Protein AF-A0A090VUW0-F1 (afdb_monomer_lite)

Secondary structure (DSSP, 8-state):
--GGGTTPPPP-SS-SSS-TTT-SSTT-SSS-HHHHS----TT-TT--TTTT-SSSSSSPPS------EEE-SS-SSPPEEE--SS-TTTS---SSSGGG--TTTTTTSS-SS-SSSS--SS-SSS-GGG-TTTTSSS-GGGGSTTGGG-SSSSSS-S----SSSSS--TTT-S-TTSSS---EEESSEEEEEESSS-EEEES---BS-SEEEEEEEEEE-TT--S-EEEEEETTEEEEE-TTS-EEEEETTEEEE-SSPPPSSSEEEEEEEEE--TTT-EEEEEETTEEEEEEEPPS-PPPB--SPEEESS-TTSS----EEEEEEEEEESS---HHHHHHHTTS-EEEETTEEEESSS-SB-B--SSTTT--BPBGGGEEEEEEEEEEETTEEEETTSSSPPSSSSEEEES---EEE--S-TTEEB-TT-EEETT-GGGBTTTTTS--SSPPPTT-EEEE-SEEEE-S-EEEEEEEE-TT-EEEE-SS-EEEEEEEEEESSEEEE-TT-EEEE-TT-EE-TT---EEEEEEEEE--SSPEEEE--SEE---SS-SS--B-HHHHBSS-EEESSSS--EETTEEEEGGG-EE--SEETT-GGGPEE-TTTS-B-TTB-EEEE--SSS-TTSEEEEEEEEEEP-S-------TTEE--B---SSS---HHHHHHHHS-SSSSS--S-S-------------

Radius of gyration: 34.47 Å; chains: 1; bounding box: 82×69×124 Å

Structure (mmCIF, N/CA/C/O backbone):
data_AF-A0A090VUW0-F1
#
_entry.id   AF-A0A090VUW0-F1
#
loop_
_atom_site.group_PDB
_atom_site.id
_atom_site.type_symbol
_atom_site.label_atom_id
_atom_site.label_alt_id
_atom_site.label_comp_id
_atom_site.label_asym_id
_atom_site.label_entity_id
_atom_site.label_seq_id
_atom_site.pdbx_PDB_ins_code
_atom_site.Cartn_x
_atom_site.Cartn_y
_atom_site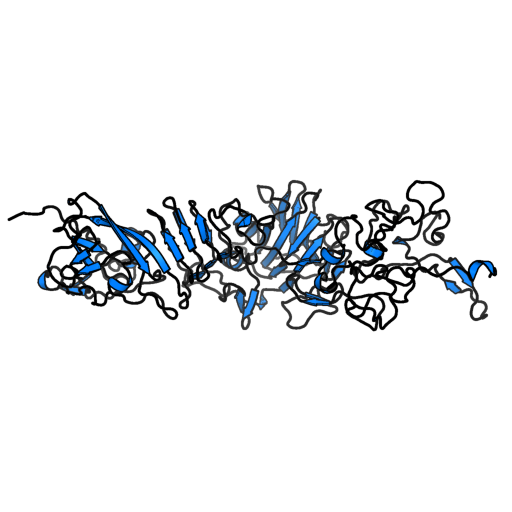.Cartn_z
_atom_site.occupancy
_atom_site.B_iso_or_equiv
_atom_site.auth_seq_id
_atom_site.auth_comp_id
_atom_site.auth_asym_id
_atom_site.auth_atom_id
_atom_site.pdbx_PDB_model_num
ATOM 1 N N . MET A 1 1 ? 33.710 -28.763 -50.317 1.00 48.09 1 MET A N 1
ATOM 2 C CA . MET A 1 1 ? 33.359 -29.451 -49.062 1.00 48.09 1 MET A CA 1
ATOM 3 C C . MET A 1 1 ? 34.199 -30.712 -48.991 1.00 48.09 1 MET A C 1
ATOM 5 O O . MET A 1 1 ? 34.255 -31.435 -49.975 1.00 48.09 1 MET A O 1
ATOM 9 N N . HIS A 1 2 ? 34.992 -30.852 -47.934 1.00 52.38 2 HIS A N 1
ATOM 10 C CA . HIS A 1 2 ? 35.975 -31.920 -47.732 1.00 52.38 2 HIS A CA 1
ATOM 11 C C . HIS A 1 2 ? 35.267 -33.065 -46.987 1.00 52.38 2 HIS A C 1
ATOM 13 O O . HIS A 1 2 ? 34.653 -32.771 -45.969 1.00 52.38 2 HIS A O 1
ATOM 19 N N . ASP A 1 3 ? 35.368 -34.325 -47.437 1.00 57.75 3 ASP A N 1
ATOM 20 C CA . ASP A 1 3 ? 34.717 -35.519 -46.828 1.00 57.75 3 ASP A CA 1
ATOM 21 C C . ASP A 1 3 ? 34.944 -35.663 -45.303 1.00 57.75 3 ASP A C 1
ATOM 23 O O . ASP A 1 3 ? 34.243 -36.404 -44.623 1.00 57.75 3 ASP A O 1
ATOM 27 N N . ALA A 1 4 ? 35.916 -34.943 -44.733 1.00 56.25 4 ALA A N 1
ATOM 28 C CA . ALA A 1 4 ? 36.137 -34.882 -43.290 1.00 56.25 4 ALA A CA 1
ATOM 29 C C . ALA A 1 4 ? 35.059 -34.101 -42.507 1.00 56.25 4 ALA A C 1
ATOM 31 O O . ALA A 1 4 ? 35.039 -34.218 -41.287 1.00 56.25 4 ALA A O 1
ATOM 32 N N . SER A 1 5 ? 34.187 -33.314 -43.157 1.00 56.97 5 SER A N 1
ATOM 33 C CA . SER A 1 5 ? 33.095 -32.602 -42.466 1.00 56.97 5 SER A CA 1
ATOM 34 C C . SER A 1 5 ? 31.810 -33.425 -42.336 1.00 56.97 5 SER A C 1
ATOM 36 O O . SER A 1 5 ? 30.910 -33.004 -41.624 1.00 56.97 5 SER A O 1
ATOM 38 N N . GLU A 1 6 ? 31.705 -34.592 -42.985 1.00 57.12 6 GLU A N 1
ATOM 39 C CA . GLU A 1 6 ? 30.509 -35.454 -42.917 1.00 57.12 6 GLU A CA 1
ATOM 40 C C . GLU A 1 6 ? 30.374 -36.203 -41.576 1.00 57.12 6 GLU A C 1
ATOM 42 O O . GLU A 1 6 ? 29.363 -36.851 -41.329 1.00 57.12 6 GLU A O 1
ATOM 47 N N . SER A 1 7 ? 31.401 -36.154 -40.717 1.00 60.41 7 SER A N 1
ATOM 48 C CA . SER A 1 7 ? 31.424 -36.828 -39.405 1.00 60.41 7 SER A CA 1
ATOM 49 C C . SER A 1 7 ? 31.132 -35.898 -38.223 1.00 60.41 7 SER A C 1
ATOM 51 O O . SER A 1 7 ? 31.109 -36.377 -37.092 1.00 60.41 7 SER A O 1
ATOM 53 N N . ASN A 1 8 ? 30.955 -34.596 -38.466 1.00 64.50 8 ASN A N 1
ATOM 54 C CA . ASN A 1 8 ? 30.628 -33.641 -37.413 1.00 64.50 8 ASN A CA 1
ATOM 55 C C . ASN A 1 8 ? 29.115 -33.644 -37.205 1.00 64.50 8 ASN A C 1
ATOM 57 O O . ASN A 1 8 ? 28.361 -33.311 -38.118 1.00 64.50 8 ASN A O 1
ATOM 61 N N . THR A 1 9 ? 28.685 -34.050 -36.015 1.00 74.81 9 THR A N 1
ATOM 62 C CA . THR A 1 9 ? 27.336 -33.770 -35.532 1.00 74.81 9 THR A CA 1
ATOM 63 C C . THR A 1 9 ? 27.262 -32.293 -35.193 1.00 74.81 9 THR A C 1
ATOM 65 O O . THR A 1 9 ? 28.165 -31.757 -34.550 1.00 74.81 9 THR A O 1
ATOM 68 N N . VAL A 1 10 ? 26.217 -31.643 -35.683 1.00 83.69 10 VAL A N 1
ATOM 69 C CA . VAL A 1 10 ? 25.865 -30.293 -35.263 1.00 83.69 10 VAL A CA 1
ATOM 70 C C . VAL A 1 10 ? 25.443 -30.375 -33.785 1.00 83.69 10 VAL A C 1
ATOM 72 O O . VAL A 1 10 ? 24.691 -31.301 -33.476 1.00 83.69 10 VAL A O 1
ATOM 75 N N . PRO A 1 11 ? 25.993 -29.539 -32.884 1.00 87.44 11 PRO A N 1
ATOM 76 C CA . PRO A 1 11 ? 25.546 -29.474 -31.492 1.00 87.44 11 PRO A CA 1
ATOM 77 C C . PRO A 1 11 ? 24.058 -29.117 -31.392 1.00 87.44 11 PRO A C 1
ATOM 79 O O . PRO A 1 11 ? 23.572 -28.343 -32.213 1.00 87.44 11 PRO A O 1
ATOM 82 N N . ASP A 1 12 ? 23.406 -29.754 -30.429 1.00 88.94 12 ASP A N 1
ATOM 83 C CA . ASP A 1 12 ? 21.983 -29.722 -30.067 1.00 88.94 12 ASP A CA 1
ATOM 84 C C . ASP A 1 12 ? 22.003 -30.145 -28.585 1.00 88.94 12 ASP A C 1
ATOM 86 O O . ASP A 1 12 ? 22.271 -31.319 -28.282 1.00 88.94 12 ASP A O 1
ATOM 90 N N . SER A 1 13 ? 22.060 -29.156 -27.690 1.00 90.00 13 SER A N 1
ATOM 91 C CA . SER A 1 13 ? 22.487 -29.324 -26.289 1.00 90.00 13 SER A CA 1
ATOM 92 C C . SER A 1 13 ? 21.379 -29.883 -25.401 1.00 90.00 13 SER A C 1
ATOM 94 O O . SER A 1 13 ? 21.633 -30.760 -24.568 1.00 90.00 13 SER A O 1
ATOM 96 N N . ASP A 1 14 ? 20.168 -29.412 -25.624 1.00 87.31 14 ASP A N 1
ATOM 97 C CA . ASP A 1 14 ? 18.920 -29.753 -24.956 1.00 87.31 14 ASP A CA 1
ATOM 98 C C . ASP A 1 14 ? 18.173 -30.915 -25.654 1.00 87.31 14 ASP A C 1
ATOM 100 O O . ASP A 1 14 ? 17.463 -31.694 -25.007 1.00 87.31 14 ASP A O 1
ATOM 104 N N . GLY A 1 15 ? 18.438 -31.154 -26.943 1.00 86.94 15 GLY A N 1
ATOM 105 C CA . GLY A 1 15 ? 17.956 -32.314 -27.687 1.00 86.94 15 GLY A CA 1
ATOM 106 C C . GLY A 1 15 ? 16.582 -32.132 -28.331 1.00 86.94 15 GLY A C 1
ATOM 107 O O . GLY A 1 15 ? 15.928 -33.152 -28.612 1.00 86.94 15 GLY A O 1
ATOM 108 N N . ASP A 1 16 ? 16.130 -30.896 -28.545 1.00 85.69 16 ASP A N 1
ATOM 109 C CA . ASP A 1 16 ? 14.837 -30.575 -29.159 1.00 85.69 16 ASP A CA 1
ATOM 110 C C . ASP A 1 16 ? 14.834 -30.764 -30.698 1.00 85.69 16 ASP A C 1
ATOM 112 O O . ASP A 1 16 ? 13.789 -30.981 -31.327 1.00 85.69 16 ASP A O 1
ATOM 116 N N . GLY A 1 17 ? 16.026 -30.852 -31.301 1.00 87.88 17 GLY A N 1
ATOM 117 C CA . GLY A 1 17 ? 16.247 -31.047 -32.730 1.00 87.88 17 GLY A CA 1
ATOM 118 C C . GLY A 1 17 ? 16.583 -29.774 -33.510 1.00 87.88 17 GLY A C 1
ATOM 119 O O . GLY A 1 17 ? 16.784 -29.874 -34.736 1.00 87.88 17 GLY A O 1
ATOM 120 N N . ILE A 1 18 ? 16.676 -28.626 -32.842 1.00 90.69 18 ILE A N 1
ATOM 121 C CA . ILE A 1 18 ? 17.180 -27.362 -33.363 1.00 90.69 18 ILE A CA 1
ATOM 122 C C . ILE A 1 18 ? 18.676 -27.249 -33.025 1.00 90.69 18 ILE A C 1
ATOM 124 O O . ILE A 1 18 ? 19.134 -27.522 -31.926 1.00 90.69 18 ILE A O 1
ATOM 128 N N . PRO A 1 19 ? 19.534 -26.942 -34.008 1.00 91.81 19 PRO A N 1
ATOM 129 C CA . PRO A 1 19 ? 20.935 -26.669 -33.717 1.00 91.81 19 PRO A CA 1
ATOM 130 C C . PRO A 1 19 ? 21.149 -25.424 -32.849 1.00 91.81 19 PRO A C 1
ATOM 132 O O . PRO A 1 19 ? 20.680 -24.368 -33.259 1.00 91.81 19 PRO A O 1
ATOM 135 N N . ASN A 1 20 ? 22.047 -25.473 -31.854 1.00 89.56 20 ASN A N 1
ATOM 136 C CA . ASN A 1 20 ? 22.395 -24.335 -30.965 1.00 89.56 20 ASN A CA 1
ATOM 137 C C . ASN A 1 20 ? 22.794 -23.010 -31.666 1.00 89.56 20 ASN A C 1
ATOM 139 O O . ASN A 1 20 ? 23.024 -22.000 -31.023 1.00 89.56 20 ASN A O 1
ATOM 143 N N . TYR A 1 21 ? 23.046 -23.002 -32.982 1.00 84.75 21 TYR A N 1
ATOM 144 C CA . TYR A 1 21 ? 23.354 -21.765 -33.725 1.00 84.75 21 TYR A CA 1
ATOM 145 C C . TYR A 1 21 ? 22.122 -21.137 -34.405 1.00 84.75 21 TYR A C 1
ATOM 147 O O . TYR A 1 21 ? 22.249 -20.091 -35.044 1.00 84.75 21 TYR A O 1
ATOM 155 N N . LEU A 1 22 ? 20.983 -21.829 -34.371 1.00 89.06 22 LEU A N 1
ATOM 156 C CA . LEU A 1 22 ? 19.657 -21.376 -34.809 1.00 89.06 22 LEU A CA 1
ATOM 157 C C . LEU A 1 22 ? 18.667 -21.285 -33.647 1.00 89.06 22 LEU A C 1
ATOM 159 O O . LEU A 1 22 ? 17.630 -20.661 -33.832 1.00 89.06 22 LEU A O 1
ATOM 163 N N . ASP A 1 23 ? 19.003 -21.929 -32.537 1.00 92.50 23 ASP A N 1
ATOM 164 C CA . ASP A 1 23 ? 18.280 -21.951 -31.279 1.00 92.50 23 ASP A CA 1
ATOM 165 C C . ASP A 1 23 ? 18.430 -20.617 -30.526 1.00 92.50 23 ASP A C 1
ATOM 167 O O . ASP A 1 23 ? 19.483 -19.974 -30.609 1.00 92.50 23 ASP A O 1
ATOM 171 N N . LEU A 1 24 ? 17.369 -20.179 -29.851 1.00 94.19 24 LEU A N 1
ATOM 172 C CA . LEU A 1 24 ? 17.331 -18.970 -29.030 1.00 94.19 24 LEU A CA 1
ATOM 173 C C . LEU A 1 24 ? 17.414 -19.257 -27.518 1.00 94.19 24 LEU A C 1
ATOM 175 O O . LEU A 1 24 ? 17.598 -18.299 -26.762 1.00 94.19 24 LEU A O 1
ATOM 179 N N . ASP A 1 25 ? 17.283 -20.516 -27.092 1.00 94.75 25 ASP A N 1
ATOM 180 C CA . ASP A 1 25 ? 17.334 -21.012 -25.705 1.00 94.75 25 ASP A CA 1
ATOM 181 C C . ASP A 1 25 ? 17.948 -22.434 -25.707 1.00 94.75 25 ASP A C 1
ATOM 183 O O . ASP A 1 25 ? 17.273 -23.443 -25.514 1.00 94.75 25 ASP A O 1
ATOM 187 N N . SER A 1 26 ? 19.257 -22.516 -25.979 1.00 94.94 26 SER A N 1
ATOM 188 C CA . SER A 1 26 ? 19.972 -23.755 -26.333 1.00 94.94 26 SER A CA 1
ATOM 189 C C . SER A 1 26 ? 20.083 -24.795 -25.204 1.00 94.94 26 SER A C 1
ATOM 191 O O . SER A 1 26 ? 20.578 -25.908 -25.431 1.00 94.94 26 SER A O 1
ATOM 193 N N . ASP A 1 27 ? 19.724 -24.453 -23.970 1.00 94.31 27 ASP A N 1
ATOM 194 C CA . ASP A 1 27 ? 19.585 -25.392 -22.853 1.00 94.31 27 ASP A CA 1
ATOM 195 C C . ASP A 1 27 ? 18.151 -25.490 -22.302 1.00 94.31 27 ASP A C 1
ATOM 197 O O . ASP A 1 27 ? 17.898 -26.300 -21.399 1.00 94.31 27 ASP A O 1
ATOM 201 N N . ASN A 1 28 ? 17.212 -24.774 -22.930 1.00 94.88 28 ASN A N 1
ATOM 202 C CA . ASN A 1 28 ? 15.777 -24.773 -22.679 1.00 94.88 28 ASN A CA 1
ATOM 203 C C . ASN A 1 28 ? 15.422 -24.486 -21.212 1.00 94.88 28 ASN A C 1
ATOM 205 O O . ASN A 1 28 ? 14.558 -25.142 -20.607 1.00 94.88 28 ASN A O 1
ATOM 209 N N . ASP A 1 29 ? 16.101 -23.500 -20.624 1.00 95.00 29 ASP A N 1
ATOM 210 C CA . ASP A 1 29 ? 15.985 -23.131 -19.215 1.00 95.00 29 ASP A CA 1
ATOM 211 C C . ASP A 1 29 ? 15.194 -21.832 -18.961 1.00 95.00 29 ASP A C 1
ATOM 213 O O . ASP A 1 29 ? 15.029 -21.404 -17.809 1.00 95.00 29 ASP A O 1
ATOM 217 N N . THR A 1 30 ? 14.579 -21.264 -20.009 1.00 93.00 30 THR A N 1
ATOM 218 C CA . THR A 1 30 ? 13.749 -20.041 -20.020 1.00 93.00 30 THR A CA 1
ATOM 219 C C . THR A 1 30 ? 14.524 -18.724 -19.981 1.00 93.00 30 THR A C 1
ATOM 221 O O . THR A 1 30 ? 13.907 -17.659 -19.805 1.00 93.00 30 THR A O 1
ATOM 224 N N . ILE A 1 31 ? 15.847 -18.763 -20.128 1.00 93.44 31 ILE A N 1
ATOM 225 C CA . ILE A 1 31 ? 16.684 -17.583 -20.316 1.00 93.44 31 ILE A CA 1
ATOM 226 C C . ILE A 1 31 ? 17.288 -17.643 -21.719 1.00 93.44 31 ILE A C 1
ATOM 228 O O . ILE A 1 31 ? 17.927 -18.599 -22.108 1.00 93.44 31 ILE A O 1
ATOM 232 N N . PHE A 1 32 ? 17.073 -16.596 -22.515 1.00 94.31 32 PHE A N 1
ATOM 233 C CA . PHE A 1 32 ? 17.531 -16.619 -23.901 1.00 94.31 32 PHE A CA 1
ATOM 234 C C . PHE A 1 32 ? 19.060 -16.604 -24.007 1.00 94.31 32 PHE A C 1
ATOM 236 O O . PHE A 1 32 ? 19.725 -15.821 -23.319 1.00 94.31 32 PHE A O 1
ATOM 243 N N . ASP A 1 33 ? 19.605 -17.314 -24.995 1.00 92.06 33 ASP A N 1
ATOM 244 C CA . ASP A 1 33 ? 21.043 -17.401 -25.275 1.00 92.06 33 ASP A CA 1
ATOM 245 C C . ASP A 1 33 ? 21.708 -16.022 -25.354 1.00 92.06 33 ASP A C 1
ATOM 247 O O . ASP A 1 33 ? 22.823 -15.776 -24.878 1.00 92.06 33 ASP A O 1
ATOM 251 N N . VAL A 1 34 ? 20.998 -15.071 -25.961 1.00 89.25 34 VAL A N 1
ATOM 252 C CA . VAL A 1 34 ? 21.437 -13.685 -26.135 1.00 89.25 34 VAL A CA 1
ATOM 253 C C . VAL A 1 34 ? 21.642 -12.945 -24.802 1.00 89.25 34 VAL A C 1
ATOM 255 O O . VAL A 1 34 ? 22.500 -12.056 -24.707 1.00 89.25 34 VAL A O 1
ATOM 258 N N . ASP A 1 35 ? 20.909 -13.345 -23.764 1.00 89.81 35 ASP A N 1
ATOM 259 C CA . ASP A 1 35 ? 20.918 -12.781 -22.414 1.00 89.81 35 ASP A CA 1
ATOM 260 C C . ASP A 1 35 ? 21.870 -13.509 -21.458 1.00 89.81 35 ASP A C 1
ATOM 262 O O . ASP A 1 35 ? 22.229 -12.955 -20.410 1.00 89.81 35 ASP A O 1
ATOM 266 N N . GLU A 1 36 ? 22.401 -14.663 -21.868 1.00 90.12 36 GLU A N 1
ATOM 267 C CA . GLU A 1 36 ? 23.301 -15.499 -21.063 1.00 90.12 36 GLU A CA 1
ATOM 268 C C . GLU A 1 36 ? 24.704 -15.641 -21.619 1.00 90.12 36 GLU A C 1
ATOM 270 O O . GLU A 1 36 ? 25.660 -15.775 -20.854 1.00 90.12 36 GLU A O 1
ATOM 275 N N . SER A 1 37 ? 24.849 -15.551 -22.944 1.00 85.56 37 SER A N 1
ATOM 276 C CA . SER A 1 37 ? 26.103 -15.835 -23.642 1.00 85.56 37 SER A CA 1
ATOM 277 C C . SER A 1 37 ? 27.295 -15.092 -23.043 1.00 85.56 37 SER A C 1
ATOM 279 O O . SER A 1 37 ? 28.419 -15.572 -23.082 1.00 85.56 37 SER A O 1
ATOM 281 N N . GLY A 1 38 ? 27.121 -13.898 -22.481 1.00 78.88 38 GLY A N 1
ATOM 282 C CA . GLY A 1 38 ? 28.229 -13.095 -21.975 1.00 78.88 38 GLY A CA 1
ATOM 283 C C . GLY A 1 38 ? 29.186 -12.661 -23.085 1.00 78.88 38 GLY A C 1
ATOM 284 O O . GLY A 1 38 ? 30.315 -12.255 -22.788 1.00 78.88 38 GLY A O 1
ATOM 285 N N . ALA A 1 39 ? 28.758 -12.760 -24.351 1.00 76.88 39 ALA A N 1
ATOM 286 C CA . ALA A 1 39 ? 29.541 -12.363 -25.511 1.00 76.88 39 ALA A CA 1
ATOM 287 C C . ALA A 1 39 ? 29.959 -10.904 -25.341 1.00 76.88 39 ALA A C 1
ATOM 289 O O . ALA A 1 39 ? 29.123 -10.074 -25.015 1.00 76.88 39 ALA A O 1
ATOM 290 N N . THR A 1 40 ? 31.240 -10.576 -25.526 1.00 72.81 40 THR A N 1
ATOM 291 C CA . THR A 1 40 ? 31.761 -9.212 -25.295 1.00 72.81 40 THR A CA 1
ATOM 292 C C . THR A 1 40 ? 32.030 -8.467 -26.599 1.00 72.81 40 THR A C 1
ATOM 294 O O . THR A 1 40 ? 32.558 -9.046 -27.547 1.00 72.81 40 THR A O 1
ATOM 297 N N . ASN A 1 41 ? 31.783 -7.154 -26.623 1.00 74.06 41 ASN A N 1
ATOM 298 C CA . ASN A 1 41 ? 32.164 -6.291 -27.741 1.00 74.06 41 ASN A CA 1
ATOM 299 C C . ASN A 1 41 ? 33.395 -5.436 -27.391 1.00 74.06 41 ASN A C 1
ATOM 301 O O . ASN A 1 41 ? 33.316 -4.472 -26.633 1.00 74.06 41 ASN A O 1
ATOM 305 N N . THR A 1 42 ? 34.564 -5.740 -27.964 1.00 69.94 42 THR A N 1
ATOM 306 C CA . THR A 1 42 ? 35.782 -4.935 -27.730 1.00 69.94 42 THR A CA 1
ATOM 307 C C . THR A 1 42 ? 35.784 -3.581 -28.445 1.00 69.94 42 THR A C 1
ATOM 309 O O . THR A 1 42 ? 36.621 -2.729 -28.133 1.00 69.94 42 THR A O 1
ATOM 312 N N . GLY A 1 43 ? 34.892 -3.388 -29.420 1.00 68.38 43 GLY A N 1
ATOM 313 C CA . GLY A 1 43 ? 34.667 -2.128 -30.127 1.00 68.38 43 GLY A CA 1
ATOM 314 C C . GLY A 1 43 ? 33.851 -1.112 -29.322 1.00 68.38 43 GLY A C 1
ATOM 315 O O . GLY A 1 43 ? 34.013 0.091 -29.542 1.00 68.38 43 GLY A O 1
ATOM 316 N N . ASP A 1 44 ? 33.055 -1.568 -28.348 1.00 74.31 44 ASP A N 1
ATOM 317 C CA . ASP A 1 44 ? 32.301 -0.717 -27.423 1.00 74.31 44 ASP A CA 1
ATOM 318 C C . ASP A 1 44 ? 32.616 -1.048 -25.959 1.00 74.31 44 ASP A C 1
ATOM 320 O O . ASP A 1 44 ? 32.162 -2.032 -25.388 1.00 74.31 44 ASP A O 1
ATOM 324 N N . SER A 1 45 ? 33.351 -0.155 -25.297 1.00 75.31 45 SER A N 1
ATOM 325 C CA . SER A 1 45 ? 33.706 -0.311 -23.883 1.00 75.31 45 SER A CA 1
ATOM 326 C C . SER A 1 45 ? 32.524 -0.266 -22.903 1.00 75.31 45 SER A C 1
ATOM 328 O O . SER A 1 45 ? 32.741 -0.505 -21.716 1.00 75.31 45 SER A O 1
ATOM 330 N N . ASN A 1 46 ? 31.324 0.130 -23.345 1.00 78.06 46 ASN A N 1
ATOM 331 C CA . ASN A 1 46 ? 30.125 0.220 -22.502 1.00 78.06 46 ASN A CA 1
ATOM 332 C C . ASN A 1 46 ? 29.157 -0.949 -22.691 1.00 78.06 46 ASN A C 1
ATOM 334 O O . ASN A 1 46 ? 28.218 -1.062 -21.898 1.00 78.06 46 ASN A O 1
ATOM 338 N N . TYR A 1 47 ? 29.385 -1.775 -23.712 1.00 81.31 47 TYR A N 1
ATOM 339 C CA . TYR A 1 47 ? 28.577 -2.948 -23.996 1.00 81.31 47 TYR A CA 1
ATOM 340 C C . TYR A 1 47 ? 28.572 -3.899 -22.793 1.00 81.31 47 TYR A C 1
ATOM 342 O O . TYR A 1 47 ? 29.615 -4.156 -22.177 1.00 81.31 47 TYR A O 1
ATOM 350 N N . GLN A 1 48 ? 27.397 -4.428 -22.469 1.00 82.19 48 GLN A N 1
ATOM 351 C CA . GLN A 1 48 ? 27.222 -5.564 -21.568 1.00 82.19 48 GLN A CA 1
ATOM 352 C C . GLN A 1 48 ? 26.280 -6.587 -22.197 1.00 82.19 48 GLN A C 1
ATOM 354 O O . GLN A 1 48 ? 25.590 -6.300 -23.172 1.00 82.19 48 GLN A O 1
ATOM 359 N N . ASN A 1 49 ? 26.293 -7.796 -21.642 1.00 80.25 49 ASN A N 1
ATOM 360 C CA . ASN A 1 49 ? 25.485 -8.895 -22.144 1.00 80.25 49 ASN A CA 1
ATOM 361 C C . ASN A 1 49 ? 23.987 -8.552 -22.167 1.00 80.25 49 ASN A C 1
ATOM 363 O O . ASN A 1 49 ? 23.520 -7.838 -21.278 1.00 80.25 49 ASN A O 1
ATOM 367 N N . GLY A 1 50 ? 23.263 -9.045 -23.176 1.00 82.25 50 GLY A N 1
ATOM 368 C CA . GLY A 1 50 ? 21.839 -8.754 -23.384 1.00 82.25 50 GLY A CA 1
ATOM 369 C C . GLY A 1 50 ? 21.524 -7.368 -23.973 1.00 82.25 50 GLY A C 1
ATOM 370 O O . GLY A 1 50 ? 20.363 -7.076 -24.260 1.00 82.25 50 GLY A O 1
ATOM 371 N N . ASP A 1 51 ? 22.518 -6.494 -24.204 1.00 87.31 51 ASP A N 1
ATOM 372 C CA . ASP A 1 51 ? 22.290 -5.150 -24.778 1.00 87.31 51 ASP A CA 1
ATOM 373 C C . ASP A 1 51 ? 21.767 -5.179 -26.226 1.00 87.31 51 ASP A C 1
ATOM 375 O O . ASP A 1 51 ? 21.253 -4.169 -26.710 1.00 87.31 51 ASP A O 1
ATOM 379 N N . GLY A 1 52 ? 21.929 -6.298 -26.934 1.00 86.06 52 GLY A N 1
ATOM 380 C CA . GLY A 1 52 ? 21.429 -6.453 -28.296 1.00 86.06 52 GLY A CA 1
ATOM 381 C C . GLY A 1 52 ? 20.030 -7.049 -28.394 1.00 86.06 52 GLY A C 1
ATOM 382 O O . GLY A 1 52 ? 19.506 -7.031 -29.493 1.00 86.06 52 GLY A O 1
ATOM 383 N N . ASP A 1 53 ? 19.389 -7.490 -27.309 1.00 91.81 53 ASP A N 1
ATOM 384 C CA . ASP A 1 53 ? 17.956 -7.838 -27.302 1.00 91.81 53 ASP A CA 1
ATOM 385 C C . ASP A 1 53 ? 17.148 -6.690 -26.673 1.00 91.81 53 ASP A C 1
ATOM 387 O O . ASP A 1 53 ? 16.807 -6.668 -25.490 1.00 91.81 53 ASP A O 1
ATOM 391 N N . ILE A 1 54 ? 16.886 -5.637 -27.438 1.00 93.00 54 ILE A N 1
ATOM 392 C CA . ILE A 1 54 ? 16.309 -4.403 -26.894 1.00 93.00 54 ILE A CA 1
ATOM 393 C C . ILE A 1 54 ? 14.860 -4.628 -26.440 1.00 93.00 54 ILE A C 1
ATOM 395 O O . ILE A 1 54 ? 14.425 -4.024 -25.449 1.00 93.00 54 ILE A O 1
ATOM 399 N N . THR A 1 55 ? 14.103 -5.456 -27.161 1.00 92.81 55 THR A N 1
ATOM 400 C CA . THR A 1 55 ? 12.691 -5.747 -26.882 1.00 92.81 55 THR A CA 1
ATOM 401 C C . THR A 1 55 ? 12.493 -6.865 -25.863 1.00 92.81 55 THR A C 1
ATOM 403 O O . THR A 1 55 ? 11.472 -6.867 -25.159 1.00 92.81 55 THR A O 1
ATOM 406 N N . GLY A 1 56 ? 13.501 -7.716 -25.692 1.00 92.06 56 GLY A N 1
ATOM 407 C CA . GLY A 1 56 ? 13.554 -8.773 -24.703 1.00 92.06 56 GLY A CA 1
ATOM 408 C C . GLY A 1 56 ? 12.732 -9.999 -25.074 1.00 92.06 56 GLY A C 1
ATOM 409 O O . GLY A 1 56 ? 11.975 -10.485 -24.229 1.00 92.06 56 GLY A O 1
ATOM 410 N N . ASN A 1 57 ? 12.784 -10.387 -26.345 1.00 93.06 57 ASN A N 1
ATOM 411 C CA . ASN A 1 57 ? 12.070 -11.533 -26.908 1.00 93.06 57 ASN A CA 1
ATOM 412 C C . ASN A 1 57 ? 13.018 -12.646 -27.390 1.00 93.06 57 ASN A C 1
ATOM 414 O O . ASN A 1 57 ? 12.596 -13.495 -28.170 1.00 93.06 57 ASN A O 1
ATOM 418 N N . GLY A 1 58 ? 14.295 -12.588 -27.003 1.00 91.88 58 GLY A N 1
ATOM 419 C CA . GLY A 1 58 ? 15.330 -13.531 -27.423 1.00 91.88 58 GLY A CA 1
ATOM 420 C C . GLY A 1 58 ? 15.943 -13.200 -28.781 1.00 91.88 58 GLY A C 1
ATOM 421 O O . GLY A 1 58 ? 16.982 -13.745 -29.140 1.00 91.88 58 GLY A O 1
ATOM 422 N N . VAL A 1 59 ? 15.368 -12.253 -29.529 1.00 91.62 59 VAL A N 1
ATOM 423 C CA . VAL A 1 59 ? 15.834 -11.897 -30.871 1.00 91.62 59 VAL A CA 1
ATOM 424 C C . VAL A 1 59 ? 16.673 -10.634 -30.819 1.00 91.62 59 VAL A C 1
ATOM 426 O O . VAL A 1 59 ? 16.277 -9.608 -30.275 1.00 91.62 59 VAL A O 1
ATOM 429 N N . GLY A 1 60 ? 17.830 -10.681 -31.473 1.00 89.56 60 GLY A N 1
ATOM 430 C CA . GLY A 1 60 ? 18.673 -9.505 -31.625 1.00 89.56 60 GLY A CA 1
ATOM 431 C C . GLY A 1 60 ? 17.964 -8.349 -32.351 1.00 89.56 60 GLY A C 1
ATOM 432 O O . GLY A 1 60 ? 17.489 -8.484 -33.480 1.00 89.56 60 GLY A O 1
ATOM 433 N N . ASP A 1 61 ? 18.014 -7.164 -31.750 1.00 90.56 61 ASP A N 1
ATOM 434 C CA . ASP A 1 61 ? 17.584 -5.881 -32.284 1.00 90.56 61 ASP A CA 1
ATOM 435 C C . ASP A 1 61 ? 18.784 -5.025 -32.714 1.00 90.56 61 ASP A C 1
ATOM 437 O O . ASP A 1 61 ? 19.643 -4.647 -31.914 1.00 90.56 61 ASP A O 1
ATOM 441 N N . GLY A 1 62 ? 18.819 -4.602 -33.977 1.00 86.81 62 GLY A N 1
ATOM 442 C CA . GLY A 1 62 ? 19.851 -3.672 -34.423 1.00 86.81 62 GLY A CA 1
ATOM 443 C C . GLY A 1 62 ? 20.102 -3.681 -35.915 1.00 86.81 62 GLY A C 1
ATOM 444 O O . GLY A 1 62 ? 19.326 -4.215 -36.707 1.00 86.81 62 GLY A O 1
ATOM 445 N N . THR A 1 63 ? 21.193 -3.026 -36.298 1.00 86.38 63 THR A N 1
ATOM 446 C CA . THR A 1 63 ? 21.721 -3.112 -37.655 1.00 86.38 63 THR A CA 1
ATOM 447 C C . THR A 1 63 ? 22.769 -4.201 -37.748 1.00 86.38 63 THR A C 1
ATOM 449 O O . THR A 1 63 ? 23.513 -4.462 -36.806 1.00 86.38 63 THR A O 1
ATOM 452 N N . ASP A 1 64 ? 22.822 -4.773 -38.935 1.00 83.88 64 ASP A N 1
ATOM 453 C CA . ASP A 1 64 ? 23.880 -5.631 -39.419 1.00 83.88 64 ASP A CA 1
ATOM 454 C C . ASP A 1 64 ? 24.415 -4.920 -40.675 1.00 83.88 64 ASP A C 1
ATOM 456 O O . ASP A 1 64 ? 23.672 -4.738 -41.649 1.00 83.88 64 ASP A O 1
ATOM 460 N N . THR A 1 65 ? 25.589 -4.285 -40.575 1.00 81.44 65 THR A N 1
ATOM 461 C CA . THR A 1 65 ? 26.051 -3.278 -41.557 1.00 81.44 65 THR A CA 1
ATOM 462 C C . THR A 1 65 ? 27.257 -3.741 -42.377 1.00 81.44 65 THR A C 1
ATOM 464 O O . THR A 1 65 ? 27.687 -3.040 -43.305 1.00 81.44 65 THR A O 1
ATOM 467 N N . ASP A 1 66 ? 27.840 -4.885 -42.051 1.00 75.56 66 ASP A N 1
ATOM 468 C CA . ASP A 1 66 ? 28.924 -5.480 -42.817 1.00 75.56 66 ASP A CA 1
ATOM 469 C C . ASP A 1 66 ? 28.456 -5.901 -44.231 1.00 75.56 66 ASP A C 1
ATOM 471 O O . ASP A 1 66 ? 27.279 -5.941 -44.592 1.00 75.56 66 ASP A O 1
ATOM 475 N N . ALA A 1 67 ? 29.420 -6.113 -45.122 1.00 71.38 67 ALA A N 1
ATOM 476 C CA . ALA A 1 67 ? 29.163 -6.407 -46.531 1.00 71.38 67 ALA A CA 1
ATOM 477 C C . ALA A 1 67 ? 29.992 -7.618 -46.960 1.00 71.38 67 ALA A C 1
ATOM 479 O O . ALA A 1 67 ? 30.813 -7.555 -47.880 1.00 71.38 67 ALA A O 1
ATOM 480 N N . VAL A 1 68 ? 29.818 -8.712 -46.224 1.00 66.00 68 VAL A N 1
ATOM 481 C CA . VAL A 1 68 ? 30.686 -9.890 -46.255 1.00 66.00 68 VAL A CA 1
ATOM 482 C C . VAL A 1 68 ? 30.567 -10.712 -47.529 1.00 66.00 68 VAL A C 1
ATOM 484 O O . VAL A 1 68 ? 31.560 -11.292 -47.991 1.00 66.00 68 VAL A O 1
ATOM 487 N N . ARG A 1 69 ? 29.395 -10.727 -48.167 1.00 67.62 69 ARG A N 1
ATOM 488 C CA . ARG A 1 69 ? 29.199 -11.461 -49.418 1.00 67.62 69 ARG A CA 1
ATOM 489 C C . ARG A 1 69 ? 28.777 -10.543 -50.554 1.00 67.62 69 ARG A C 1
ATOM 491 O O . ARG A 1 69 ? 27.630 -10.124 -50.639 1.00 67.62 69 ARG A O 1
ATOM 498 N N . GLU A 1 70 ? 29.704 -10.348 -51.486 1.00 70.31 70 GLU A N 1
ATOM 499 C CA . GLU A 1 70 ? 29.458 -9.739 -52.793 1.00 70.31 70 GLU A CA 1
ATOM 500 C C . GLU A 1 70 ? 29.137 -10.833 -53.815 1.00 70.31 70 GLU A C 1
ATOM 502 O O . GLU A 1 70 ? 30.004 -11.629 -54.197 1.00 70.31 70 GLU A O 1
ATOM 507 N N . THR A 1 71 ? 27.892 -10.909 -54.268 1.00 68.56 71 THR A N 1
ATOM 508 C CA . THR A 1 71 ? 27.495 -11.879 -55.293 1.00 68.56 71 THR A CA 1
ATOM 509 C C . THR A 1 71 ? 26.418 -11.290 -56.185 1.00 68.56 71 THR A C 1
ATOM 511 O O . THR A 1 71 ? 25.560 -10.571 -55.713 1.00 68.56 71 THR A O 1
ATOM 514 N N . ASP A 1 72 ? 26.476 -11.611 -57.472 1.00 71.00 72 ASP A N 1
ATOM 515 C CA . ASP A 1 72 ? 25.412 -11.338 -58.444 1.00 71.00 72 ASP A CA 1
ATOM 516 C C . ASP A 1 72 ? 24.560 -12.620 -58.529 1.00 71.00 72 ASP A C 1
ATOM 518 O O . ASP A 1 72 ? 24.822 -13.516 -59.344 1.00 71.00 72 ASP A O 1
ATOM 522 N N . ILE A 1 73 ? 23.671 -12.810 -57.544 1.00 77.81 73 ILE A N 1
ATOM 523 C CA . ILE A 1 73 ? 22.865 -14.031 -57.359 1.00 77.81 73 ILE A CA 1
ATOM 524 C C . ILE A 1 73 ? 21.905 -14.241 -58.523 1.00 77.81 73 ILE A C 1
ATOM 526 O O . ILE A 1 73 ? 21.655 -15.394 -58.894 1.00 77.81 73 ILE A O 1
ATOM 530 N N . ASP A 1 74 ? 21.377 -13.167 -59.105 1.00 83.19 74 ASP A N 1
ATOM 531 C CA . ASP A 1 74 ? 20.418 -13.248 -60.206 1.00 83.19 74 ASP A CA 1
ATOM 532 C C . ASP A 1 74 ? 21.044 -13.039 -61.598 1.00 83.19 74 ASP A C 1
ATOM 534 O O . ASP A 1 74 ? 20.377 -13.256 -62.618 1.00 83.19 74 ASP A O 1
ATOM 538 N N . SER A 1 75 ? 22.355 -12.779 -61.651 1.00 78.81 75 SER A N 1
ATOM 539 C CA . SER A 1 75 ? 23.131 -12.569 -62.876 1.00 78.81 75 SER A CA 1
ATOM 540 C C . SER A 1 75 ? 22.638 -11.379 -63.711 1.00 78.81 75 SER A C 1
ATOM 542 O O . SER A 1 75 ? 22.727 -11.417 -64.948 1.00 78.81 75 SER A O 1
ATOM 544 N N . ASP A 1 76 ? 22.092 -10.339 -63.072 1.00 90.12 76 ASP A N 1
ATOM 545 C CA . ASP A 1 76 ? 21.601 -9.125 -63.731 1.00 90.12 76 ASP A CA 1
ATOM 546 C C . ASP A 1 76 ? 22.704 -8.070 -63.980 1.00 90.12 76 ASP A C 1
ATOM 548 O O . ASP A 1 76 ? 22.507 -7.117 -64.750 1.00 90.12 76 ASP A O 1
ATOM 552 N N . GLY A 1 77 ? 23.904 -8.296 -63.433 1.00 81.19 77 GLY A N 1
ATOM 553 C CA . GLY A 1 77 ? 25.062 -7.411 -63.534 1.00 81.19 77 GLY A CA 1
ATOM 554 C C . GLY A 1 77 ? 25.156 -6.355 -62.428 1.00 81.19 77 GLY A C 1
ATOM 555 O O . GLY A 1 77 ? 26.040 -5.491 -62.505 1.00 81.19 77 GLY A O 1
ATOM 556 N N . VAL A 1 78 ? 24.274 -6.408 -61.432 1.00 80.31 78 VAL A N 1
ATOM 557 C CA . VAL A 1 78 ? 24.355 -5.723 -60.140 1.00 80.31 78 VAL A CA 1
ATOM 558 C C . VAL A 1 78 ? 24.937 -6.709 -59.119 1.00 80.31 78 VAL A C 1
ATOM 560 O O . VAL A 1 78 ? 24.792 -7.915 -59.235 1.00 80.31 78 VAL A O 1
ATOM 563 N N . ILE A 1 79 ? 25.727 -6.206 -58.173 1.00 75.19 79 ILE A N 1
ATOM 564 C CA . ILE A 1 79 ? 26.254 -7.021 -57.075 1.00 75.19 79 ILE A CA 1
ATOM 565 C C . ILE A 1 79 ? 25.328 -6.797 -55.885 1.00 75.19 79 ILE A C 1
ATOM 567 O O . ILE A 1 79 ? 25.169 -5.653 -55.449 1.00 75.19 79 ILE A O 1
ATOM 571 N N . GLU A 1 80 ? 24.754 -7.871 -55.354 1.00 76.75 80 GLU A N 1
ATOM 572 C CA . GLU A 1 80 ? 24.099 -7.858 -54.054 1.00 76.75 80 GLU A CA 1
ATOM 573 C C . GLU A 1 80 ? 25.147 -7.969 -52.949 1.00 76.75 80 GLU A C 1
ATOM 575 O O . GLU A 1 80 ? 26.130 -8.713 -53.054 1.00 76.75 80 GLU A O 1
ATOM 580 N N . TYR A 1 81 ? 24.895 -7.230 -51.876 1.00 71.06 81 TYR A N 1
ATOM 581 C CA . TYR A 1 81 ? 25.661 -7.277 -50.645 1.00 71.06 81 TYR A CA 1
ATOM 582 C C . TYR A 1 81 ? 24.807 -7.977 -49.593 1.00 71.06 81 TYR A C 1
ATOM 584 O O . TYR A 1 81 ? 23.673 -7.559 -49.355 1.00 71.06 81 TYR A O 1
ATOM 592 N N . PHE A 1 82 ? 25.347 -9.036 -48.997 1.00 72.81 82 PHE A N 1
ATOM 593 C CA . PHE A 1 82 ? 24.774 -9.675 -47.816 1.00 72.81 82 PHE A CA 1
ATOM 594 C C . PHE A 1 82 ? 25.723 -9.488 -46.646 1.00 72.81 82 PHE A C 1
ATOM 596 O O . PHE A 1 82 ? 26.945 -9.595 -46.820 1.00 72.81 82 PHE A O 1
ATOM 603 N N . THR A 1 83 ? 25.121 -9.223 -45.500 1.00 76.94 83 THR A N 1
ATOM 604 C CA . THR A 1 83 ? 25.760 -9.220 -44.195 1.00 76.94 83 THR A CA 1
ATOM 605 C C . THR A 1 83 ? 26.108 -10.647 -43.767 1.00 76.94 83 THR A C 1
ATOM 607 O O . THR A 1 83 ? 25.730 -11.616 -44.450 1.00 76.94 83 THR A O 1
ATOM 610 N N . ASP A 1 84 ? 26.864 -10.803 -42.687 1.00 72.38 84 ASP A N 1
ATOM 611 C CA . ASP A 1 84 ? 27.222 -12.116 -42.143 1.00 72.38 84 ASP A CA 1
ATOM 612 C C . ASP A 1 84 ? 26.156 -12.724 -41.214 1.00 72.38 84 ASP A C 1
ATOM 614 O O . ASP A 1 84 ? 26.224 -13.924 -40.928 1.00 72.38 84 ASP A O 1
ATOM 618 N N . GLY A 1 85 ? 25.123 -11.950 -40.862 1.00 78.50 85 GLY A N 1
ATOM 619 C CA . GLY A 1 85 ? 23.998 -12.381 -40.037 1.00 78.50 85 GLY A CA 1
ATOM 620 C C . GLY A 1 85 ? 24.217 -12.176 -38.539 1.00 78.50 85 GLY A C 1
ATOM 621 O O . GLY A 1 85 ? 23.376 -12.614 -37.757 1.00 78.50 85 GLY A O 1
ATOM 622 N N . ILE A 1 86 ? 25.315 -11.532 -38.132 1.00 79.69 86 ILE A N 1
ATOM 623 C CA . ILE A 1 86 ? 25.604 -11.155 -36.748 1.00 79.69 86 ILE A CA 1
ATOM 624 C C . ILE A 1 86 ? 25.408 -9.645 -36.626 1.00 79.69 86 ILE A C 1
ATOM 626 O O . ILE A 1 86 ? 26.031 -8.866 -37.333 1.00 79.69 86 ILE A O 1
ATOM 630 N N . LEU A 1 87 ? 24.558 -9.197 -35.699 1.00 83.25 87 LEU A N 1
ATOM 631 C CA . LEU A 1 87 ? 24.358 -7.758 -35.507 1.00 83.25 87 LEU A CA 1
ATOM 632 C C . LEU A 1 87 ? 25.668 -7.052 -35.157 1.00 83.25 87 LEU A C 1
ATOM 634 O O . LEU A 1 87 ? 26.451 -7.558 -34.354 1.00 83.25 87 LEU A O 1
ATOM 638 N N . ASP A 1 88 ? 25.806 -5.806 -35.619 1.00 80.31 88 ASP A N 1
ATOM 639 C CA . ASP A 1 88 ? 26.951 -4.927 -35.347 1.00 80.31 88 ASP A CA 1
ATOM 640 C C . ASP A 1 88 ? 27.320 -4.905 -33.842 1.00 80.31 88 ASP A C 1
ATOM 642 O O . ASP A 1 88 ? 28.480 -4.774 -33.454 1.00 80.31 88 ASP A O 1
ATOM 646 N N . ILE A 1 89 ? 26.329 -5.018 -32.953 1.00 80.81 89 ILE A N 1
ATOM 647 C CA . ILE A 1 89 ? 26.546 -4.989 -31.502 1.00 80.81 89 ILE A CA 1
ATOM 648 C C . ILE A 1 89 ? 27.265 -6.236 -30.956 1.00 80.81 89 ILE A C 1
ATOM 650 O O . ILE A 1 89 ? 27.967 -6.131 -29.951 1.00 80.81 89 ILE A O 1
ATOM 654 N N . TYR A 1 90 ? 27.157 -7.377 -31.633 1.00 79.38 90 TYR A N 1
ATOM 655 C CA . TYR A 1 90 ? 27.861 -8.625 -31.310 1.00 79.38 90 TYR A CA 1
ATOM 656 C C . TYR A 1 90 ? 29.120 -8.827 -32.160 1.00 79.38 90 TYR A C 1
ATOM 658 O O . TYR A 1 90 ? 29.912 -9.742 -31.925 1.00 79.38 90 TYR A O 1
ATOM 666 N N . ASP A 1 91 ? 29.321 -7.943 -33.130 1.00 74.69 91 ASP A N 1
ATOM 667 C CA . ASP A 1 91 ? 30.332 -8.064 -34.156 1.00 74.69 91 ASP A CA 1
ATOM 668 C C . ASP A 1 91 ? 31.722 -7.649 -33.633 1.00 74.69 91 ASP A C 1
ATOM 670 O O . ASP A 1 91 ? 31.903 -6.626 -32.952 1.00 74.69 91 ASP A O 1
ATOM 674 N N . PHE A 1 92 ? 32.749 -8.462 -33.900 1.00 68.38 92 PHE A N 1
ATOM 675 C CA . PHE A 1 92 ? 34.071 -8.240 -33.314 1.00 68.38 92 PHE A CA 1
ATOM 676 C C . PHE A 1 92 ? 34.859 -7.191 -34.101 1.00 68.38 92 PHE A C 1
ATOM 678 O O . PHE A 1 92 ? 35.273 -7.389 -35.245 1.00 68.38 92 PHE A O 1
ATOM 685 N N . PHE A 1 93 ? 35.133 -6.057 -33.454 1.00 65.31 93 PHE A N 1
ATOM 686 C CA . PHE A 1 93 ? 35.782 -4.912 -34.092 1.00 65.31 93 PHE A CA 1
ATOM 687 C C . PHE A 1 93 ? 37.298 -5.104 -34.334 1.00 65.31 93 PHE A C 1
ATOM 689 O O . PHE A 1 93 ? 38.134 -4.493 -33.665 1.00 65.31 93 PHE A O 1
ATOM 696 N N . GLU A 1 94 ? 37.678 -5.917 -35.328 1.00 57.72 94 GLU A N 1
ATOM 697 C CA . GLU A 1 94 ? 39.048 -5.949 -35.892 1.00 57.72 94 GLU A CA 1
ATOM 698 C C . GLU A 1 94 ? 39.228 -5.001 -37.099 1.00 57.72 94 GLU A C 1
ATOM 700 O O . GLU A 1 94 ? 40.354 -4.744 -37.541 1.00 57.72 94 GLU A O 1
ATOM 705 N N . GLY A 1 95 ? 38.130 -4.465 -37.645 1.00 55.62 95 GLY A N 1
ATOM 706 C CA . GLY A 1 95 ? 38.109 -3.548 -38.788 1.00 55.62 95 GLY A CA 1
ATOM 707 C C . GLY A 1 95 ? 38.283 -2.072 -38.407 1.00 55.62 95 GLY A C 1
ATOM 708 O O . GLY A 1 95 ? 38.167 -1.674 -37.256 1.00 55.62 95 GLY A O 1
ATOM 709 N N . GLY A 1 96 ? 38.552 -1.202 -39.386 1.00 61.78 96 GLY A N 1
ATOM 710 C CA . GLY A 1 96 ? 38.576 0.252 -39.148 1.00 61.78 96 GLY A CA 1
ATOM 711 C C . GLY A 1 96 ? 37.182 0.879 -38.974 1.00 61.78 96 GLY A C 1
ATOM 712 O O . GLY A 1 96 ? 37.085 2.010 -38.496 1.00 61.78 96 GLY A O 1
ATOM 713 N N . THR A 1 97 ? 36.128 0.167 -39.395 1.00 71.69 97 THR A N 1
ATOM 714 C CA . THR A 1 97 ? 34.696 0.532 -39.359 1.00 71.69 97 THR A CA 1
ATOM 715 C C . THR A 1 97 ? 33.829 -0.736 -39.286 1.00 71.69 97 THR A C 1
ATOM 717 O O . THR A 1 97 ? 34.270 -1.746 -39.831 1.00 71.69 97 THR A O 1
ATOM 720 N N . MET A 1 98 ? 32.605 -0.673 -38.730 1.00 71.62 98 MET A N 1
ATOM 721 C CA . MET A 1 98 ? 31.656 -1.817 -38.671 1.00 71.62 98 MET A CA 1
ATOM 722 C C . MET A 1 98 ? 31.353 -2.408 -40.053 1.00 71.62 98 MET A C 1
ATOM 724 O O . MET A 1 98 ? 31.471 -3.600 -40.249 1.00 71.62 98 MET A O 1
ATOM 728 N N . ALA A 1 99 ? 31.195 -1.567 -41.082 1.00 68.69 99 ALA A N 1
ATOM 729 C CA . ALA A 1 99 ? 31.022 -2.011 -42.476 1.00 68.69 99 ALA A CA 1
ATOM 730 C C . ALA A 1 99 ? 32.192 -2.844 -43.062 1.00 68.69 99 ALA A C 1
ATOM 732 O O . ALA A 1 99 ? 32.143 -3.288 -44.207 1.00 68.69 99 ALA A O 1
ATOM 733 N N . THR A 1 100 ? 33.300 -2.963 -42.327 1.00 65.31 100 THR A N 1
ATOM 734 C CA . THR A 1 100 ? 34.477 -3.775 -42.675 1.00 65.31 100 THR A CA 1
ATOM 735 C C . THR A 1 100 ? 34.873 -4.736 -41.554 1.00 65.31 100 THR A C 1
ATOM 737 O O . THR A 1 100 ? 35.921 -5.377 -41.667 1.00 65.31 100 THR A O 1
ATOM 740 N N . ALA A 1 101 ? 34.111 -4.759 -40.456 1.00 66.00 101 ALA A N 1
ATOM 741 C CA . ALA A 1 101 ? 34.160 -5.857 -39.511 1.00 66.00 101 ALA A CA 1
ATOM 742 C C . ALA A 1 101 ? 33.650 -7.108 -40.247 1.00 66.00 101 ALA A C 1
ATOM 744 O O . ALA A 1 101 ? 32.940 -7.008 -41.246 1.00 66.00 101 ALA A O 1
ATOM 745 N N . TYR A 1 102 ? 34.202 -8.256 -39.884 1.00 60.44 102 TYR A N 1
ATOM 746 C CA . TYR A 1 102 ? 33.869 -9.537 -40.492 1.00 60.44 102 TYR A CA 1
ATOM 747 C C . TYR A 1 102 ? 33.879 -10.528 -39.350 1.00 60.44 102 TYR A C 1
ATOM 749 O O . TYR A 1 102 ? 34.979 -10.914 -38.917 1.00 60.44 102 TYR A O 1
ATOM 757 N N . GLY A 1 103 ? 32.686 -10.926 -38.915 1.00 61.66 103 GLY A N 1
ATOM 758 C CA . GLY A 1 103 ? 32.416 -11.841 -37.819 1.00 61.66 103 GLY A CA 1
ATOM 759 C C . GLY A 1 103 ? 33.543 -11.981 -36.798 1.00 61.66 103 GLY A C 1
ATOM 760 O O . GLY A 1 103 ? 34.136 -11.035 -36.283 1.00 61.66 103 GLY A O 1
ATOM 761 N N . ASN A 1 104 ? 33.895 -13.228 -36.527 1.00 60.28 104 ASN A N 1
ATOM 762 C CA . ASN A 1 104 ? 34.797 -13.630 -35.452 1.00 60.28 104 ASN A CA 1
ATOM 763 C C . ASN A 1 104 ? 36.276 -13.679 -35.885 1.00 60.28 104 ASN A C 1
ATOM 765 O O . ASN A 1 104 ? 37.073 -14.394 -35.270 1.00 60.28 104 ASN A O 1
ATOM 769 N N . SER A 1 105 ? 36.679 -13.035 -36.990 1.00 48.38 105 SER A N 1
ATOM 770 C CA . SER A 1 105 ? 38.031 -13.227 -37.545 1.00 48.38 105 SER A CA 1
ATOM 771 C C . SER A 1 105 ? 39.115 -12.844 -36.519 1.00 48.38 105 SER A C 1
ATOM 773 O O . SER A 1 105 ? 39.278 -11.678 -36.191 1.00 48.38 105 SER A O 1
ATOM 775 N N . ASN A 1 106 ? 39.893 -13.835 -36.059 1.00 47.12 106 ASN A N 1
ATOM 776 C CA . ASN A 1 106 ? 40.901 -13.766 -34.979 1.00 47.12 106 ASN A CA 1
ATOM 777 C C . ASN A 1 106 ? 40.382 -13.628 -33.533 1.00 47.12 106 ASN A C 1
ATOM 779 O O . ASN A 1 106 ? 41.223 -13.520 -32.625 1.00 47.12 106 ASN A O 1
ATOM 783 N N . GLN A 1 107 ? 39.072 -13.736 -33.277 1.00 50.25 107 GLN A N 1
ATOM 784 C CA . GLN A 1 107 ? 38.587 -13.994 -31.916 1.00 50.25 107 GLN A CA 1
ATOM 785 C C . GLN A 1 107 ? 39.291 -15.259 -31.385 1.00 50.25 107 GLN A C 1
ATOM 787 O O . GLN A 1 107 ? 39.263 -16.313 -32.019 1.00 50.25 107 GLN A O 1
ATOM 792 N N . GLY A 1 108 ? 40.022 -15.136 -30.267 1.00 49.66 108 GLY A N 1
ATOM 793 C CA . GLY A 1 108 ? 40.576 -16.308 -29.572 1.00 49.66 108 GLY A CA 1
ATOM 794 C C . GLY A 1 108 ? 42.020 -16.689 -29.739 1.00 49.66 108 GLY A C 1
ATOM 795 O O . GLY A 1 108 ? 42.433 -17.738 -29.252 1.00 49.66 108 GLY A O 1
ATOM 796 N N . SER A 1 109 ? 42.831 -15.845 -30.361 1.00 47.12 109 SER A N 1
ATOM 797 C CA . SER A 1 109 ? 44.230 -16.201 -30.614 1.00 47.12 109 SER A CA 1
ATOM 798 C C . SER A 1 109 ? 45.080 -16.405 -29.339 1.00 47.12 109 SER A C 1
ATOM 800 O O . SER A 1 109 ? 46.171 -16.973 -29.438 1.00 47.12 109 SER A O 1
ATOM 802 N N . THR A 1 110 ? 44.632 -15.954 -28.151 1.00 48.03 110 THR A N 1
ATOM 803 C CA . THR A 1 110 ? 45.351 -16.099 -26.863 1.00 48.03 110 THR A CA 1
ATOM 804 C C . THR A 1 110 ? 44.442 -15.960 -25.623 1.00 48.03 110 THR A C 1
ATOM 806 O O . THR A 1 110 ? 43.764 -14.945 -25.504 1.00 48.03 110 THR A O 1
ATOM 809 N N . GLY A 1 111 ? 44.517 -16.876 -24.642 1.00 46.09 111 GLY A N 1
ATOM 810 C CA . GLY A 1 111 ? 43.865 -16.746 -23.318 1.00 46.09 111 GLY A CA 1
ATOM 811 C C . GLY A 1 111 ? 43.646 -18.089 -22.603 1.00 46.09 111 GLY A C 1
ATOM 812 O O . GLY A 1 111 ? 44.010 -19.115 -23.153 1.00 46.09 111 GLY A O 1
ATOM 813 N N . SER A 1 112 ? 43.089 -18.102 -21.386 1.00 36.78 112 SER A N 1
ATOM 814 C CA . SER A 1 112 ? 42.481 -19.278 -20.721 1.00 36.78 112 SER A CA 1
ATOM 815 C C . SER A 1 112 ? 40.982 -18.964 -20.609 1.00 36.78 112 SER A C 1
ATOM 817 O O . SER A 1 112 ? 40.688 -17.847 -20.197 1.00 36.78 112 SER A O 1
ATOM 819 N N . GLY A 1 113 ? 40.077 -19.870 -21.014 1.00 48.47 113 GLY A N 1
ATOM 820 C CA . GLY A 1 113 ? 38.641 -19.568 -21.236 1.00 48.47 113 GLY A CA 1
ATOM 821 C C . GLY A 1 113 ? 38.298 -19.142 -22.678 1.00 48.47 113 GLY A C 1
ATOM 822 O O . GLY A 1 113 ? 37.418 -18.329 -22.904 1.00 48.47 113 GLY A O 1
ATOM 823 N N . TRP A 1 114 ? 39.069 -19.612 -23.661 1.00 47.84 114 TRP A N 1
ATOM 824 C CA . TRP A 1 114 ? 39.107 -19.102 -25.041 1.00 47.84 114 TRP A CA 1
ATOM 825 C C . TRP A 1 114 ? 38.345 -19.962 -26.059 1.00 47.84 114 TRP A C 1
ATOM 827 O O . TRP A 1 114 ? 38.392 -19.644 -27.241 1.00 47.84 114 TRP A O 1
ATOM 837 N N . GLU A 1 115 ? 37.711 -21.062 -25.648 1.00 49.50 115 GLU A N 1
ATOM 838 C CA . GLU A 1 115 ? 37.080 -21.983 -26.604 1.00 49.50 115 GLU A CA 1
ATOM 839 C C . GLU A 1 115 ? 35.788 -21.396 -27.207 1.00 49.50 115 GLU A C 1
ATOM 841 O O . GLU A 1 115 ? 35.482 -21.729 -28.348 1.00 49.50 115 GLU A O 1
ATOM 846 N N . TYR A 1 116 ? 35.123 -20.440 -26.526 1.00 53.25 116 TYR A N 1
ATOM 847 C CA . TYR A 1 116 ? 33.806 -19.941 -26.958 1.00 53.25 116 TYR A CA 1
ATOM 848 C C . TYR A 1 116 ? 33.532 -18.408 -26.863 1.00 53.25 116 TYR A C 1
ATOM 850 O O . TYR A 1 116 ? 32.516 -17.976 -27.382 1.00 53.25 116 TYR A O 1
ATOM 858 N N . PHE A 1 117 ? 34.391 -17.548 -26.279 1.00 67.62 117 PHE A N 1
ATOM 859 C CA . PHE A 1 117 ? 34.163 -16.068 -26.120 1.00 67.62 117 PHE A CA 1
ATOM 860 C C . PHE A 1 117 ? 32.908 -15.635 -25.356 1.00 67.62 117 PHE A C 1
ATOM 862 O O . PHE A 1 117 ? 32.551 -14.457 -25.345 1.00 67.62 117 PHE A O 1
ATOM 869 N N . VAL A 1 118 ? 32.312 -16.594 -24.684 1.00 78.19 118 VAL A N 1
ATOM 870 C CA . VAL A 1 118 ? 31.106 -16.526 -23.874 1.00 78.19 118 VAL A CA 1
ATOM 871 C C . VAL A 1 118 ? 31.493 -16.752 -22.420 1.00 78.19 118 VAL A C 1
ATOM 873 O O . VAL A 1 118 ? 32.594 -17.237 -22.124 1.00 78.19 118 VAL A O 1
ATOM 876 N N . VAL A 1 119 ? 30.622 -16.346 -21.508 1.00 83.81 119 VAL A N 1
ATOM 877 C CA . VAL A 1 119 ? 30.840 -16.530 -20.079 1.00 83.81 119 VAL A CA 1
ATOM 878 C C . VAL A 1 119 ? 30.615 -17.997 -19.696 1.00 83.81 119 VAL A C 1
ATOM 880 O O . VAL A 1 119 ? 29.723 -18.662 -20.206 1.00 83.81 119 VAL A O 1
ATOM 883 N N . ASP A 1 120 ? 31.494 -18.487 -18.829 1.00 86.44 120 ASP A N 1
ATOM 884 C CA . ASP A 1 120 ? 31.402 -19.760 -18.112 1.00 86.44 120 ASP A CA 1
ATOM 885 C C . ASP A 1 120 ? 31.659 -19.381 -16.649 1.00 86.44 120 ASP A C 1
ATOM 887 O O . ASP A 1 120 ? 32.794 -19.058 -16.248 1.00 86.44 120 ASP A O 1
ATOM 891 N N . SER A 1 121 ? 30.560 -19.230 -15.913 1.00 89.56 121 SER A N 1
ATOM 892 C CA . SER A 1 121 ? 30.533 -18.573 -14.608 1.00 89.56 121 SER A CA 1
ATOM 893 C C . SER A 1 121 ? 31.059 -19.458 -13.479 1.00 89.56 121 SER A C 1
ATOM 895 O O . SER A 1 121 ? 31.654 -18.932 -12.529 1.00 89.56 121 SER A O 1
ATOM 897 N N . ASP A 1 122 ? 30.894 -20.777 -13.572 1.00 89.44 122 ASP A N 1
ATOM 898 C CA . ASP A 1 122 ? 31.327 -21.737 -12.554 1.00 89.44 122 ASP A CA 1
ATOM 899 C C . ASP A 1 122 ? 32.628 -22.492 -12.920 1.00 89.44 122 ASP A C 1
ATOM 901 O O . ASP A 1 122 ? 33.258 -23.123 -12.059 1.00 89.44 122 ASP A O 1
ATOM 905 N N . ASN A 1 123 ? 33.108 -22.303 -14.153 1.00 88.19 123 ASN A N 1
ATOM 906 C CA . ASN A 1 123 ? 34.318 -22.879 -14.726 1.00 88.19 123 ASN A CA 1
ATOM 907 C C . ASN A 1 123 ? 34.292 -24.405 -14.871 1.00 88.19 123 ASN A C 1
ATOM 909 O O . ASN A 1 123 ? 35.348 -25.048 -14.736 1.00 88.19 123 ASN A O 1
ATOM 913 N N . ASP A 1 124 ? 33.125 -24.984 -15.149 1.00 88.19 124 ASP A N 1
ATOM 914 C CA . ASP A 1 124 ? 32.973 -26.414 -15.416 1.00 88.19 124 ASP A CA 1
ATOM 915 C C . ASP A 1 124 ? 33.301 -26.816 -16.873 1.00 88.19 124 ASP A C 1
ATOM 917 O O . ASP A 1 124 ? 33.610 -27.986 -17.143 1.00 88.19 124 ASP A O 1
ATOM 921 N N . GLY A 1 125 ? 33.392 -25.829 -17.772 1.00 86.31 125 GLY A N 1
ATOM 922 C CA . GLY A 1 125 ? 33.713 -25.993 -19.190 1.00 86.31 125 GLY A CA 1
ATOM 923 C C . GLY A 1 125 ? 32.510 -25.928 -20.134 1.00 86.31 125 GLY A C 1
ATOM 924 O O . GLY A 1 125 ? 32.721 -26.019 -21.349 1.00 86.31 125 GLY A O 1
ATOM 925 N N . THR A 1 126 ? 31.303 -25.752 -19.604 1.00 88.25 126 THR A N 1
ATOM 926 C CA . THR A 1 126 ? 30.064 -25.482 -20.334 1.00 88.25 126 THR A CA 1
ATOM 927 C C . THR A 1 126 ? 29.785 -23.975 -20.275 1.00 88.25 126 THR A C 1
ATOM 929 O O . THR A 1 126 ? 29.840 -23.378 -19.205 1.00 88.25 126 THR A O 1
ATOM 932 N N . PRO A 1 127 ? 29.595 -23.293 -21.416 1.00 89.19 127 PRO A N 1
ATOM 933 C CA . PRO A 1 127 ? 29.128 -21.910 -21.413 1.00 89.19 127 PRO A CA 1
ATOM 934 C C . PRO A 1 127 ? 27.760 -21.749 -20.757 1.00 89.19 127 PRO A C 1
ATOM 936 O O . PRO A 1 127 ? 26.941 -22.644 -20.903 1.00 89.19 127 PRO A O 1
ATOM 939 N N . ASN A 1 128 ? 27.499 -20.579 -20.168 1.00 90.38 128 ASN A N 1
ATOM 940 C CA . ASN A 1 128 ? 26.234 -20.278 -19.494 1.00 90.38 128 ASN A CA 1
ATOM 941 C C . ASN A 1 128 ? 24.991 -20.553 -20.358 1.00 90.38 128 ASN A C 1
ATOM 943 O O . ASN A 1 128 ? 24.130 -21.266 -19.899 1.00 90.38 128 ASN A O 1
ATOM 947 N N . TYR A 1 129 ? 24.956 -20.086 -21.614 1.00 91.38 129 TYR A N 1
ATOM 948 C CA . TYR A 1 129 ? 23.821 -20.310 -22.537 1.00 91.38 129 TYR A CA 1
ATOM 949 C C . TYR A 1 129 ? 23.590 -21.782 -22.951 1.00 91.38 129 TYR A C 1
ATOM 951 O O . TYR A 1 129 ? 22.780 -22.070 -23.818 1.00 91.38 129 TYR A O 1
ATOM 959 N N . LEU A 1 130 ? 24.429 -22.705 -22.470 1.00 93.56 130 LEU A N 1
ATOM 960 C CA . LEU A 1 130 ? 24.321 -24.151 -22.695 1.00 93.56 130 LEU A CA 1
ATOM 961 C C . LEU A 1 130 ? 24.292 -24.917 -21.361 1.00 93.56 130 LEU A C 1
ATOM 963 O O . LEU A 1 130 ? 24.455 -26.144 -21.354 1.00 93.56 130 LEU A O 1
ATOM 967 N N . ASP A 1 131 ? 24.233 -24.200 -20.243 1.00 92.81 131 ASP A N 1
ATOM 968 C CA . ASP A 1 131 ? 24.352 -24.712 -18.891 1.00 92.81 131 ASP A CA 1
ATOM 969 C C . ASP A 1 131 ? 23.163 -24.261 -18.048 1.00 92.81 131 ASP A C 1
ATOM 971 O O . ASP A 1 131 ? 23.223 -23.238 -17.370 1.00 92.81 131 ASP A O 1
ATOM 975 N N . THR A 1 132 ? 22.195 -25.173 -17.932 1.00 94.62 132 THR A N 1
ATOM 976 C CA . THR A 1 132 ? 21.045 -25.099 -17.013 1.00 94.62 132 THR A CA 1
ATOM 977 C C . THR A 1 132 ? 21.393 -24.749 -15.557 1.00 94.62 132 THR A C 1
ATOM 979 O O . THR A 1 132 ? 20.499 -24.542 -14.733 1.00 94.62 132 THR A O 1
ATOM 982 N N . THR A 1 133 ? 22.672 -24.829 -15.170 1.00 94.31 133 THR A N 1
ATOM 983 C CA . THR A 1 133 ? 23.207 -24.482 -13.856 1.00 94.31 133 THR A CA 1
ATOM 984 C C . THR A 1 133 ? 24.439 -23.585 -13.951 1.00 94.31 133 THR A C 1
ATOM 986 O O . THR A 1 133 ? 25.442 -23.870 -13.302 1.00 94.31 133 THR A O 1
ATOM 989 N N . SER A 1 134 ? 24.345 -22.439 -14.614 1.00 92.31 134 SER A N 1
ATOM 990 C CA . SER A 1 134 ? 25.408 -21.442 -14.802 1.00 92.31 134 SER A CA 1
ATOM 991 C C . SER A 1 134 ? 26.250 -21.122 -13.550 1.00 92.31 134 SER A C 1
ATOM 993 O O . SER A 1 134 ? 27.405 -20.705 -13.630 1.00 92.31 134 SER A O 1
ATOM 995 N N . ASN A 1 135 ? 25.687 -21.245 -12.341 1.00 91.94 135 ASN A N 1
ATOM 996 C CA . ASN A 1 135 ? 26.398 -21.005 -11.074 1.00 91.94 135 ASN A CA 1
ATOM 997 C C . ASN A 1 135 ? 26.938 -22.271 -10.368 1.00 91.94 135 ASN A C 1
ATOM 999 O O . ASN A 1 135 ? 27.473 -22.177 -9.253 1.00 91.94 135 ASN A O 1
ATOM 1003 N N . GLY A 1 136 ? 26.739 -23.443 -10.965 1.00 92.31 136 GLY A N 1
ATOM 1004 C CA . GLY A 1 136 ? 27.107 -24.774 -10.486 1.00 92.31 136 GLY A CA 1
ATOM 1005 C C . GLY A 1 136 ? 26.300 -25.296 -9.291 1.00 92.31 136 GLY A C 1
ATOM 1006 O O . GLY A 1 136 ? 26.686 -26.290 -8.663 1.00 92.31 136 GLY A O 1
ATOM 1007 N N . THR A 1 137 ? 25.228 -24.609 -8.873 1.00 93.25 137 THR A N 1
ATOM 1008 C CA . THR A 1 137 ? 24.508 -24.913 -7.617 1.00 93.25 137 THR A CA 1
ATOM 1009 C C . THR A 1 137 ? 22.987 -24.938 -7.699 1.00 93.25 137 THR A C 1
ATOM 1011 O O . THR A 1 137 ? 22.372 -25.711 -6.959 1.00 93.25 137 THR A O 1
ATOM 1014 N N . SER A 1 138 ? 22.371 -24.108 -8.533 1.00 94.75 138 SER A N 1
ATOM 1015 C CA . SER A 1 138 ? 20.917 -24.025 -8.701 1.00 94.75 138 SER A CA 1
ATOM 1016 C C . SER A 1 138 ? 20.587 -23.921 -10.174 1.00 94.75 138 SER A C 1
ATOM 1018 O O . SER A 1 138 ? 21.300 -23.200 -10.860 1.00 94.75 138 SER A O 1
ATOM 1020 N N . TYR A 1 139 ? 19.487 -24.541 -10.594 1.00 96.56 139 TYR A N 1
ATOM 1021 C CA . TYR A 1 139 ? 18.994 -24.381 -11.954 1.00 96.56 139 TYR A CA 1
ATOM 1022 C C . TYR A 1 139 ? 18.604 -22.935 -12.239 1.00 96.56 139 TYR A C 1
ATOM 1024 O O . TYR A 1 139 ? 17.976 -22.302 -11.379 1.00 96.56 139 TYR A O 1
ATOM 1032 N N . ASP A 1 140 ? 18.951 -22.417 -13.404 1.00 94.62 140 ASP A N 1
ATOM 1033 C CA . ASP A 1 140 ? 18.713 -21.014 -13.736 1.00 94.62 140 ASP A CA 1
ATOM 1034 C C . ASP A 1 140 ? 17.216 -20.729 -13.928 1.00 94.62 140 ASP A C 1
ATOM 1036 O O . ASP A 1 140 ? 16.706 -19.782 -13.313 1.00 94.62 140 ASP A O 1
ATOM 1040 N N . ILE A 1 141 ? 16.461 -21.671 -14.520 1.00 95.12 141 ILE A N 1
ATOM 1041 C CA . 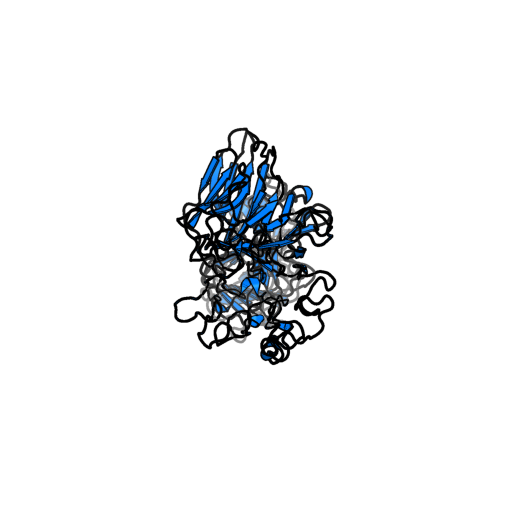ILE A 1 141 ? 14.982 -21.671 -14.560 1.00 95.12 141 ILE A CA 1
ATOM 1042 C C . ILE A 1 141 ? 14.322 -21.454 -13.184 1.00 95.12 141 ILE A C 1
ATOM 1044 O O . ILE A 1 141 ? 13.218 -20.914 -13.066 1.00 95.12 141 ILE A O 1
ATOM 1048 N N . SER A 1 142 ? 14.990 -21.838 -12.086 1.00 94.31 142 SER A N 1
ATOM 1049 C CA . SER A 1 142 ? 14.452 -21.669 -10.727 1.00 94.31 142 SER A CA 1
ATOM 1050 C C . SER A 1 142 ? 14.402 -20.209 -10.257 1.00 94.31 142 SER A C 1
ATOM 1052 O O . SER A 1 142 ? 13.698 -19.900 -9.289 1.00 94.31 142 SER A O 1
ATOM 1054 N N . HIS A 1 143 ? 15.114 -19.316 -10.949 1.00 91.12 143 HIS A N 1
ATOM 1055 C CA . HIS A 1 143 ? 15.144 -17.875 -10.699 1.00 91.12 143 HIS A CA 1
ATOM 1056 C C . HIS A 1 143 ? 14.277 -17.077 -11.681 1.00 91.12 143 HIS A C 1
ATOM 1058 O O . HIS A 1 143 ? 14.237 -15.850 -11.583 1.00 91.12 143 HIS A O 1
ATOM 1064 N N . THR A 1 144 ? 13.555 -17.743 -12.588 1.00 92.62 144 THR A N 1
ATOM 1065 C CA . THR A 1 144 ? 12.666 -17.097 -13.564 1.00 92.62 144 THR A CA 1
ATOM 1066 C C . THR A 1 144 ? 11.191 -17.180 -13.148 1.00 92.62 144 THR A C 1
ATOM 1068 O O . THR A 1 144 ? 10.795 -17.850 -12.186 1.00 92.62 144 THR A O 1
ATOM 1071 N N . LEU A 1 145 ? 10.324 -16.501 -13.910 1.00 93.12 145 LEU A N 1
ATOM 1072 C CA . LEU A 1 145 ? 8.865 -16.561 -13.743 1.00 93.12 145 LEU A CA 1
ATOM 1073 C C . LEU A 1 145 ? 8.249 -17.908 -14.171 1.00 93.12 145 LEU A C 1
ATOM 1075 O O . LEU A 1 145 ? 7.021 -18.062 -14.073 1.00 93.12 145 LEU A O 1
ATOM 1079 N N . TYR A 1 146 ? 9.079 -18.841 -14.644 1.00 93.94 146 TYR A N 1
ATOM 1080 C CA . TYR A 1 146 ? 8.690 -20.057 -15.353 1.00 93.94 146 TYR A CA 1
ATOM 1081 C C . TYR A 1 146 ? 9.214 -21.341 -14.703 1.00 93.94 146 TYR A C 1
ATOM 1083 O O . TYR A 1 146 ? 8.987 -22.418 -15.236 1.00 93.94 146 TYR A O 1
ATOM 1091 N N . SER A 1 147 ? 9.778 -21.266 -13.492 1.00 94.00 147 SER A N 1
ATOM 1092 C CA . SER A 1 147 ? 10.172 -22.437 -12.678 1.00 94.00 147 SER A CA 1
ATOM 1093 C C . SER A 1 147 ? 9.109 -23.539 -12.545 1.00 94.00 147 SER A C 1
ATOM 1095 O O . SER A 1 147 ? 9.422 -24.678 -12.226 1.00 94.00 147 SER A O 1
ATOM 1097 N N . ASN A 1 148 ? 7.829 -23.228 -12.769 1.00 94.06 148 ASN A N 1
ATOM 1098 C CA . ASN A 1 148 ? 6.749 -24.211 -12.772 1.00 94.06 148 ASN A CA 1
ATOM 1099 C C . ASN A 1 148 ? 6.641 -25.047 -14.065 1.00 94.06 148 ASN A C 1
ATOM 1101 O O . ASN A 1 148 ? 5.746 -25.895 -14.123 1.00 94.06 148 ASN A O 1
ATOM 1105 N N . LEU A 1 149 ? 7.429 -24.746 -15.100 1.00 95.69 149 LEU A N 1
ATOM 1106 C CA . LEU A 1 149 ? 7.477 -25.480 -16.369 1.00 95.69 149 LEU A CA 1
ATOM 1107 C C . LEU A 1 149 ? 8.459 -26.664 -16.324 1.00 95.69 149 LEU A C 1
ATOM 1109 O O . LEU A 1 149 ? 8.297 -27.592 -17.106 1.00 95.69 149 LEU A O 1
ATOM 1113 N N . ASP A 1 150 ? 9.383 -26.674 -15.361 1.00 95.62 150 ASP A N 1
ATOM 1114 C CA . ASP A 1 150 ? 10.246 -27.809 -15.012 1.00 95.62 150 ASP A CA 1
ATOM 1115 C C . ASP A 1 150 ? 9.622 -28.588 -13.836 1.00 95.62 150 ASP A C 1
ATOM 1117 O O . ASP A 1 150 ? 9.843 -28.308 -12.651 1.00 95.62 150 ASP A O 1
ATOM 1121 N N . ALA A 1 151 ? 8.737 -29.542 -14.136 1.00 94.94 151 ALA A N 1
ATOM 1122 C CA . ALA A 1 151 ? 8.032 -30.306 -13.111 1.00 94.94 151 ALA A CA 1
ATOM 1123 C C . ALA A 1 151 ? 8.878 -31.457 -12.543 1.00 94.94 151 ALA A C 1
ATOM 1125 O O . ALA A 1 151 ? 8.613 -31.902 -11.413 1.00 94.94 151 ALA A O 1
ATOM 1126 N N . ASP A 1 152 ? 9.865 -31.960 -13.289 1.00 94.75 152 ASP A N 1
ATOM 1127 C CA . ASP A 1 152 ? 10.754 -33.037 -12.847 1.00 94.75 152 ASP A CA 1
ATOM 1128 C C . ASP A 1 152 ? 12.032 -32.547 -12.121 1.00 94.75 152 ASP A C 1
ATOM 1130 O O . ASP A 1 152 ? 12.665 -33.341 -11.411 1.00 94.75 152 ASP A O 1
ATOM 1134 N N . ASN A 1 153 ? 12.257 -31.228 -12.098 1.00 94.12 153 ASN A N 1
ATOM 1135 C CA . ASN A 1 153 ? 13.366 -30.493 -11.478 1.00 94.12 153 ASN A CA 1
ATOM 1136 C C . ASN A 1 153 ? 14.724 -30.877 -12.076 1.00 94.12 153 ASN A C 1
ATOM 1138 O O . ASN A 1 153 ? 15.654 -31.198 -11.320 1.00 94.12 153 ASN A O 1
ATOM 1142 N N . ASN A 1 154 ? 14.813 -30.927 -13.404 1.00 94.19 154 ASN A N 1
ATOM 1143 C CA . ASN A 1 154 ? 16.044 -31.232 -14.130 1.00 94.19 154 ASN A CA 1
ATOM 1144 C C . ASN A 1 154 ? 16.744 -29.996 -14.726 1.00 94.19 154 ASN A C 1
ATOM 1146 O O . ASN A 1 154 ? 17.868 -30.160 -15.199 1.00 94.19 154 ASN A O 1
ATOM 1150 N N . GLY A 1 155 ? 16.134 -28.808 -14.634 1.00 94.06 155 GLY A N 1
ATOM 1151 C CA . GLY A 1 155 ? 16.649 -27.549 -15.176 1.00 94.06 155 GLY A CA 1
ATOM 1152 C C . GLY A 1 155 ? 16.107 -27.158 -16.550 1.00 94.06 155 GLY A C 1
ATOM 1153 O O . GLY A 1 155 ? 16.349 -26.036 -16.959 1.00 94.06 155 GLY A O 1
ATOM 1154 N N . ILE A 1 156 ? 15.359 -28.041 -17.212 1.00 94.88 156 ILE A N 1
ATOM 1155 C CA . ILE A 1 156 ? 14.870 -27.902 -18.588 1.00 94.88 156 ILE A CA 1
ATOM 1156 C C . ILE A 1 156 ? 13.339 -27.880 -18.568 1.00 94.88 156 ILE A C 1
ATOM 1158 O O . ILE A 1 156 ? 12.697 -28.569 -17.766 1.00 94.88 156 ILE A O 1
ATOM 1162 N N . ILE A 1 157 ? 12.727 -27.102 -19.456 1.00 95.38 157 ILE A N 1
ATOM 1163 C CA . ILE A 1 157 ? 11.275 -27.103 -19.654 1.00 95.38 157 ILE A CA 1
ATOM 1164 C C . ILE A 1 157 ? 10.779 -28.513 -20.036 1.00 95.38 157 ILE A C 1
ATOM 1166 O O . ILE A 1 157 ? 11.335 -29.184 -20.902 1.00 95.38 157 ILE A O 1
ATOM 1170 N N . ASP A 1 158 ? 9.668 -28.962 -19.436 1.00 94.06 158 ASP A N 1
ATOM 1171 C CA . ASP A 1 158 ? 9.031 -30.252 -19.752 1.00 94.06 158 ASP A CA 1
ATOM 1172 C C . ASP A 1 158 ? 8.220 -30.217 -21.075 1.00 94.06 158 ASP A C 1
ATOM 1174 O O . ASP A 1 158 ? 7.050 -30.627 -21.123 1.00 94.06 158 ASP A O 1
ATOM 1178 N N . ASP A 1 159 ? 8.831 -29.736 -22.160 1.00 91.88 159 ASP A N 1
ATOM 1179 C CA . ASP A 1 159 ? 8.269 -29.692 -23.513 1.00 91.88 159 ASP A CA 1
ATOM 1180 C C . ASP A 1 159 ? 9.340 -29.970 -24.585 1.00 91.88 159 ASP A C 1
ATOM 1182 O O . ASP A 1 159 ? 10.532 -29.911 -24.330 1.00 91.88 159 ASP A O 1
ATOM 1186 N N . THR A 1 160 ? 8.906 -30.375 -25.777 1.00 89.06 160 THR A N 1
ATOM 1187 C CA . THR A 1 160 ? 9.764 -30.618 -26.962 1.00 89.06 160 THR A CA 1
ATOM 1188 C C . THR A 1 160 ? 9.080 -30.158 -28.252 1.00 89.06 160 THR A C 1
ATOM 1190 O O . THR A 1 160 ? 9.468 -30.539 -29.358 1.00 89.06 160 THR A O 1
ATOM 1193 N N . ASN A 1 161 ? 7.942 -29.478 -28.121 1.00 93.00 161 ASN A N 1
ATOM 1194 C CA . ASN A 1 161 ? 7.222 -28.913 -29.239 1.00 93.00 161 ASN A CA 1
ATOM 1195 C C . ASN A 1 161 ? 7.791 -27.524 -29.524 1.00 93.00 161 ASN A C 1
ATOM 1197 O O . ASN A 1 161 ? 7.788 -26.702 -28.630 1.00 93.00 161 ASN A O 1
ATOM 1201 N N . ASP A 1 162 ? 8.252 -27.309 -30.752 1.00 92.44 162 ASP A N 1
ATOM 1202 C CA . ASP A 1 162 ? 8.651 -26.009 -31.296 1.00 92.44 162 ASP A CA 1
ATOM 1203 C C . ASP A 1 162 ? 8.010 -25.912 -32.693 1.00 92.44 162 ASP A C 1
ATOM 1205 O O . ASP A 1 162 ? 8.324 -26.680 -33.621 1.00 92.44 162 ASP A O 1
ATOM 1209 N N . ALA A 1 163 ? 6.971 -25.087 -32.805 1.00 93.38 163 ALA A N 1
ATOM 1210 C CA . ALA A 1 163 ? 6.128 -25.021 -33.989 1.00 93.38 163 ALA A CA 1
ATOM 1211 C C . ALA A 1 163 ? 6.756 -24.250 -35.158 1.00 93.38 163 ALA A C 1
ATOM 1213 O O . ALA A 1 163 ? 6.452 -24.573 -36.322 1.00 93.38 163 ALA A O 1
ATOM 1214 N N . ASP A 1 164 ? 7.586 -23.247 -34.887 1.00 92.75 164 ASP A N 1
ATOM 1215 C CA . ASP A 1 164 ? 8.143 -22.346 -35.893 1.00 92.75 164 ASP A CA 1
ATOM 1216 C C . ASP A 1 164 ? 9.657 -22.520 -36.118 1.00 92.75 164 ASP A C 1
ATOM 1218 O O . ASP A 1 164 ? 10.156 -22.123 -37.183 1.00 92.75 164 ASP A O 1
ATOM 1222 N N . GLY A 1 165 ? 10.320 -23.294 -35.259 1.00 93.19 165 GLY A N 1
ATOM 1223 C CA . GLY A 1 165 ? 11.666 -23.823 -35.443 1.00 93.19 165 GLY A CA 1
ATOM 1224 C C . GLY A 1 165 ? 12.759 -22.872 -34.975 1.00 93.19 165 GLY A C 1
ATOM 1225 O O . GLY A 1 165 ? 13.804 -22.823 -35.638 1.00 93.19 165 GLY A O 1
ATOM 1226 N N . ASP A 1 166 ? 12.484 -22.062 -33.956 1.00 93.25 166 ASP A N 1
ATOM 1227 C CA . ASP A 1 166 ? 13.405 -21.071 -33.405 1.00 93.25 166 ASP A CA 1
ATOM 1228 C C . ASP A 1 166 ? 14.141 -21.527 -32.133 1.00 93.25 166 ASP A C 1
ATOM 1230 O O . ASP A 1 166 ? 14.997 -20.789 -31.647 1.00 93.25 166 ASP A O 1
ATOM 1234 N N . GLY A 1 167 ? 13.870 -22.746 -31.653 1.00 92.56 167 GLY A N 1
ATOM 1235 C CA . GLY A 1 167 ? 14.479 -23.324 -30.451 1.00 92.56 167 GLY A CA 1
ATOM 1236 C C . GLY A 1 167 ? 13.799 -22.924 -29.139 1.00 92.56 167 GLY A C 1
ATOM 1237 O O . GLY A 1 167 ? 14.183 -23.384 -28.070 1.00 92.56 167 GLY A O 1
ATOM 1238 N N . ILE A 1 168 ? 12.737 -22.116 -29.186 1.00 94.62 168 ILE A N 1
ATOM 1239 C CA . ILE A 1 168 ? 11.905 -21.828 -28.018 1.00 94.62 168 ILE A CA 1
ATOM 1240 C C . ILE A 1 168 ? 10.725 -22.798 -28.018 1.00 94.62 168 ILE A C 1
ATOM 1242 O O . ILE A 1 168 ? 9.886 -22.809 -28.916 1.00 94.62 168 ILE A O 1
ATOM 1246 N N . VAL A 1 169 ? 10.601 -23.609 -26.971 1.00 94.31 169 VAL A N 1
ATOM 1247 C CA . VAL A 1 169 ? 9.485 -24.562 -26.888 1.00 94.31 169 VAL A CA 1
ATOM 1248 C C . VAL A 1 169 ? 8.123 -23.876 -26.685 1.00 94.31 169 VAL A C 1
ATOM 1250 O O . VAL A 1 169 ? 7.989 -22.967 -25.863 1.00 94.31 169 VAL A O 1
ATOM 1253 N N . ASP A 1 170 ? 7.076 -24.391 -27.345 1.00 93.50 170 ASP A N 1
ATOM 1254 C CA . ASP A 1 170 ? 5.674 -23.922 -27.366 1.00 93.50 170 ASP A CA 1
ATOM 1255 C C . ASP A 1 170 ? 5.084 -23.677 -25.956 1.00 93.50 170 ASP A C 1
ATOM 1257 O O . ASP A 1 170 ? 4.127 -22.921 -25.771 1.00 93.50 170 ASP A O 1
ATOM 1261 N N . LEU A 1 171 ? 5.581 -24.371 -24.924 1.00 93.69 171 LEU A N 1
ATOM 1262 C CA . LEU A 1 171 ? 5.128 -24.174 -23.544 1.00 93.69 171 LEU A CA 1
ATOM 1263 C C . LEU A 1 171 ? 5.598 -22.840 -22.932 1.00 93.69 171 LEU A C 1
ATOM 1265 O O . LEU A 1 171 ? 4.934 -22.319 -22.024 1.00 93.69 171 LEU A O 1
ATOM 1269 N N . PHE A 1 172 ? 6.734 -22.319 -23.395 1.00 94.06 172 PHE A N 1
ATOM 1270 C CA . PHE A 1 172 ? 7.316 -21.038 -22.998 1.00 94.06 172 PHE A CA 1
ATOM 1271 C C . PHE A 1 172 ? 7.095 -19.953 -24.061 1.00 94.06 172 PHE A C 1
ATOM 1273 O O . PHE A 1 172 ? 6.861 -18.793 -23.698 1.00 94.06 172 PHE A O 1
ATOM 1280 N N . ASP A 1 173 ? 7.099 -20.324 -25.340 1.00 93.94 173 ASP A N 1
ATOM 1281 C CA . ASP A 1 173 ? 6.793 -19.416 -26.432 1.00 93.94 173 ASP A CA 1
ATOM 1282 C C . ASP A 1 173 ? 5.365 -18.861 -26.311 1.00 93.94 173 ASP A C 1
ATOM 1284 O O . ASP A 1 173 ? 4.401 -19.530 -25.932 1.00 93.94 173 ASP A O 1
ATOM 1288 N N . THR A 1 174 ? 5.237 -17.562 -26.549 1.00 93.12 174 THR A N 1
ATOM 1289 C CA . THR A 1 174 ? 3.954 -16.868 -26.507 1.00 93.12 174 THR A CA 1
ATOM 1290 C C . THR A 1 174 ? 3.407 -16.538 -27.897 1.00 93.12 174 THR A C 1
ATOM 1292 O O . THR A 1 174 ? 2.257 -16.082 -27.989 1.00 93.12 174 THR A O 1
ATOM 1295 N N . ASP A 1 175 ? 4.191 -16.763 -28.958 1.00 93.62 175 ASP A N 1
ATOM 1296 C CA . ASP A 1 175 ? 3.771 -16.678 -30.357 1.00 93.62 175 ASP A CA 1
ATOM 1297 C C . ASP A 1 175 ? 4.443 -17.763 -31.219 1.00 93.62 175 ASP A C 1
ATOM 1299 O O . ASP A 1 175 ? 5.320 -17.444 -32.013 1.00 93.62 175 ASP A O 1
ATOM 1303 N N . ASP A 1 176 ? 3.891 -18.989 -31.180 1.00 92.94 176 ASP A N 1
ATOM 1304 C CA . ASP A 1 176 ? 4.344 -20.201 -31.910 1.00 92.94 176 ASP A CA 1
ATOM 1305 C C . ASP A 1 176 ? 4.282 -20.097 -33.461 1.00 92.94 176 ASP A C 1
ATOM 1307 O O . ASP A 1 176 ? 4.140 -21.077 -34.208 1.00 92.94 176 ASP A O 1
ATOM 1311 N N . THR A 1 177 ? 4.237 -18.879 -33.998 1.00 93.69 177 THR A N 1
ATOM 1312 C CA . THR A 1 177 ? 4.240 -18.578 -35.428 1.00 93.69 177 THR A CA 1
ATOM 1313 C C . THR A 1 177 ? 5.298 -17.564 -35.847 1.00 93.69 177 THR A C 1
ATOM 1315 O O . THR A 1 177 ? 5.389 -17.269 -37.052 1.00 93.69 177 THR A O 1
ATOM 1318 N N . ALA A 1 178 ? 6.043 -16.998 -34.900 1.00 92.31 178 ALA A N 1
ATOM 1319 C CA . ALA A 1 178 ? 6.995 -15.933 -35.139 1.00 92.31 178 ALA A CA 1
ATOM 1320 C C . ALA A 1 178 ? 8.271 -16.126 -34.317 1.00 92.31 178 ALA A C 1
ATOM 1322 O O . ALA A 1 178 ? 8.212 -16.104 -33.107 1.00 92.31 178 ALA A O 1
ATOM 1323 N N . PHE A 1 179 ? 9.409 -16.122 -35.013 1.00 92.25 179 PHE A N 1
ATOM 1324 C CA . PHE A 1 179 ? 10.743 -16.215 -34.421 1.00 92.25 179 PHE A CA 1
ATOM 1325 C C . PHE A 1 179 ? 10.948 -15.236 -33.245 1.00 92.25 179 PHE A C 1
ATOM 1327 O O . PHE A 1 179 ? 10.879 -14.008 -33.437 1.00 92.25 179 PHE A O 1
ATOM 1334 N N . GLY A 1 180 ? 11.260 -15.787 -32.074 1.00 93.81 180 GLY A N 1
ATOM 1335 C CA . GLY A 1 180 ? 11.369 -15.146 -30.770 1.00 93.81 180 GLY A CA 1
ATOM 1336 C C . GLY A 1 180 ? 10.076 -15.192 -29.967 1.00 93.81 180 GLY A C 1
ATOM 1337 O O . GLY A 1 180 ? 8.999 -15.048 -30.522 1.00 93.81 180 GLY A O 1
ATOM 1338 N N . SER A 1 181 ? 10.172 -15.178 -28.637 1.00 94.81 181 SER A N 1
ATOM 1339 C CA . SER A 1 181 ? 9.000 -15.184 -27.749 1.00 94.81 181 SER A CA 1
ATOM 1340 C C . SER A 1 181 ? 8.718 -13.795 -27.158 1.00 94.81 181 SER A C 1
ATOM 1342 O O . SER A 1 181 ? 9.439 -13.317 -26.271 1.00 94.81 181 SER A O 1
ATOM 1344 N N . PRO A 1 182 ? 7.671 -13.072 -27.613 1.00 92.56 182 PRO A N 1
ATOM 1345 C CA . PRO A 1 182 ? 7.285 -11.806 -27.003 1.00 92.56 182 PRO A CA 1
ATOM 1346 C C . PRO A 1 182 ? 6.893 -11.970 -25.529 1.00 92.56 182 PRO A C 1
ATOM 1348 O O . PRO A 1 182 ? 6.391 -12.984 -25.072 1.00 92.56 182 PRO A O 1
ATOM 1351 N N . ARG A 1 183 ? 7.009 -10.911 -24.733 1.00 90.44 183 ARG A N 1
ATOM 1352 C CA . ARG A 1 183 ? 6.540 -10.968 -23.339 1.00 90.44 183 ARG A CA 1
ATOM 1353 C C . ARG A 1 183 ? 5.023 -10.819 -23.263 1.00 90.44 183 ARG A C 1
ATOM 1355 O O . ARG A 1 183 ? 4.520 -9.696 -23.314 1.00 90.44 183 ARG A O 1
ATOM 1362 N N . LEU A 1 184 ? 4.284 -11.915 -23.096 1.00 93.44 184 LEU A N 1
ATOM 1363 C CA . LEU A 1 184 ? 2.839 -11.895 -22.813 1.00 93.44 184 LEU A CA 1
ATOM 1364 C C . LEU A 1 184 ? 2.557 -12.255 -21.349 1.00 93.44 184 LEU A C 1
ATOM 1366 O O . LEU A 1 184 ? 2.272 -13.398 -20.994 1.00 93.44 184 LEU A O 1
ATOM 1370 N N . LEU A 1 185 ? 2.616 -11.251 -20.474 1.00 93.44 185 LEU A N 1
ATOM 1371 C CA . LEU A 1 185 ? 2.506 -11.428 -19.023 1.00 93.44 185 LEU A CA 1
ATOM 1372 C C . LEU A 1 185 ? 1.258 -10.726 -18.474 1.00 93.44 185 LEU A C 1
ATOM 1374 O O . LEU A 1 185 ? 0.959 -9.606 -18.873 1.00 93.44 185 LEU A O 1
ATOM 1378 N N . ASP A 1 186 ? 0.551 -11.365 -17.536 1.00 94.25 186 ASP A N 1
ATOM 1379 C CA . ASP A 1 186 ? -0.587 -10.790 -16.795 1.00 94.25 186 ASP A CA 1
ATOM 1380 C C . ASP A 1 186 ? -0.666 -11.386 -15.378 1.00 94.25 186 ASP A C 1
ATOM 1382 O O . ASP A 1 186 ? -1.437 -12.311 -15.103 1.00 94.25 186 ASP A O 1
ATOM 1386 N N . ARG A 1 187 ? 0.205 -10.918 -14.478 1.00 94.94 187 ARG A N 1
ATOM 1387 C CA . ARG A 1 187 ? 0.282 -11.368 -13.073 1.00 94.94 187 ARG A CA 1
ATOM 1388 C C . ARG A 1 187 ? 0.918 -10.282 -12.194 1.00 94.94 187 ARG A C 1
ATOM 1390 O O . ARG A 1 187 ? 1.282 -9.232 -12.691 1.00 94.94 187 ARG A O 1
ATOM 1397 N N . LYS A 1 188 ? 1.040 -10.515 -10.885 1.00 95.69 188 LYS A N 1
ATOM 1398 C CA . LYS A 1 188 ? 1.632 -9.544 -9.943 1.00 95.69 188 LYS A CA 1
ATOM 1399 C C . LYS A 1 188 ? 3.136 -9.410 -10.140 1.00 95.69 188 LYS A C 1
ATOM 1401 O O . LYS A 1 188 ? 3.857 -10.320 -9.733 1.00 95.69 188 LYS A O 1
ATOM 1406 N N . LEU A 1 189 ? 3.596 -8.319 -10.748 1.00 97.25 189 LEU A N 1
ATOM 1407 C CA . LEU A 1 189 ? 4.983 -8.164 -11.198 1.00 97.25 189 LEU A CA 1
ATOM 1408 C C . LEU A 1 189 ? 5.559 -6.779 -10.881 1.00 97.25 189 LEU A C 1
ATOM 1410 O O . LEU A 1 189 ? 4.853 -5.853 -10.499 1.00 97.25 189 LEU A O 1
ATOM 1414 N N . HIS A 1 190 ? 6.871 -6.653 -11.044 1.00 96.94 190 HIS A N 1
ATOM 1415 C CA . HIS A 1 190 ? 7.596 -5.389 -11.032 1.00 96.94 190 HIS A CA 1
ATOM 1416 C C . HIS A 1 190 ? 8.752 -5.407 -12.041 1.00 96.94 190 HIS A C 1
ATOM 1418 O O . HIS A 1 190 ? 9.136 -6.467 -12.534 1.00 96.94 190 HIS A O 1
ATOM 1424 N N . LEU A 1 191 ? 9.319 -4.237 -12.343 1.00 97.38 191 LEU A N 1
ATOM 1425 C CA . LEU A 1 191 ? 10.366 -4.092 -13.360 1.00 97.38 191 LEU A CA 1
ATOM 1426 C C . LEU A 1 191 ? 11.687 -3.641 -12.736 1.00 97.38 191 LEU A C 1
ATOM 1428 O O . LEU A 1 191 ? 11.698 -2.712 -11.923 1.00 97.38 191 LEU A O 1
ATOM 1432 N N . PHE A 1 192 ? 12.798 -4.258 -13.138 1.00 97.56 192 PHE A N 1
ATOM 1433 C CA . PHE A 1 192 ? 14.146 -3.838 -12.756 1.00 97.56 192 PHE A CA 1
ATOM 1434 C C . PHE A 1 192 ? 14.827 -3.021 -13.861 1.00 97.56 192 PHE A C 1
ATOM 1436 O O . PHE A 1 192 ? 14.674 -3.293 -15.050 1.00 97.56 192 PHE A O 1
ATOM 1443 N N . PHE A 1 193 ? 15.606 -2.026 -13.443 1.00 97.88 193 PHE A N 1
ATOM 1444 C CA . PHE A 1 193 ? 16.455 -1.204 -14.299 1.00 97.88 193 PHE A CA 1
ATOM 1445 C C . PHE A 1 193 ? 17.912 -1.342 -13.848 1.00 97.88 193 PHE A C 1
ATOM 1447 O O . PHE A 1 193 ? 18.209 -1.248 -12.651 1.00 97.88 193 PHE A O 1
ATOM 1454 N N . ASP A 1 194 ? 18.828 -1.529 -14.793 1.00 95.38 194 ASP A N 1
ATOM 1455 C CA . ASP A 1 194 ? 20.237 -1.841 -14.539 1.00 95.38 194 ASP A CA 1
ATOM 1456 C C . ASP A 1 194 ? 21.155 -0.627 -14.275 1.00 95.38 194 ASP A C 1
ATOM 1458 O O . ASP A 1 194 ? 22.284 -0.772 -13.784 1.00 95.38 194 ASP A O 1
ATOM 1462 N N . GLY A 1 195 ? 20.670 0.588 -14.540 1.00 96.25 195 GLY A N 1
ATOM 1463 C CA . GLY A 1 195 ? 21.408 1.839 -14.367 1.00 96.25 195 GLY A CA 1
ATOM 1464 C C . GLY A 1 195 ? 22.314 2.252 -15.525 1.00 96.25 195 GLY A C 1
ATOM 1465 O O . GLY A 1 195 ? 23.095 3.194 -15.344 1.00 96.25 195 GLY A O 1
ATOM 1466 N N . ARG A 1 196 ? 22.235 1.607 -16.695 1.00 94.12 196 ARG A N 1
ATOM 1467 C CA . ARG A 1 196 ? 23.072 1.924 -17.867 1.00 94.12 196 ARG A CA 1
ATOM 1468 C C . ARG A 1 196 ? 22.286 2.319 -19.099 1.00 94.12 196 ARG A C 1
ATOM 1470 O O . ARG A 1 196 ? 22.663 3.297 -19.743 1.00 94.12 196 ARG A O 1
ATOM 1477 N N . ASN A 1 197 ? 21.274 1.536 -19.450 1.00 93.75 197 ASN A N 1
ATOM 1478 C CA . ASN A 1 197 ? 20.525 1.676 -20.698 1.00 93.75 197 ASN A CA 1
ATOM 1479 C C . ASN A 1 197 ? 19.097 1.115 -20.615 1.00 93.75 197 ASN A C 1
ATOM 1481 O O . ASN A 1 197 ? 18.376 1.234 -21.608 1.00 93.75 197 ASN A O 1
ATOM 1485 N N . ASP A 1 198 ? 18.676 0.596 -19.460 1.00 96.31 198 ASP A N 1
ATOM 1486 C CA . ASP A 1 198 ? 17.292 0.202 -19.211 1.00 96.31 198 ASP A CA 1
ATOM 1487 C C . ASP A 1 198 ? 16.391 1.416 -19.009 1.00 96.31 198 ASP A C 1
ATOM 1489 O O . ASP A 1 198 ? 16.667 2.300 -18.191 1.00 96.31 198 ASP A O 1
ATOM 1493 N N . TYR A 1 199 ? 15.274 1.459 -19.728 1.00 97.69 199 TYR A N 1
ATOM 1494 C CA . TYR A 1 199 ? 14.231 2.459 -19.514 1.00 97.69 199 TYR A CA 1
ATOM 1495 C C . TYR A 1 199 ? 12.905 2.020 -20.128 1.00 97.69 199 TYR A C 1
ATOM 1497 O O . TYR A 1 199 ? 12.861 1.154 -20.999 1.00 97.69 199 TYR A O 1
ATOM 1505 N N . ALA A 1 200 ? 11.827 2.699 -19.736 1.00 97.88 200 ALA A N 1
ATOM 1506 C CA . ALA A 1 200 ? 10.601 2.725 -20.520 1.00 97.88 200 ALA A CA 1
ATOM 1507 C C . ALA A 1 200 ? 10.291 4.145 -21.006 1.00 97.88 200 ALA A C 1
ATOM 1509 O O . ALA A 1 200 ? 10.673 5.131 -20.367 1.00 97.88 200 ALA A O 1
ATOM 1510 N N . SER A 1 201 ? 9.629 4.281 -22.155 1.00 97.06 201 SER A N 1
ATOM 1511 C CA . SER A 1 201 ? 9.221 5.589 -22.672 1.00 97.06 201 SER A CA 1
ATOM 1512 C C . SER A 1 201 ? 7.955 5.559 -23.513 1.00 97.06 201 SER A C 1
ATOM 1514 O O . SER A 1 201 ? 7.687 4.601 -24.234 1.00 97.06 201 SER A O 1
ATOM 1516 N N . GLU A 1 202 ? 7.211 6.657 -23.462 1.00 96.44 202 GLU A N 1
ATOM 1517 C CA . GLU A 1 202 ? 6.065 6.929 -24.327 1.00 96.44 202 GLU A CA 1
ATOM 1518 C C . GLU A 1 202 ? 6.100 8.372 -24.849 1.00 96.44 202 GLU A C 1
ATOM 1520 O O . GLU A 1 202 ? 6.929 9.195 -24.451 1.00 96.44 202 GLU A O 1
ATOM 1525 N N . ALA A 1 203 ? 5.169 8.686 -25.749 1.00 95.56 203 ALA A N 1
ATOM 1526 C CA . ALA A 1 203 ? 4.956 10.047 -26.224 1.00 95.56 203 ALA A CA 1
ATOM 1527 C C . ALA A 1 203 ? 4.606 11.013 -25.065 1.00 95.56 203 ALA A C 1
ATOM 1529 O O . ALA A 1 203 ? 4.156 10.571 -24.010 1.00 95.56 203 ALA A O 1
ATOM 1530 N N . PRO A 1 204 ? 4.763 12.338 -25.245 1.00 95.81 204 PRO A N 1
ATOM 1531 C CA . PRO A 1 204 ? 4.522 13.310 -24.179 1.00 95.81 204 PRO A CA 1
ATOM 1532 C C . PRO A 1 204 ? 3.121 13.195 -23.549 1.00 95.81 204 PRO A C 1
ATOM 1534 O O . PRO A 1 204 ? 2.109 13.169 -24.255 1.00 95.81 204 PRO A O 1
ATOM 1537 N N . VAL A 1 205 ? 3.075 13.190 -22.216 1.00 95.56 205 VAL A N 1
ATOM 1538 C CA . VAL A 1 205 ? 1.882 13.047 -21.364 1.00 95.56 205 VAL A CA 1
ATOM 1539 C C . VAL A 1 205 ? 1.509 14.380 -20.714 1.00 95.56 205 VAL A C 1
ATOM 1541 O O . VAL A 1 205 ? 0.375 14.845 -20.839 1.00 95.56 205 VAL A O 1
ATOM 1544 N N . ILE A 1 206 ? 2.468 15.012 -20.033 1.00 94.81 206 ILE A N 1
ATOM 1545 C CA . ILE A 1 206 ? 2.271 16.260 -19.287 1.00 94.81 206 ILE A CA 1
ATOM 1546 C C . ILE A 1 206 ? 2.464 17.433 -20.246 1.00 94.81 206 ILE A C 1
ATOM 1548 O O . ILE A 1 206 ? 3.554 17.633 -20.782 1.00 94.81 206 ILE A O 1
ATOM 1552 N N . ASN A 1 207 ? 1.405 18.212 -20.481 1.00 91.75 207 ASN A N 1
ATOM 1553 C CA . ASN A 1 207 ? 1.441 19.294 -21.463 1.00 91.75 207 ASN A CA 1
ATOM 1554 C C . ASN A 1 207 ? 0.486 20.437 -21.093 1.00 91.75 207 ASN A C 1
ATOM 1556 O O . ASN A 1 207 ? -0.715 20.358 -21.364 1.00 91.75 207 ASN A O 1
ATOM 1560 N N . GLY A 1 208 ? 1.018 21.515 -20.506 1.00 92.69 208 GLY A N 1
ATOM 1561 C CA . GLY A 1 208 ? 0.226 22.717 -20.223 1.00 92.69 208 GLY A CA 1
ATOM 1562 C C . GLY A 1 208 ? -0.782 22.549 -19.084 1.00 92.69 208 GLY A C 1
ATOM 1563 O O . GLY A 1 208 ? -1.860 23.134 -19.160 1.00 92.69 208 GLY A O 1
ATOM 1564 N N . TRP A 1 209 ? -0.498 21.694 -18.097 1.00 94.50 209 TRP A N 1
ATOM 1565 C CA . TRP A 1 209 ? -1.430 21.397 -17.006 1.00 94.50 209 TRP A CA 1
ATOM 1566 C C . TRP A 1 209 ? -1.317 22.415 -15.867 1.00 94.50 209 TRP A C 1
ATOM 1568 O O . TRP A 1 209 ? -0.217 22.813 -15.484 1.00 94.50 209 TRP A O 1
ATOM 1578 N N . ASP A 1 210 ? -2.461 22.789 -15.295 1.00 94.06 210 ASP A N 1
ATOM 1579 C CA . ASP A 1 210 ? -2.531 23.647 -14.104 1.00 94.06 210 ASP A CA 1
ATOM 1580 C C . ASP A 1 210 ? -2.050 22.898 -12.847 1.00 94.06 210 ASP A C 1
ATOM 1582 O O . ASP A 1 210 ? -1.450 23.470 -11.937 1.00 94.06 210 ASP A O 1
ATOM 1586 N N . GLU A 1 211 ? -2.301 21.591 -12.815 1.00 95.69 211 GLU A N 1
ATOM 1587 C CA . GLU A 1 211 ? -2.005 20.718 -11.691 1.00 95.69 211 GLU A CA 1
ATOM 1588 C C . GLU A 1 211 ? -1.472 19.369 -12.163 1.00 95.69 211 GLU A C 1
ATOM 1590 O O . GLU A 1 211 ? -1.854 18.866 -13.224 1.00 95.69 211 GLU A O 1
ATOM 1595 N N . ALA A 1 212 ? -0.617 18.751 -11.353 1.00 97.62 212 ALA A N 1
ATOM 1596 C CA . ALA A 1 212 ? -0.132 17.408 -11.622 1.00 97.62 212 ALA A CA 1
ATOM 1597 C C . ALA A 1 212 ? 0.295 16.685 -10.347 1.00 97.62 212 ALA A C 1
ATOM 1599 O O . ALA A 1 212 ? 0.799 17.294 -9.405 1.00 97.62 212 ALA A O 1
ATOM 1600 N N . SER A 1 213 ? 0.183 15.360 -10.356 1.00 98.62 213 SER A N 1
ATOM 1601 C CA . SER A 1 213 ? 0.821 14.498 -9.363 1.00 98.62 213 SER A CA 1
ATOM 1602 C C . SER A 1 213 ? 1.432 13.279 -10.033 1.00 98.62 213 SER A C 1
ATOM 1604 O O . SER A 1 213 ? 0.859 12.738 -10.975 1.00 98.62 213 SER A O 1
ATOM 1606 N N . MET A 1 214 ? 2.573 12.824 -9.528 1.00 98.50 214 MET A N 1
ATOM 1607 C CA . MET A 1 214 ? 3.198 11.568 -9.937 1.00 98.50 214 MET A CA 1
ATOM 1608 C C . MET A 1 214 ? 3.583 10.760 -8.712 1.00 98.50 214 MET A C 1
ATOM 1610 O O . MET A 1 214 ? 4.022 11.330 -7.710 1.00 98.50 214 MET A O 1
ATOM 1614 N N . MET A 1 215 ? 3.433 9.443 -8.793 1.00 98.81 215 MET A N 1
ATOM 1615 C CA . MET A 1 215 ? 3.795 8.529 -7.716 1.00 98.81 215 MET A CA 1
ATOM 1616 C C . MET A 1 215 ? 4.260 7.179 -8.257 1.00 98.81 215 MET A C 1
ATOM 1618 O O . MET A 1 215 ? 3.836 6.776 -9.337 1.00 98.81 215 MET A O 1
ATOM 1622 N N . CYS A 1 216 ? 5.141 6.515 -7.513 1.00 98.81 216 CYS A N 1
ATOM 1623 C CA . CYS A 1 216 ? 5.603 5.156 -7.785 1.00 98.81 216 CYS A CA 1
ATOM 1624 C C . CYS A 1 216 ? 6.232 4.538 -6.531 1.00 98.81 216 CYS A C 1
ATOM 1626 O O . CYS A 1 216 ? 6.640 5.242 -5.598 1.00 98.81 216 CYS A O 1
ATOM 1628 N N . TRP A 1 217 ? 6.350 3.217 -6.530 1.00 98.81 217 TRP A N 1
ATOM 1629 C CA . TRP A 1 217 ? 7.223 2.472 -5.634 1.00 98.81 217 TRP A CA 1
ATOM 1630 C C . TRP A 1 217 ? 8.589 2.274 -6.282 1.00 98.81 217 TRP A C 1
ATOM 1632 O O . TRP A 1 217 ? 8.677 1.975 -7.471 1.00 98.81 217 TRP A O 1
ATOM 1642 N N . ILE A 1 218 ? 9.654 2.405 -5.491 1.00 98.81 218 ILE A N 1
ATOM 1643 C CA . ILE A 1 218 ? 11.012 2.064 -5.914 1.00 98.81 218 ILE A CA 1
ATOM 1644 C C . ILE A 1 218 ? 11.740 1.210 -4.874 1.00 98.81 218 ILE A C 1
ATOM 1646 O O . ILE A 1 218 ? 11.533 1.378 -3.672 1.00 98.81 218 ILE A O 1
ATOM 1650 N N . LYS A 1 219 ? 12.657 0.349 -5.314 1.00 98.62 219 LYS A N 1
ATOM 1651 C CA . LYS A 1 219 ? 13.628 -0.353 -4.458 1.00 98.62 219 LYS A CA 1
ATOM 1652 C C . LYS A 1 219 ? 15.013 -0.162 -5.059 1.00 98.62 219 LYS A C 1
ATOM 1654 O O . LYS A 1 219 ? 15.390 -0.840 -6.012 1.00 98.62 219 LYS A O 1
ATOM 1659 N N . ILE A 1 220 ? 15.758 0.790 -4.501 1.00 98.62 220 ILE A N 1
ATOM 1660 C CA . ILE A 1 220 ? 17.054 1.220 -5.039 1.00 98.62 220 ILE A CA 1
ATOM 1661 C C . ILE A 1 220 ? 18.078 0.107 -4.872 1.00 98.62 220 ILE A C 1
ATOM 1663 O O . ILE A 1 220 ? 18.269 -0.395 -3.761 1.00 98.62 220 ILE A O 1
ATOM 1667 N N . ASP A 1 221 ? 18.783 -0.224 -5.947 1.00 98.44 221 ASP A N 1
ATOM 1668 C CA . ASP A 1 221 ? 19.880 -1.176 -5.879 1.00 98.44 221 ASP A CA 1
ATOM 1669 C C . ASP A 1 221 ? 21.027 -0.622 -5.001 1.00 98.44 221 ASP A C 1
ATOM 1671 O O . ASP A 1 221 ? 21.429 0.535 -5.172 1.00 98.44 221 ASP A O 1
ATOM 1675 N N . PRO A 1 222 ? 21.597 -1.401 -4.062 1.00 97.69 222 PRO A N 1
ATOM 1676 C CA . PRO A 1 222 ? 22.703 -0.939 -3.216 1.00 97.69 222 PRO A CA 1
ATOM 1677 C C . PRO A 1 222 ? 23.947 -0.458 -3.983 1.00 97.69 222 PRO A C 1
ATOM 1679 O O . PRO A 1 222 ? 24.725 0.339 -3.455 1.00 97.69 222 PRO A O 1
ATOM 1682 N N . SER A 1 223 ? 24.136 -0.913 -5.224 1.00 97.31 223 SER A N 1
ATOM 1683 C CA . SER A 1 223 ? 25.215 -0.496 -6.125 1.00 97.31 223 SER A CA 1
ATOM 1684 C C . SER A 1 223 ? 24.869 0.720 -6.996 1.00 97.31 223 SER A C 1
ATOM 1686 O O . SER A 1 223 ? 25.706 1.157 -7.785 1.00 97.31 223 SER A O 1
ATOM 1688 N N . ALA A 1 224 ? 23.674 1.307 -6.862 1.00 97.75 224 ALA A N 1
ATOM 1689 C CA . ALA A 1 224 ? 23.283 2.508 -7.597 1.00 97.75 224 ALA A CA 1
ATOM 1690 C C . ALA A 1 224 ? 24.235 3.684 -7.300 1.00 97.75 224 ALA A C 1
ATOM 1692 O O . ALA A 1 224 ? 24.442 4.081 -6.146 1.00 97.75 224 ALA A O 1
ATOM 1693 N N . THR A 1 225 ? 24.790 4.301 -8.346 1.00 96.56 225 THR A N 1
ATOM 1694 C CA . THR A 1 225 ? 25.718 5.439 -8.239 1.00 96.56 225 THR A CA 1
ATOM 1695 C C . THR A 1 225 ? 25.308 6.600 -9.144 1.00 96.56 225 THR A C 1
ATOM 1697 O O . THR A 1 225 ? 24.546 6.423 -10.091 1.00 96.56 225 THR A O 1
ATOM 1700 N N . GLY A 1 226 ? 25.826 7.795 -8.838 1.00 97.75 226 GLY A N 1
ATOM 1701 C CA . GLY A 1 226 ? 25.513 9.015 -9.583 1.00 97.75 226 GLY A CA 1
ATOM 1702 C C . GLY A 1 226 ? 24.082 9.511 -9.372 1.00 97.75 226 GLY A C 1
ATOM 1703 O O . GLY A 1 226 ? 23.332 8.964 -8.566 1.00 97.75 226 GLY A O 1
ATOM 1704 N N . ASP A 1 227 ? 23.737 10.583 -10.079 1.00 98.44 227 ASP A N 1
ATOM 1705 C CA . ASP A 1 227 ? 22.359 11.064 -10.151 1.00 98.44 227 ASP A CA 1
ATOM 1706 C C . ASP A 1 227 ? 21.599 10.261 -11.212 1.00 98.44 227 ASP A C 1
ATOM 1708 O O . ASP A 1 227 ? 22.116 10.042 -12.309 1.00 98.44 227 ASP A O 1
ATOM 1712 N N . GLN A 1 228 ? 20.368 9.866 -10.899 1.00 98.69 228 GLN A N 1
ATOM 1713 C CA . GLN A 1 228 ? 19.535 8.986 -11.716 1.00 98.69 228 GLN A CA 1
ATOM 1714 C C . GLN A 1 228 ? 18.102 9.518 -11.787 1.00 98.69 228 GLN A C 1
ATOM 1716 O O . GLN A 1 228 ? 17.590 10.038 -10.797 1.00 98.69 228 GLN A O 1
ATOM 1721 N N . ILE A 1 229 ? 17.432 9.398 -12.929 1.00 98.50 229 ILE A N 1
ATOM 1722 C CA . ILE A 1 229 ? 16.039 9.832 -13.085 1.00 98.50 229 ILE A CA 1
ATOM 1723 C C . ILE A 1 229 ? 15.113 8.640 -12.890 1.00 98.50 229 ILE A C 1
ATOM 1725 O O . ILE A 1 229 ? 15.250 7.632 -13.573 1.00 98.50 229 ILE A O 1
ATOM 1729 N N . ILE A 1 230 ? 14.167 8.782 -11.963 1.00 98.81 230 ILE A N 1
ATOM 1730 C CA . ILE A 1 230 ? 13.206 7.738 -11.612 1.00 98.81 230 ILE A CA 1
ATOM 1731 C C . ILE A 1 230 ? 12.061 7.756 -12.626 1.00 98.81 230 ILE A C 1
ATOM 1733 O O . ILE A 1 230 ? 11.908 6.811 -13.384 1.00 98.81 230 ILE A O 1
ATOM 1737 N N . ILE A 1 231 ? 11.291 8.844 -12.685 1.00 98.62 231 ILE A N 1
ATOM 1738 C CA . ILE A 1 231 ? 10.152 8.999 -13.604 1.00 98.62 231 ILE A CA 1
ATOM 1739 C C . ILE A 1 231 ? 9.962 10.465 -14.005 1.00 98.62 231 ILE A C 1
ATOM 1741 O O . ILE A 1 231 ? 10.265 11.366 -13.212 1.00 98.62 231 ILE A O 1
ATOM 1745 N N . GLY A 1 232 ? 9.403 10.705 -15.192 1.00 97.56 232 GLY A N 1
ATOM 1746 C CA . GLY A 1 232 ? 8.800 11.988 -15.558 1.00 97.56 232 GLY A CA 1
ATOM 1747 C C . GLY A 1 232 ? 9.113 12.494 -16.965 1.00 97.56 232 GLY A C 1
ATOM 1748 O O . GLY A 1 232 ? 9.475 11.743 -17.864 1.00 97.56 232 GLY A O 1
ATOM 1749 N N . GLN A 1 233 ? 8.957 13.807 -17.124 1.00 96.44 233 GLN A N 1
ATOM 1750 C CA . GLN A 1 233 ? 9.260 14.615 -18.312 1.00 96.44 233 GLN A CA 1
ATOM 1751 C C . GLN A 1 233 ? 10.104 15.831 -17.916 1.00 96.44 233 GLN A C 1
ATOM 1753 O O . GLN A 1 233 ? 10.172 16.171 -16.737 1.00 96.44 233 GLN A O 1
ATOM 1758 N N . ASN A 1 234 ? 10.718 16.539 -18.871 1.00 94.75 234 ASN A N 1
ATOM 1759 C CA . ASN A 1 234 ? 11.578 17.693 -18.559 1.00 94.75 234 ASN A CA 1
ATOM 1760 C C . ASN A 1 234 ? 10.874 18.760 -17.704 1.00 94.75 234 ASN A C 1
ATOM 1762 O O . ASN A 1 234 ? 11.513 19.406 -16.872 1.00 94.75 234 ASN A O 1
ATOM 1766 N N . VAL A 1 235 ? 9.566 18.940 -17.893 1.00 94.56 235 VAL A N 1
ATOM 1767 C CA . VAL A 1 235 ? 8.762 19.906 -17.136 1.00 94.56 235 VAL A CA 1
ATOM 1768 C C . VAL A 1 235 ? 8.413 19.457 -15.716 1.00 94.56 235 VAL A C 1
ATOM 1770 O O . VAL A 1 235 ? 8.203 20.315 -14.858 1.00 94.56 235 VAL A O 1
ATOM 1773 N N . PHE A 1 236 ? 8.350 18.146 -15.464 1.00 97.25 236 PHE A N 1
ATOM 1774 C CA . PHE A 1 236 ? 8.045 17.565 -14.159 1.00 97.25 236 PHE A CA 1
ATOM 1775 C C . PHE A 1 236 ? 8.647 16.154 -14.046 1.00 97.25 236 PHE A C 1
ATOM 1777 O O . PHE A 1 236 ? 8.183 15.227 -14.711 1.00 97.25 236 PHE A O 1
ATOM 1784 N N . TYR A 1 237 ? 9.671 15.982 -13.202 1.00 98.19 237 TYR A N 1
ATOM 1785 C CA . TYR A 1 237 ? 10.350 14.697 -12.989 1.00 98.19 237 TYR A CA 1
ATOM 1786 C C . TYR A 1 237 ? 10.884 14.522 -11.564 1.00 98.19 237 TYR A C 1
ATOM 1788 O O . TYR A 1 237 ? 11.037 15.482 -10.802 1.00 98.19 237 TYR A O 1
ATOM 1796 N N . ILE A 1 238 ? 11.190 13.272 -11.214 1.00 98.81 238 ILE A N 1
ATOM 1797 C CA . ILE A 1 238 ? 11.748 12.874 -9.919 1.00 98.81 238 ILE A CA 1
ATOM 1798 C C . ILE A 1 238 ? 13.130 12.238 -10.131 1.00 98.81 238 ILE A C 1
ATOM 1800 O O . ILE A 1 238 ? 13.298 11.338 -10.951 1.00 98.81 238 ILE A O 1
ATOM 1804 N N . GLN A 1 239 ? 14.124 12.710 -9.380 1.00 98.75 239 GLN A N 1
ATOM 1805 C CA . GLN A 1 239 ? 15.523 12.285 -9.429 1.00 98.75 239 GLN A CA 1
ATOM 1806 C C . GLN A 1 239 ? 15.935 11.608 -8.112 1.00 98.75 239 GLN A C 1
ATOM 1808 O O . GLN A 1 239 ? 15.670 12.130 -7.027 1.00 98.75 239 GLN A O 1
ATOM 1813 N N . LEU A 1 240 ? 16.655 10.492 -8.217 1.00 98.81 240 LEU A N 1
ATOM 1814 C CA . LEU A 1 240 ? 17.505 9.942 -7.166 1.00 98.81 240 LEU A CA 1
ATOM 1815 C C . LEU A 1 240 ? 18.879 10.615 -7.244 1.00 98.81 240 LEU A C 1
ATOM 1817 O O . LEU A 1 240 ? 19.565 10.530 -8.262 1.00 98.81 240 LEU A O 1
ATOM 1821 N N . ASN A 1 241 ? 19.298 11.277 -6.174 1.00 98.62 241 ASN A N 1
ATOM 1822 C CA . ASN A 1 241 ? 20.612 11.905 -6.112 1.00 98.62 241 ASN A CA 1
ATOM 1823 C C . ASN A 1 241 ? 21.705 10.886 -5.765 1.00 98.62 241 ASN A C 1
ATOM 1825 O O . ASN A 1 241 ? 21.453 9.845 -5.150 1.00 98.62 241 ASN A O 1
ATOM 1829 N N . SER A 1 242 ? 22.954 11.228 -6.080 1.00 97.94 242 SER A N 1
ATOM 1830 C CA . SER A 1 242 ? 24.123 10.408 -5.721 1.00 97.94 242 SER A CA 1
ATOM 1831 C C . SER A 1 242 ? 24.212 10.058 -4.227 1.00 97.94 242 SER A C 1
ATOM 1833 O O . SER A 1 242 ? 24.605 8.936 -3.887 1.00 97.94 242 SER A O 1
ATOM 1835 N N . ASP A 1 243 ? 23.782 10.966 -3.345 1.00 97.94 243 ASP A N 1
ATOM 1836 C CA . ASP A 1 243 ? 23.721 10.783 -1.889 1.00 97.94 243 ASP A CA 1
ATOM 1837 C C . ASP A 1 243 ? 22.476 10.028 -1.392 1.00 97.94 243 ASP A C 1
ATOM 1839 O O . ASP A 1 243 ? 22.313 9.868 -0.186 1.00 97.94 243 ASP A O 1
ATOM 1843 N N . LYS A 1 244 ? 21.630 9.534 -2.307 1.00 98.19 244 LYS A N 1
ATOM 1844 C CA . LYS A 1 244 ? 20.372 8.814 -2.053 1.00 98.19 244 LYS A CA 1
ATOM 1845 C C . LYS A 1 244 ? 19.235 9.668 -1.491 1.00 98.19 244 LYS A C 1
ATOM 1847 O O . LYS A 1 244 ? 18.219 9.120 -1.071 1.00 98.19 244 LYS A O 1
ATOM 1852 N N . THR A 1 245 ? 19.348 10.993 -1.506 1.00 98.69 245 THR A N 1
ATOM 1853 C CA . THR A 1 245 ? 18.177 11.869 -1.345 1.00 98.69 245 THR A CA 1
ATOM 1854 C C . THR A 1 245 ? 17.330 11.878 -2.622 1.00 98.69 245 THR A C 1
ATOM 1856 O O . THR A 1 245 ? 17.816 11.565 -3.712 1.00 98.69 245 THR A O 1
ATOM 1859 N N . ILE A 1 246 ? 16.052 12.234 -2.498 1.00 98.88 246 ILE A N 1
ATOM 1860 C CA . ILE A 1 246 ? 15.118 12.339 -3.625 1.00 98.88 246 ILE A CA 1
ATOM 1861 C C . ILE A 1 246 ? 14.861 13.812 -3.915 1.00 98.88 246 ILE A C 1
ATOM 1863 O O . ILE A 1 246 ? 14.618 14.584 -2.991 1.00 98.88 246 ILE A O 1
ATOM 1867 N N . THR A 1 247 ? 14.899 14.211 -5.185 1.00 98.81 247 THR A N 1
ATOM 1868 C CA . THR A 1 247 ? 14.560 15.574 -5.620 1.00 98.81 247 THR A CA 1
ATOM 1869 C C . THR A 1 247 ? 13.459 15.543 -6.660 1.00 98.81 247 THR A C 1
ATOM 1871 O O . THR A 1 247 ? 13.566 14.821 -7.645 1.00 98.81 247 THR A O 1
ATOM 1874 N N . ALA A 1 248 ? 12.427 16.356 -6.465 1.00 98.69 248 ALA A N 1
ATOM 1875 C CA . ALA A 1 248 ? 11.410 16.604 -7.474 1.00 98.69 248 ALA A CA 1
ATOM 1876 C C . ALA A 1 248 ? 11.663 17.964 -8.132 1.00 98.69 248 ALA A C 1
ATOM 1878 O O . ALA A 1 248 ? 11.996 18.939 -7.451 1.00 98.69 248 ALA A O 1
ATOM 1879 N N . PHE A 1 249 ? 11.492 18.021 -9.449 1.00 97.56 249 PHE A N 1
ATOM 1880 C CA . PHE A 1 249 ? 11.624 19.226 -10.263 1.00 97.56 249 PHE A CA 1
ATOM 1881 C C . PHE A 1 249 ? 10.310 19.493 -10.981 1.00 97.56 249 PHE A C 1
ATOM 1883 O O . PHE A 1 249 ? 9.791 18.572 -11.596 1.00 97.56 249 PHE A O 1
ATOM 1890 N N . ALA A 1 250 ? 9.791 20.718 -10.932 1.00 95.19 250 ALA A N 1
ATOM 1891 C CA . ALA A 1 250 ? 8.575 21.113 -11.646 1.00 95.19 250 ALA A CA 1
ATOM 1892 C C . ALA A 1 250 ? 8.604 22.614 -11.961 1.00 95.19 250 ALA A C 1
ATOM 1894 O O . ALA A 1 250 ? 8.873 23.402 -11.061 1.00 95.19 250 ALA A O 1
ATOM 1895 N N . ASP A 1 251 ? 8.359 23.024 -13.210 1.00 87.81 251 ASP A N 1
ATOM 1896 C CA . ASP A 1 251 ? 8.328 24.448 -13.629 1.00 87.81 251 ASP A CA 1
ATOM 1897 C C . ASP A 1 251 ? 9.517 25.295 -13.102 1.00 87.81 251 ASP A C 1
ATOM 1899 O O . ASP A 1 251 ? 9.379 26.397 -12.576 1.00 87.81 251 ASP A O 1
ATOM 1903 N N . GLY A 1 252 ? 10.733 24.740 -13.158 1.00 87.44 252 GLY A N 1
ATOM 1904 C CA . GLY A 1 252 ? 11.946 25.404 -12.659 1.00 87.44 252 GLY A CA 1
ATOM 1905 C C . GLY A 1 252 ? 12.093 25.457 -11.129 1.00 87.44 252 GLY A C 1
ATOM 1906 O O . GLY A 1 252 ? 13.138 25.893 -10.640 1.00 87.44 252 GLY A O 1
ATOM 1907 N N . TYR A 1 253 ? 11.106 24.977 -10.371 1.00 93.75 253 TYR A N 1
ATOM 1908 C CA . TYR A 1 253 ? 11.240 24.677 -8.950 1.00 93.75 253 TYR A CA 1
ATOM 1909 C C . TYR A 1 253 ? 11.962 23.346 -8.749 1.00 93.75 253 TYR A C 1
ATOM 1911 O O . TYR A 1 253 ? 11.828 22.416 -9.543 1.00 93.75 253 TYR A O 1
ATOM 1919 N N . SER A 1 254 ? 12.701 23.243 -7.647 1.00 97.00 254 SER A N 1
ATOM 1920 C CA . SER A 1 254 ? 13.316 21.998 -7.192 1.00 97.00 254 SER A CA 1
ATOM 1921 C C . SER A 1 254 ? 13.215 21.896 -5.676 1.00 97.00 254 SER A C 1
ATOM 1923 O O . SER A 1 254 ? 13.627 22.825 -4.974 1.00 97.00 254 SER A O 1
ATOM 1925 N N . ILE A 1 255 ? 12.713 20.772 -5.175 1.00 98.44 255 ILE A N 1
ATOM 1926 C CA . ILE A 1 255 ? 12.623 20.466 -3.743 1.00 98.44 255 ILE A CA 1
ATOM 1927 C C . ILE A 1 255 ? 13.217 19.084 -3.485 1.00 98.44 255 ILE A C 1
ATOM 1929 O O . ILE A 1 255 ? 13.008 18.163 -4.272 1.00 98.44 255 ILE A O 1
ATOM 1933 N N . SER A 1 256 ? 13.955 18.937 -2.387 1.00 98.56 256 SER A N 1
ATOM 1934 C CA . SER A 1 256 ? 14.695 17.711 -2.072 1.00 98.56 256 SER A CA 1
ATOM 1935 C C . SER A 1 256 ? 14.371 17.209 -0.674 1.00 98.56 256 SER A C 1
ATOM 1937 O O . SER A 1 256 ? 14.194 18.009 0.248 1.00 98.56 256 SER A O 1
ATOM 1939 N N . SER A 1 257 ? 14.353 15.888 -0.500 1.00 98.50 257 SER A N 1
ATOM 1940 C CA . SER A 1 257 ? 14.327 15.277 0.825 1.00 98.50 257 SER A CA 1
ATOM 1941 C C . SER A 1 257 ? 15.579 15.672 1.613 1.00 98.50 257 SER A C 1
ATOM 1943 O O . SER A 1 257 ? 16.673 15.804 1.068 1.00 98.50 257 SER A O 1
ATOM 1945 N N . SER A 1 258 ? 15.422 15.866 2.921 1.00 97.31 258 SER A N 1
ATOM 1946 C CA . SER A 1 258 ? 16.538 16.220 3.810 1.00 97.31 258 SER A CA 1
ATOM 1947 C C . SER A 1 258 ? 17.401 15.022 4.208 1.00 97.31 258 SER A C 1
ATOM 1949 O O . SER A 1 258 ? 18.558 15.198 4.581 1.00 97.31 258 SER A O 1
ATOM 1951 N N . ASN A 1 259 ? 16.838 13.815 4.132 1.00 96.19 259 ASN A N 1
ATOM 1952 C CA . ASN A 1 259 ? 17.502 12.567 4.481 1.00 96.19 259 ASN A CA 1
ATOM 1953 C C . ASN A 1 259 ? 17.542 11.628 3.268 1.00 96.19 259 ASN A C 1
ATOM 1955 O O . ASN A 1 259 ? 16.610 11.657 2.449 1.00 96.19 259 ASN A O 1
ATOM 1959 N N . PRO A 1 260 ? 18.597 10.803 3.156 1.00 97.25 260 PRO A N 1
ATOM 1960 C CA . PRO A 1 260 ? 18.655 9.753 2.155 1.00 97.25 260 PRO A CA 1
ATOM 1961 C C . PRO A 1 260 ? 17.615 8.669 2.436 1.00 97.25 260 PRO A C 1
ATOM 1963 O O . PRO A 1 260 ? 17.286 8.398 3.593 1.00 97.25 260 PRO A O 1
ATOM 1966 N N . VAL A 1 261 ? 17.125 8.033 1.376 1.00 96.31 261 VAL A N 1
ATOM 1967 C CA . VAL A 1 261 ? 16.283 6.836 1.473 1.00 96.31 261 VAL A CA 1
ATOM 1968 C C . VAL A 1 261 ? 17.146 5.573 1.516 1.00 96.31 261 VAL A C 1
ATOM 1970 O O . VAL A 1 261 ? 18.272 5.547 1.012 1.00 96.31 261 VAL A O 1
ATOM 1973 N N . ASN A 1 262 ? 16.627 4.520 2.146 1.00 95.06 262 ASN A N 1
ATOM 1974 C CA . ASN A 1 262 ? 17.339 3.252 2.266 1.00 95.06 262 ASN A CA 1
ATOM 1975 C C . ASN A 1 262 ? 17.426 2.541 0.906 1.00 95.06 262 ASN A C 1
ATOM 1977 O O . ASN A 1 262 ? 16.483 2.556 0.120 1.00 95.06 262 ASN A O 1
ATOM 1981 N N . THR A 1 263 ? 18.559 1.889 0.645 1.00 97.94 263 THR A N 1
ATOM 1982 C CA . THR A 1 263 ? 18.714 0.982 -0.506 1.00 97.94 263 THR A CA 1
ATOM 1983 C C . THR A 1 263 ? 18.267 -0.429 -0.127 1.00 97.94 263 THR A C 1
ATOM 1985 O O . THR A 1 263 ? 18.228 -0.767 1.055 1.00 97.94 263 THR A O 1
ATOM 1988 N N . GLY A 1 264 ? 17.886 -1.243 -1.113 1.00 97.62 264 GLY A N 1
ATOM 1989 C CA . GLY A 1 264 ? 17.385 -2.607 -0.912 1.00 97.62 264 GLY A CA 1
ATOM 1990 C C . GLY A 1 264 ? 15.998 -2.704 -0.260 1.00 97.62 264 GLY A C 1
ATOM 1991 O O . GLY A 1 264 ? 15.488 -3.808 -0.107 1.00 97.62 264 GLY A O 1
ATOM 1992 N N . ILE A 1 265 ? 15.376 -1.573 0.090 1.00 96.94 265 ILE A N 1
ATOM 1993 C CA . ILE A 1 265 ? 14.065 -1.496 0.740 1.00 96.94 265 ILE A CA 1
ATOM 1994 C C . ILE A 1 265 ? 13.083 -0.745 -0.162 1.00 96.94 265 ILE A C 1
ATOM 1996 O O . ILE A 1 265 ? 13.413 0.321 -0.690 1.00 96.94 265 ILE A O 1
ATOM 2000 N N . TRP A 1 266 ? 11.874 -1.282 -0.315 1.00 98.12 266 TRP A N 1
ATOM 2001 C CA . TRP A 1 266 ? 10.781 -0.617 -1.017 1.00 98.12 266 TRP A CA 1
ATOM 2002 C C . TRP A 1 266 ? 10.433 0.714 -0.350 1.00 98.12 266 TRP A C 1
ATOM 2004 O O . TRP A 1 266 ? 10.165 0.783 0.848 1.00 98.12 266 TRP A O 1
ATOM 2014 N N . THR A 1 267 ? 10.432 1.778 -1.146 1.00 97.88 267 THR A N 1
ATOM 2015 C CA . THR A 1 267 ? 10.117 3.146 -0.742 1.00 97.88 267 THR A CA 1
ATOM 2016 C C . THR A 1 267 ? 9.143 3.747 -1.742 1.00 97.88 267 THR A C 1
ATOM 2018 O O . THR A 1 267 ? 9.402 3.752 -2.944 1.00 97.88 267 THR A O 1
ATOM 2021 N N . HIS A 1 268 ? 8.032 4.282 -1.253 1.00 98.56 268 HIS A N 1
ATOM 2022 C CA . HIS A 1 268 ? 7.081 4.995 -2.090 1.00 98.56 268 HIS A CA 1
ATOM 2023 C C . HIS A 1 268 ? 7.493 6.456 -2.225 1.00 98.56 268 HIS A C 1
ATOM 2025 O O . HIS A 1 268 ? 7.802 7.115 -1.228 1.00 98.56 268 HIS A O 1
ATOM 2031 N N . ILE A 1 269 ? 7.430 6.990 -3.439 1.00 98.62 269 ILE A N 1
ATOM 2032 C CA . ILE A 1 269 ? 7.749 8.384 -3.733 1.00 98.62 269 ILE A CA 1
ATOM 2033 C C . ILE A 1 269 ? 6.572 9.013 -4.458 1.00 98.62 269 ILE A C 1
ATOM 2035 O O . ILE A 1 269 ? 6.050 8.442 -5.411 1.00 98.62 269 ILE A O 1
ATOM 2039 N N . SER A 1 270 ? 6.185 10.218 -4.043 1.00 98.62 270 SER A N 1
ATOM 2040 C CA . SER A 1 270 ? 5.241 11.026 -4.812 1.00 98.62 270 SER A CA 1
ATOM 2041 C C . SER A 1 270 ? 5.578 12.505 -4.790 1.00 98.62 270 SER A C 1
ATOM 2043 O O . SER A 1 270 ? 6.070 13.026 -3.792 1.00 98.62 270 SER A O 1
ATOM 2045 N N . ALA A 1 271 ? 5.266 13.197 -5.877 1.00 98.69 271 ALA A N 1
ATOM 2046 C CA . ALA A 1 271 ? 5.355 14.645 -5.966 1.00 98.69 271 ALA A CA 1
ATOM 2047 C C . ALA A 1 271 ? 4.039 15.221 -6.494 1.00 98.69 271 ALA A C 1
ATOM 2049 O O . ALA A 1 271 ? 3.399 14.612 -7.353 1.00 98.69 271 ALA A O 1
ATOM 2050 N N . THR A 1 272 ? 3.642 16.387 -5.989 1.00 98.50 272 THR A N 1
ATOM 2051 C CA . THR A 1 272 ? 2.400 17.077 -6.373 1.00 98.50 272 THR A CA 1
ATOM 2052 C C . THR A 1 272 ? 2.693 18.540 -6.658 1.00 98.50 272 THR A C 1
ATOM 2054 O O . THR A 1 272 ? 3.394 19.172 -5.871 1.00 98.50 272 THR A O 1
ATOM 2057 N N . TYR A 1 273 ? 2.136 19.090 -7.728 1.00 97.62 273 TYR A N 1
ATOM 2058 C CA . TYR A 1 273 ? 2.306 20.477 -8.150 1.00 97.62 273 TYR A CA 1
ATOM 2059 C C . TYR A 1 273 ? 0.943 21.114 -8.426 1.00 97.62 273 TYR A C 1
ATOM 2061 O O . TYR A 1 273 ? 0.163 20.559 -9.198 1.00 97.62 273 TYR A O 1
ATOM 2069 N N . SER A 1 274 ? 0.709 22.301 -7.864 1.00 95.44 274 SER A N 1
ATOM 2070 C CA . SER A 1 274 ? -0.419 23.177 -8.203 1.00 95.44 274 SER A CA 1
ATOM 2071 C C . SER A 1 274 ? 0.089 24.554 -8.625 1.00 95.44 274 SER A C 1
ATOM 2073 O O . SER A 1 274 ? 0.976 25.102 -7.968 1.00 95.44 274 SER A O 1
ATOM 2075 N N . CYS A 1 275 ? -0.486 25.147 -9.674 1.00 89.81 275 CYS A N 1
ATOM 2076 C CA . CYS A 1 275 ? -0.204 26.527 -10.080 1.00 89.81 275 CYS A CA 1
ATOM 2077 C C . CYS A 1 275 ? -1.147 27.584 -9.470 1.00 89.81 275 CYS A C 1
ATOM 2079 O O . CYS A 1 275 ? -1.163 28.730 -9.947 1.00 89.81 275 CYS A O 1
ATOM 2081 N N . ASP A 1 276 ? -1.986 27.215 -8.492 1.00 86.62 276 ASP A N 1
ATOM 2082 C CA . ASP A 1 276 ? -2.961 28.128 -7.884 1.00 86.62 276 ASP A CA 1
ATOM 2083 C C . ASP A 1 276 ? -2.268 29.400 -7.351 1.00 86.62 276 ASP A C 1
ATOM 2085 O O . ASP A 1 276 ? -1.260 29.354 -6.649 1.00 86.62 276 ASP A O 1
ATOM 2089 N N . CYS A 1 277 ? -2.796 30.571 -7.717 1.00 71.19 277 CYS A N 1
ATOM 2090 C CA . CYS A 1 277 ? -2.188 31.857 -7.379 1.00 71.19 277 CYS A CA 1
ATOM 2091 C C . CYS A 1 277 ? -2.445 32.323 -5.937 1.00 71.19 277 CYS A C 1
ATOM 2093 O O . CYS A 1 277 ? -1.890 33.349 -5.531 1.00 71.19 277 CYS A O 1
ATOM 2095 N N . VAL A 1 278 ? -3.298 31.615 -5.196 1.00 79.19 278 VAL A N 1
ATOM 2096 C CA . VAL A 1 278 ? -3.637 31.888 -3.798 1.00 79.19 278 VAL A CA 1
ATOM 2097 C C . VAL A 1 278 ? -2.895 30.920 -2.883 1.00 79.19 278 VAL A C 1
ATOM 2099 O O . VAL A 1 278 ? -2.172 31.382 -2.003 1.00 79.19 278 VAL A O 1
ATOM 2102 N N . ASP A 1 279 ? -3.018 29.615 -3.144 1.00 84.50 279 ASP A N 1
ATOM 2103 C CA . ASP A 1 279 ? -2.562 28.551 -2.236 1.00 84.50 279 ASP A CA 1
ATOM 2104 C C . ASP A 1 279 ? -1.737 27.451 -2.948 1.00 84.50 279 ASP A C 1
ATOM 2106 O O . ASP A 1 279 ? -1.629 26.332 -2.453 1.00 84.50 279 ASP A O 1
ATOM 2110 N N . GLY A 1 280 ? -1.161 27.740 -4.122 1.00 90.31 280 GLY A N 1
ATOM 2111 C CA . GLY A 1 280 ? -0.382 26.775 -4.901 1.00 90.31 280 GLY A CA 1
ATOM 2112 C C . GLY A 1 280 ? 0.883 26.293 -4.183 1.00 90.31 280 GLY A C 1
ATOM 2113 O O . GLY A 1 280 ? 1.695 27.083 -3.687 1.00 90.31 280 GLY A O 1
ATOM 2114 N N . GLU A 1 281 ? 1.077 24.975 -4.160 1.00 95.06 281 GLU A N 1
ATOM 2115 C CA . GLU A 1 281 ? 2.234 24.329 -3.543 1.00 95.06 281 GLU A CA 1
ATOM 2116 C C . GLU A 1 281 ? 2.834 23.259 -4.461 1.00 95.06 281 GLU A C 1
ATOM 2118 O O . GLU A 1 281 ? 2.133 22.554 -5.192 1.00 95.06 281 GLU A O 1
ATOM 2123 N N . PHE A 1 282 ? 4.156 23.115 -4.378 1.00 97.44 282 PHE A N 1
ATOM 2124 C CA . PHE A 1 282 ? 4.902 21.982 -4.907 1.00 97.44 282 PHE A CA 1
ATOM 2125 C C . PHE A 1 282 ? 5.439 21.171 -3.732 1.00 97.44 282 PHE A C 1
ATOM 2127 O O . PHE A 1 282 ? 6.124 21.726 -2.868 1.00 97.44 282 PHE A O 1
ATOM 2134 N N . LYS A 1 283 ? 5.114 19.877 -3.679 1.00 98.44 283 LYS A N 1
ATOM 2135 C CA . LYS A 1 283 ? 5.402 19.000 -2.537 1.00 98.44 283 LYS A CA 1
ATOM 2136 C C . LYS A 1 283 ? 6.038 17.696 -2.973 1.00 98.44 283 LYS A C 1
ATOM 2138 O O . LYS A 1 283 ? 5.717 17.164 -4.033 1.00 98.44 283 LYS A O 1
ATOM 2143 N N . LEU A 1 284 ? 6.908 17.178 -2.116 1.00 98.88 284 LEU A N 1
ATOM 2144 C CA . LEU A 1 284 ? 7.541 15.873 -2.233 1.00 98.88 284 LEU A CA 1
ATOM 2145 C C . LEU A 1 284 ? 7.199 15.050 -0.994 1.00 98.88 284 LEU A C 1
ATOM 2147 O O . LEU A 1 284 ? 7.367 15.508 0.140 1.00 98.88 284 LEU A O 1
ATOM 2151 N N . TYR A 1 285 ? 6.778 13.815 -1.228 1.00 98.75 285 TYR A N 1
ATOM 2152 C CA . TYR A 1 285 ? 6.428 12.848 -0.207 1.00 98.75 285 TYR A CA 1
ATOM 2153 C C . TYR A 1 285 ? 7.268 11.581 -0.353 1.00 98.75 285 TYR A C 1
ATOM 2155 O O . TYR A 1 285 ? 7.485 11.093 -1.464 1.00 98.75 285 TYR A O 1
ATOM 2163 N N . ILE A 1 286 ? 7.681 11.022 0.782 1.00 98.06 286 ILE A N 1
ATOM 2164 C CA . ILE A 1 286 ? 8.357 9.724 0.884 1.00 98.06 286 ILE A CA 1
ATOM 2165 C C . ILE A 1 286 ? 7.569 8.871 1.873 1.00 98.06 286 ILE A C 1
ATOM 2167 O O . ILE A 1 286 ? 7.318 9.316 2.992 1.00 98.06 286 ILE A O 1
ATOM 2171 N N . ASN A 1 287 ? 7.144 7.673 1.465 1.00 96.94 287 ASN A N 1
ATOM 2172 C CA . ASN A 1 287 ? 6.261 6.800 2.253 1.00 96.94 287 ASN A CA 1
ATOM 2173 C C . ASN A 1 287 ? 5.033 7.560 2.800 1.00 96.94 287 ASN A C 1
ATOM 2175 O O . ASN A 1 287 ? 4.699 7.476 3.979 1.00 96.94 287 ASN A O 1
ATOM 2179 N N . GLY A 1 288 ? 4.422 8.395 1.950 1.00 95.94 288 GLY A N 1
ATOM 2180 C CA . GLY A 1 288 ? 3.264 9.233 2.286 1.00 95.94 288 GLY A CA 1
ATOM 2181 C C . GLY A 1 288 ? 3.549 10.423 3.216 1.00 95.94 288 GLY A C 1
ATOM 2182 O O . GLY A 1 288 ? 2.669 11.261 3.407 1.00 95.94 288 GLY A O 1
ATOM 2183 N N . LEU A 1 289 ? 4.748 10.551 3.786 1.00 96.25 289 LEU A N 1
ATOM 2184 C CA . LEU A 1 289 ? 5.133 11.695 4.614 1.00 96.25 289 LEU A CA 1
ATOM 2185 C C . LEU A 1 289 ? 5.606 12.854 3.732 1.00 96.25 289 LEU A C 1
ATOM 2187 O O . LEU A 1 289 ? 6.503 12.660 2.919 1.00 96.25 289 LEU A O 1
ATOM 2191 N N . GLU A 1 290 ? 5.058 14.058 3.919 1.00 97.94 290 GLU A N 1
ATOM 2192 C CA . GLU A 1 290 ? 5.575 15.275 3.275 1.00 97.94 290 GLU A CA 1
ATOM 2193 C C . GLU A 1 290 ? 6.988 15.569 3.809 1.00 97.94 290 GLU A C 1
ATOM 2195 O O . GLU A 1 290 ? 7.164 15.840 4.998 1.00 97.94 290 GLU A O 1
ATOM 2200 N N . VAL A 1 291 ? 8.004 15.490 2.945 1.00 98.38 291 VAL A N 1
ATOM 2201 C CA . VAL A 1 291 ? 9.417 15.687 3.327 1.00 98.38 291 VAL A CA 1
ATOM 2202 C C . VAL A 1 291 ? 9.988 17.024 2.869 1.00 98.38 291 VAL A C 1
ATOM 2204 O O . VAL A 1 291 ? 11.007 17.463 3.404 1.00 98.38 291 VAL A O 1
ATOM 2207 N N . ALA A 1 292 ? 9.361 17.657 1.877 1.00 98.44 292 ALA A N 1
ATOM 2208 C CA . ALA A 1 292 ? 9.730 18.973 1.381 1.00 98.44 292 ALA A CA 1
ATOM 2209 C C . ALA A 1 292 ? 8.550 19.631 0.661 1.00 98.44 292 ALA A C 1
ATOM 2211 O O . ALA A 1 292 ? 7.774 18.955 -0.016 1.00 98.44 292 ALA A O 1
ATOM 2212 N N . SER A 1 293 ? 8.461 20.955 0.761 1.00 97.50 293 SER A N 1
ATOM 2213 C CA . SER A 1 293 ? 7.461 21.749 0.054 1.00 97.50 293 SER A CA 1
ATOM 2214 C C . SER A 1 293 ? 7.941 23.176 -0.204 1.00 97.50 293 SER A C 1
ATOM 2216 O O . SER A 1 293 ? 8.842 23.691 0.465 1.00 97.50 293 SER A O 1
ATOM 2218 N N . THR A 1 294 ? 7.359 23.814 -1.217 1.00 95.56 294 THR A N 1
ATOM 2219 C CA . THR A 1 294 ? 7.510 25.245 -1.493 1.00 95.56 294 THR A CA 1
ATOM 2220 C C . THR A 1 294 ? 6.227 25.796 -2.097 1.00 95.56 294 THR A C 1
ATOM 2222 O O . THR A 1 294 ? 5.541 25.104 -2.845 1.00 95.56 294 THR A O 1
ATOM 2225 N N . THR A 1 295 ? 5.936 27.068 -1.836 1.00 94.12 295 THR A N 1
ATOM 2226 C CA . THR A 1 295 ? 4.873 27.788 -2.542 1.00 94.12 295 THR A CA 1
ATOM 2227 C C . THR A 1 295 ? 5.270 27.988 -4.000 1.00 94.12 295 THR A C 1
ATOM 2229 O O . THR A 1 295 ? 6.405 28.402 -4.283 1.00 94.12 295 THR A O 1
ATOM 2232 N N . THR A 1 296 ? 4.346 27.740 -4.917 1.00 89.31 296 THR A N 1
ATOM 2233 C CA . THR A 1 296 ? 4.502 28.052 -6.338 1.00 89.31 296 THR A CA 1
ATOM 2234 C C . THR A 1 296 ? 3.958 29.455 -6.602 1.00 89.31 296 THR A C 1
ATOM 2236 O O . THR A 1 296 ? 3.039 29.938 -5.944 1.00 89.31 296 THR A O 1
ATOM 2239 N N . ASN A 1 297 ? 4.578 30.174 -7.533 1.00 76.50 297 ASN A N 1
ATOM 2240 C CA . ASN A 1 297 ? 3.996 31.404 -8.059 1.00 76.50 297 ASN A CA 1
ATOM 2241 C C . ASN A 1 297 ? 3.092 31.029 -9.237 1.00 76.50 297 ASN A C 1
ATOM 2243 O O . ASN A 1 297 ? 3.323 30.017 -9.888 1.00 76.50 297 ASN A O 1
ATOM 2247 N N . SER A 1 298 ? 2.103 31.868 -9.546 1.00 67.75 298 SER A N 1
ATOM 2248 C CA . SER A 1 298 ? 1.191 31.636 -10.672 1.00 67.75 298 SER A CA 1
ATOM 2249 C C . SER A 1 298 ? 1.941 31.322 -11.979 1.00 67.75 298 SER A C 1
ATOM 2251 O O . SER A 1 298 ? 2.734 32.143 -12.448 1.00 67.75 298 SER A O 1
ATOM 2253 N N . GLY A 1 299 ? 1.650 30.159 -12.565 1.00 74.44 299 GLY A N 1
ATOM 2254 C CA . GLY A 1 299 ? 2.218 29.677 -13.825 1.00 74.44 299 GLY A CA 1
ATOM 2255 C C . GLY A 1 299 ? 1.891 28.199 -14.025 1.00 74.44 299 GLY A C 1
ATOM 2256 O O . GLY A 1 299 ? 2.201 27.399 -13.163 1.00 74.44 299 GLY A O 1
ATOM 2257 N N . VAL A 1 300 ? 1.214 27.839 -15.115 1.00 88.44 300 VAL A N 1
ATOM 2258 C CA . VAL A 1 300 ? 0.919 26.429 -15.439 1.00 88.44 300 VAL A CA 1
ATOM 2259 C C . VAL A 1 300 ? 2.218 25.672 -15.707 1.00 88.44 300 VAL A C 1
ATOM 2261 O O . VAL A 1 300 ? 3.178 26.296 -16.165 1.00 88.44 300 VAL A O 1
ATOM 2264 N N . LEU A 1 301 ? 2.237 24.345 -15.536 1.00 92.69 301 LEU A N 1
ATOM 2265 C CA . LEU A 1 301 ? 3.345 23.536 -16.051 1.00 92.69 301 LEU A CA 1
ATOM 2266 C C . LEU A 1 301 ? 3.486 23.813 -17.556 1.00 92.69 301 LEU A C 1
ATOM 2268 O O . LEU A 1 301 ? 2.512 23.627 -18.294 1.00 92.69 301 LEU A O 1
ATOM 2272 N N . PRO A 1 302 ? 4.654 24.276 -18.039 1.00 90.88 302 PRO A N 1
ATOM 2273 C CA . PRO A 1 302 ? 4.847 24.580 -19.450 1.00 90.88 302 PRO A CA 1
ATOM 2274 C C . PRO A 1 302 ? 4.478 23.422 -20.384 1.00 90.88 302 PRO A C 1
ATOM 2276 O O . PRO A 1 302 ? 4.545 22.246 -20.030 1.00 90.88 302 PRO A O 1
ATOM 2279 N N . SER A 1 303 ? 4.119 23.754 -21.625 1.00 91.38 303 SER A N 1
ATOM 2280 C CA . SER A 1 303 ? 4.006 22.739 -22.670 1.00 91.38 303 SER A CA 1
ATOM 2281 C C . SER A 1 303 ? 5.363 22.079 -22.896 1.00 91.38 303 SER A C 1
ATOM 2283 O O . SER A 1 303 ? 6.345 22.782 -23.151 1.00 91.38 303 SER A O 1
ATOM 2285 N N . ASP A 1 304 ? 5.395 20.755 -22.861 1.00 92.12 304 ASP A N 1
ATOM 2286 C CA . ASP A 1 304 ? 6.604 19.957 -23.002 1.00 92.12 304 ASP A CA 1
ATOM 2287 C C . ASP A 1 304 ? 6.392 18.908 -24.093 1.00 92.12 304 ASP A C 1
ATOM 2289 O O . ASP A 1 304 ? 5.356 18.246 -24.149 1.00 92.12 304 ASP A O 1
ATOM 2293 N N . THR A 1 305 ? 7.356 18.811 -25.003 1.00 94.81 305 THR A N 1
ATOM 2294 C CA . THR A 1 305 ? 7.343 17.839 -26.101 1.00 94.81 305 THR A CA 1
ATOM 2295 C C . THR A 1 305 ? 8.297 16.682 -25.857 1.00 94.81 305 THR A C 1
ATOM 2297 O O . THR A 1 305 ? 8.473 15.873 -26.764 1.00 94.81 305 THR A O 1
ATOM 2300 N N . SER A 1 306 ? 8.942 16.631 -24.689 1.00 96.31 306 SER A N 1
ATOM 2301 C CA . SER A 1 306 ? 9.786 15.505 -24.320 1.00 96.31 306 SER A CA 1
ATOM 2302 C C . SER A 1 306 ? 8.973 14.277 -23.969 1.00 96.31 306 SER A C 1
ATOM 2304 O O . SER A 1 306 ? 7.874 14.380 -23.416 1.00 96.31 306 SER A O 1
ATOM 2306 N N . ASN A 1 307 ? 9.514 13.114 -24.319 1.00 97.12 307 ASN A N 1
ATOM 2307 C CA . ASN A 1 307 ? 8.880 11.846 -24.003 1.00 97.12 307 ASN A CA 1
ATOM 2308 C C . ASN A 1 307 ? 8.773 11.670 -22.488 1.00 97.12 307 ASN A C 1
ATOM 2310 O O . ASN A 1 307 ? 9.674 12.058 -21.739 1.00 97.12 307 ASN A O 1
ATOM 2314 N N . PHE A 1 308 ? 7.687 11.045 -22.045 1.00 97.69 308 PHE A N 1
ATOM 2315 C CA . PHE A 1 308 ? 7.585 10.588 -20.667 1.00 97.69 308 PHE A CA 1
ATOM 2316 C C . PHE A 1 308 ? 8.438 9.338 -20.503 1.00 97.69 308 PHE A C 1
ATOM 2318 O O . PHE A 1 308 ? 8.320 8.400 -21.294 1.00 97.69 308 PHE A O 1
ATOM 2325 N N . THR A 1 309 ? 9.334 9.342 -19.518 1.00 98.19 309 THR A N 1
ATOM 2326 C CA . THR A 1 309 ? 10.300 8.264 -19.302 1.00 98.19 309 THR A CA 1
ATOM 2327 C C . THR A 1 309 ? 10.214 7.693 -17.896 1.00 98.19 309 THR A C 1
ATOM 2329 O O . THR A 1 309 ? 10.008 8.410 -16.914 1.00 98.19 309 THR A O 1
ATOM 2332 N N . LEU A 1 310 ? 10.425 6.383 -17.806 1.00 98.56 310 LEU A N 1
ATOM 2333 C CA . LEU A 1 310 ? 10.684 5.648 -16.577 1.00 98.56 310 LEU A CA 1
ATOM 2334 C C . LEU A 1 310 ? 12.140 5.187 -16.651 1.00 98.56 310 LEU A C 1
ATOM 2336 O O . LEU A 1 310 ? 12.550 4.581 -17.639 1.00 98.56 310 LEU A O 1
ATOM 2340 N N . GLY A 1 311 ? 12.930 5.510 -15.637 1.00 97.94 311 GLY A N 1
ATOM 2341 C CA . GLY A 1 311 ? 14.294 5.018 -15.490 1.00 97.94 311 GLY A CA 1
ATOM 2342 C C . GLY A 1 311 ? 15.375 5.748 -16.289 1.00 97.94 311 GLY A C 1
ATOM 2343 O O . GLY A 1 311 ? 16.503 5.272 -16.309 1.00 97.94 311 GLY A O 1
ATOM 2344 N N . LYS A 1 312 ? 15.099 6.901 -16.920 1.00 98.06 312 LYS A N 1
ATOM 2345 C CA . LYS A 1 312 ? 16.143 7.741 -17.547 1.00 98.06 312 LYS A CA 1
ATOM 2346 C C . LYS A 1 312 ? 15.754 9.203 -17.707 1.00 98.06 312 LYS A C 1
ATOM 2348 O O . LYS A 1 312 ? 14.585 9.566 -17.585 1.00 98.06 312 LYS A O 1
ATOM 2353 N N . THR A 1 313 ? 16.736 10.035 -18.063 1.00 97.75 313 THR A N 1
ATOM 2354 C CA . THR A 1 313 ? 16.482 11.430 -18.455 1.00 97.75 313 THR A CA 1
ATOM 2355 C C . THR A 1 313 ? 15.583 11.502 -19.704 1.00 97.75 313 THR A C 1
ATOM 2357 O O . THR A 1 313 ? 15.871 10.833 -20.707 1.00 97.75 313 THR A O 1
ATOM 2360 N N . PRO A 1 314 ? 14.524 12.333 -19.691 1.00 95.75 314 PRO A N 1
ATOM 2361 C CA . PRO A 1 314 ? 13.695 12.578 -20.870 1.00 95.75 314 PRO A CA 1
ATOM 2362 C C . PRO A 1 314 ? 14.544 13.018 -22.071 1.00 95.75 314 PRO A C 1
ATOM 2364 O O . PRO A 1 314 ? 15.388 13.905 -21.953 1.00 95.75 314 PRO A O 1
ATOM 2367 N N . ASP A 1 315 ? 14.361 12.348 -23.213 1.00 90.62 315 ASP A N 1
ATOM 2368 C CA . ASP A 1 315 ? 15.059 12.556 -24.500 1.00 90.62 315 ASP A CA 1
ATOM 2369 C C . ASP A 1 315 ? 16.603 12.534 -24.498 1.00 90.62 315 ASP A C 1
ATOM 2371 O O . ASP A 1 315 ? 17.229 12.781 -25.530 1.00 90.62 315 ASP A O 1
ATOM 2375 N N . ILE A 1 316 ? 17.244 12.218 -23.371 1.00 94.62 316 ILE A N 1
ATOM 2376 C CA . ILE A 1 316 ? 18.704 12.157 -23.248 1.00 94.62 316 ILE A CA 1
ATOM 2377 C C . ILE A 1 316 ? 19.091 10.789 -22.692 1.00 94.62 316 ILE A C 1
ATOM 2379 O O . ILE A 1 316 ? 18.603 10.369 -21.647 1.00 94.62 316 ILE A O 1
ATOM 2383 N N . ASN A 1 317 ? 20.021 10.108 -23.357 1.00 94.31 317 ASN A N 1
ATOM 2384 C CA . ASN A 1 317 ? 20.540 8.804 -22.936 1.00 94.31 317 ASN A CA 1
ATOM 2385 C C . ASN A 1 317 ? 21.541 8.964 -21.779 1.00 94.31 317 ASN A C 1
ATOM 2387 O O . ASN A 1 317 ? 22.750 8.846 -21.960 1.00 94.31 317 ASN A O 1
ATOM 2391 N N . SER A 1 318 ? 21.045 9.338 -20.597 1.00 96.31 318 SER A N 1
ATOM 2392 C CA . SER A 1 318 ? 21.858 9.557 -19.397 1.00 96.31 318 SER A CA 1
ATOM 2393 C C . SER A 1 318 ? 21.041 9.441 -18.109 1.00 96.31 318 SER A C 1
ATOM 2395 O O . SER A 1 318 ? 19.813 9.581 -18.130 1.00 96.31 318 SER A O 1
ATOM 2397 N N . LYS A 1 319 ? 21.748 9.288 -16.978 1.00 97.75 319 LYS A N 1
ATOM 2398 C CA . LYS A 1 319 ? 21.173 9.203 -15.623 1.00 97.75 319 LYS A CA 1
ATOM 2399 C C . LYS A 1 319 ? 20.137 8.083 -15.500 1.00 97.75 319 LYS A C 1
ATOM 2401 O O . LYS A 1 319 ? 19.026 8.313 -15.023 1.00 97.75 319 LYS A O 1
ATOM 2406 N N . TYR A 1 320 ? 20.502 6.899 -15.971 1.00 98.31 320 TYR A N 1
ATOM 2407 C CA . TYR A 1 320 ? 19.645 5.728 -15.899 1.00 98.31 320 TYR A CA 1
ATOM 2408 C C . TYR A 1 320 ? 19.461 5.275 -14.450 1.00 98.31 320 TYR A C 1
ATOM 2410 O O . TYR A 1 320 ? 20.393 5.342 -13.643 1.00 98.31 320 TYR A O 1
ATOM 2418 N N . TYR A 1 321 ? 18.244 4.872 -14.112 1.00 98.62 321 TYR A N 1
ATOM 2419 C CA . TYR A 1 321 ? 17.894 4.378 -12.789 1.00 98.62 321 TYR A CA 1
ATOM 2420 C C . TYR A 1 321 ? 18.415 2.962 -12.586 1.00 98.62 321 TYR A C 1
ATOM 2422 O O . TYR A 1 321 ? 18.325 2.148 -13.495 1.00 98.62 321 TYR A O 1
ATOM 2430 N N . LYS A 1 322 ? 18.943 2.674 -11.391 1.00 98.50 322 LYS A N 1
ATOM 2431 C CA . LYS A 1 322 ? 19.307 1.320 -10.977 1.00 98.50 322 LYS A CA 1
ATOM 2432 C C . LYS A 1 322 ? 18.471 0.859 -9.789 1.00 98.50 322 LYS A C 1
ATOM 2434 O O . LYS A 1 322 ? 18.638 1.363 -8.671 1.00 98.50 322 LYS A O 1
ATOM 2439 N N . GLY A 1 323 ? 17.609 -0.123 -10.010 1.00 98.38 323 GLY A N 1
ATOM 2440 C CA . GLY A 1 323 ? 16.710 -0.663 -8.994 1.00 98.38 323 GLY A CA 1
ATOM 2441 C C . GLY A 1 323 ? 15.380 -1.127 -9.571 1.00 98.38 323 GLY A C 1
ATOM 2442 O O . GLY A 1 323 ? 15.163 -1.088 -10.776 1.00 98.38 323 GLY A O 1
ATOM 2443 N N . TYR A 1 324 ? 14.478 -1.542 -8.687 1.00 98.56 324 TYR A N 1
ATOM 2444 C CA . TYR A 1 324 ? 13.138 -1.997 -9.059 1.00 98.56 324 TYR A CA 1
ATOM 2445 C C . TYR A 1 324 ? 12.131 -0.850 -8.977 1.00 98.56 324 TYR A C 1
ATOM 2447 O O . TYR A 1 324 ? 12.281 0.039 -8.133 1.00 98.56 324 TYR A O 1
ATOM 2455 N N . MET A 1 325 ? 11.089 -0.899 -9.802 1.00 98.75 325 MET A N 1
ATOM 2456 C CA . MET A 1 325 ? 9.963 0.036 -9.811 1.00 98.75 325 MET A CA 1
ATOM 2457 C C . MET A 1 325 ? 8.637 -0.720 -9.834 1.00 98.75 325 MET A C 1
ATOM 2459 O O . MET A 1 325 ? 8.585 -1.826 -10.363 1.00 98.75 325 MET A O 1
ATOM 2463 N N . ASP A 1 326 ? 7.588 -0.119 -9.272 1.00 98.56 326 ASP A N 1
ATOM 2464 C CA . ASP A 1 326 ? 6.221 -0.653 -9.252 1.00 98.56 326 ASP A CA 1
ATOM 2465 C C . ASP A 1 326 ? 5.177 0.486 -9.129 1.00 98.56 326 ASP A C 1
ATOM 2467 O O . ASP A 1 326 ? 5.513 1.597 -8.699 1.00 98.56 326 ASP A O 1
ATOM 2471 N N . GLU A 1 327 ? 3.918 0.229 -9.502 1.00 98.12 327 GLU A N 1
ATOM 2472 C CA . GLU A 1 327 ? 2.741 1.098 -9.312 1.00 98.12 327 GLU A CA 1
ATOM 2473 C C . GLU A 1 327 ? 2.936 2.571 -9.731 1.00 98.12 327 GLU A C 1
ATOM 2475 O O . GLU A 1 327 ? 2.699 3.506 -8.954 1.00 98.12 327 GLU A O 1
ATOM 2480 N N . VAL A 1 328 ? 3.353 2.814 -10.976 1.00 98.69 328 VAL A N 1
ATOM 2481 C CA . VAL A 1 328 ? 3.527 4.176 -11.498 1.00 98.69 328 VAL A CA 1
ATOM 2482 C C . VAL A 1 328 ? 2.171 4.780 -11.862 1.00 98.69 328 VAL A C 1
ATOM 2484 O O . VAL A 1 328 ? 1.412 4.241 -12.672 1.00 98.69 328 VAL A O 1
ATOM 2487 N N . ARG A 1 329 ? 1.863 5.944 -11.286 1.00 98.69 329 ARG A N 1
ATOM 2488 C CA . ARG A 1 329 ? 0.606 6.668 -11.525 1.00 98.69 329 ARG A CA 1
ATOM 2489 C C . ARG A 1 329 ? 0.869 8.145 -11.788 1.00 98.69 329 ARG A C 1
ATOM 2491 O O . ARG A 1 329 ? 1.650 8.779 -11.075 1.00 98.69 329 ARG A O 1
ATOM 2498 N N . VAL A 1 330 ? 0.170 8.701 -12.776 1.00 98.69 330 VAL A N 1
ATOM 2499 C CA . VAL A 1 330 ? 0.231 10.126 -13.141 1.00 98.69 330 VAL A CA 1
ATOM 2500 C C . VAL A 1 330 ? -1.175 10.708 -13.141 1.00 98.69 330 VAL A C 1
ATOM 2502 O O . VAL A 1 330 ? -2.069 10.177 -13.799 1.00 98.69 330 VAL A O 1
ATOM 2505 N N . PHE A 1 331 ? -1.364 11.820 -12.436 1.00 98.75 331 PHE A N 1
ATOM 2506 C CA . PHE A 1 331 ? -2.634 12.532 -12.340 1.00 98.75 331 PHE A CA 1
ATOM 2507 C C . PHE A 1 331 ? -2.502 13.959 -12.872 1.00 98.75 331 PHE A C 1
ATOM 2509 O O . PHE A 1 331 ? -1.494 14.614 -12.614 1.00 98.75 331 PHE A O 1
ATOM 2516 N N . ASN A 1 332 ? -3.544 14.482 -13.519 1.00 97.75 332 ASN A N 1
ATOM 2517 C CA . ASN A 1 332 ? -3.665 15.905 -13.888 1.00 97.75 332 ASN A CA 1
ATOM 2518 C C . ASN A 1 332 ? -4.365 16.744 -12.795 1.00 97.75 332 ASN A C 1
ATOM 2520 O O . ASN A 1 332 ? -5.107 17.682 -13.083 1.00 97.75 332 ASN A O 1
ATOM 2524 N N . LYS A 1 333 ? -4.166 16.348 -11.536 1.00 96.81 333 LYS A N 1
ATOM 2525 C CA . LYS A 1 333 ? -4.723 16.957 -10.325 1.00 96.81 333 LYS A CA 1
ATOM 2526 C C . LYS A 1 333 ? -3.644 16.994 -9.253 1.00 96.81 333 LYS A C 1
ATOM 2528 O O . LYS A 1 333 ? -2.842 16.058 -9.158 1.00 96.81 333 LYS A O 1
ATOM 2533 N N . THR A 1 334 ? -3.672 18.011 -8.400 1.00 97.06 334 THR A N 1
ATOM 2534 C CA . THR A 1 334 ? -2.889 18.020 -7.160 1.00 97.06 334 THR A CA 1
ATOM 2535 C C . THR A 1 334 ? -3.562 17.083 -6.161 1.00 97.06 334 THR A C 1
ATOM 2537 O O . THR A 1 334 ? -4.666 17.354 -5.680 1.00 97.06 334 THR A O 1
ATOM 2540 N N . LEU A 1 335 ? -2.944 15.937 -5.878 1.00 98.38 335 LEU A N 1
ATOM 2541 C CA . LEU A 1 335 ? -3.474 14.996 -4.896 1.00 98.38 335 LEU A CA 1
ATOM 2542 C C . LEU A 1 335 ? -3.318 15.564 -3.485 1.00 98.38 335 LEU A C 1
ATOM 2544 O O . LEU A 1 335 ? -2.268 16.098 -3.129 1.00 98.38 335 LEU A O 1
ATOM 2548 N N . SER A 1 336 ? -4.352 15.410 -2.662 1.00 97.31 336 SER A N 1
ATOM 2549 C CA . SER A 1 336 ? -4.257 15.722 -1.239 1.00 97.31 336 SER A CA 1
ATOM 2550 C C . SER A 1 336 ? -3.480 14.635 -0.493 1.00 97.31 336 SER A C 1
ATOM 2552 O O . SER A 1 336 ? -3.411 13.481 -0.923 1.00 97.31 336 SER A O 1
ATOM 2554 N N . THR A 1 337 ? -2.949 14.970 0.686 1.00 96.88 337 THR A N 1
ATOM 2555 C CA . THR A 1 337 ? -2.277 13.994 1.557 1.00 96.88 337 THR A CA 1
ATOM 2556 C C . THR A 1 337 ? -3.181 12.797 1.882 1.00 96.88 337 THR A C 1
ATOM 2558 O O . THR A 1 337 ? -2.701 11.667 1.887 1.00 96.88 337 THR A O 1
ATOM 2561 N N . ASN A 1 338 ? -4.487 13.010 2.089 1.00 96.81 338 ASN A N 1
ATOM 2562 C CA . ASN A 1 338 ? -5.430 11.919 2.355 1.00 96.81 338 ASN A CA 1
ATOM 2563 C C . ASN A 1 338 ? -5.663 11.028 1.130 1.00 96.81 338 ASN A C 1
ATOM 2565 O O . ASN A 1 338 ? -5.714 9.808 1.277 1.00 96.81 338 ASN A O 1
ATOM 2569 N N . GLU A 1 339 ? -5.747 11.596 -0.075 1.00 98.56 339 GLU A N 1
ATOM 2570 C CA . GLU A 1 339 ? -5.829 10.792 -1.300 1.00 98.56 339 GLU A CA 1
ATOM 2571 C C . GLU A 1 339 ? -4.564 9.946 -1.481 1.00 98.56 339 GLU A C 1
ATOM 2573 O O . GLU A 1 339 ? -4.670 8.746 -1.726 1.00 98.56 339 GLU A O 1
ATOM 2578 N N . ILE A 1 340 ? -3.376 10.537 -1.286 1.00 98.62 340 ILE A N 1
ATOM 2579 C CA . ILE A 1 340 ? -2.097 9.812 -1.337 1.00 98.62 340 ILE A CA 1
ATOM 2580 C C . ILE A 1 340 ? -2.101 8.682 -0.308 1.00 98.62 340 ILE A C 1
ATOM 2582 O O . ILE A 1 340 ? -1.892 7.527 -0.672 1.00 98.62 340 ILE A O 1
ATOM 2586 N N . HIS A 1 341 ? -2.380 8.984 0.966 1.00 97.88 341 HIS A N 1
ATOM 2587 C CA . HIS A 1 341 ? -2.320 8.004 2.054 1.00 97.88 341 HIS A CA 1
ATOM 2588 C C . HIS A 1 341 ? -3.205 6.789 1.799 1.00 97.88 341 HIS A C 1
ATOM 2590 O O . HIS A 1 341 ? -2.793 5.669 2.082 1.00 97.88 341 HIS A O 1
ATOM 2596 N N . LYS A 1 342 ? -4.383 6.995 1.208 1.00 98.25 342 LYS A N 1
ATOM 2597 C CA . LYS A 1 342 ? -5.328 5.926 0.877 1.00 98.25 342 LYS A CA 1
ATOM 2598 C C . LYS A 1 342 ? -4.911 5.099 -0.347 1.00 98.25 342 LYS A C 1
ATOM 2600 O O . LYS A 1 342 ? -5.501 4.049 -0.571 1.00 98.25 342 LYS A O 1
ATOM 2605 N N . MET A 1 343 ? -3.918 5.530 -1.126 1.00 98.12 343 MET A N 1
ATOM 2606 C CA . MET A 1 343 ? -3.480 4.866 -2.363 1.00 98.12 343 MET A CA 1
ATOM 2607 C C . MET A 1 343 ? -2.080 4.239 -2.299 1.00 98.12 343 MET A C 1
ATOM 2609 O O . MET A 1 343 ? -1.774 3.411 -3.150 1.00 98.12 343 MET A O 1
ATOM 2613 N N . VAL A 1 344 ? -1.215 4.616 -1.347 1.00 98.00 344 VAL A N 1
ATOM 2614 C CA . VAL A 1 344 ? 0.190 4.149 -1.323 1.00 98.00 344 VAL A CA 1
ATOM 2615 C C . VAL A 1 344 ? 0.306 2.624 -1.202 1.00 98.00 344 VAL A C 1
ATOM 2617 O O . VAL A 1 344 ? 1.073 2.011 -1.936 1.00 98.00 344 VAL A O 1
ATOM 2620 N N . HIS A 1 345 ? -0.438 2.015 -0.277 1.00 98.12 345 HIS A N 1
ATOM 2621 C CA . HIS A 1 345 ? -0.281 0.605 0.111 1.00 98.12 345 HIS A CA 1
ATOM 2622 C C . HIS A 1 345 ? -1.364 -0.321 -0.464 1.00 98.12 345 HIS A C 1
ATOM 2624 O O . HIS A 1 345 ? -1.716 -1.331 0.142 1.00 98.12 345 HIS A O 1
ATOM 2630 N N . GLN A 1 346 ? -1.930 0.047 -1.611 1.00 98.25 346 GLN A N 1
ATOM 2631 C CA . GLN A 1 346 ? -2.852 -0.797 -2.364 1.00 98.25 346 GLN A CA 1
ATOM 2632 C C . GLN A 1 346 ? -2.930 -0.359 -3.825 1.00 98.25 346 GLN A C 1
ATOM 2634 O O . GLN A 1 346 ? -2.631 0.784 -4.173 1.00 98.25 346 GLN A O 1
ATOM 2639 N N . GLU A 1 347 ? -3.416 -1.258 -4.666 1.00 97.94 347 GLU A N 1
ATOM 2640 C CA . GLU A 1 347 ? -3.789 -0.969 -6.049 1.00 97.94 347 GLU A CA 1
ATOM 2641 C C . GLU A 1 347 ? -5.133 -0.234 -6.095 1.00 97.94 347 GLU A C 1
ATOM 2643 O O . GLU A 1 347 ? -5.916 -0.297 -5.134 1.00 97.94 347 GLU A O 1
ATOM 2648 N N . ILE A 1 348 ? -5.429 0.416 -7.220 1.00 98.12 348 ILE A N 1
ATOM 2649 C CA . ILE A 1 348 ? -6.681 1.155 -7.421 1.00 98.12 348 ILE A CA 1
ATOM 2650 C C . ILE A 1 348 ? -7.498 0.610 -8.593 1.00 98.12 348 ILE A C 1
ATOM 2652 O O . ILE A 1 348 ? -6.959 0.083 -9.561 1.00 98.12 348 ILE A O 1
ATOM 2656 N N . GLU A 1 349 ? -8.814 0.782 -8.526 1.00 97.06 349 GLU A N 1
ATOM 2657 C CA . GLU A 1 349 ? -9.757 0.361 -9.561 1.00 97.06 349 GLU A CA 1
ATOM 2658 C C . GLU A 1 349 ? -10.767 1.464 -9.910 1.00 97.06 349 GLU A C 1
ATOM 2660 O O . GLU A 1 349 ? -11.074 2.353 -9.105 1.00 97.06 349 GLU A O 1
ATOM 2665 N N . ASN A 1 350 ? -11.301 1.395 -11.133 1.00 97.25 350 ASN A N 1
ATOM 2666 C CA . ASN A 1 350 ? -12.329 2.312 -11.610 1.00 97.25 350 ASN A CA 1
ATOM 2667 C C . ASN A 1 350 ? -13.717 1.858 -11.149 1.00 97.25 350 ASN A C 1
ATOM 2669 O O . ASN A 1 350 ? -14.332 0.961 -11.729 1.00 97.25 350 ASN A O 1
ATOM 2673 N N . ASN A 1 351 ? -14.260 2.539 -10.147 1.00 97.25 351 ASN A N 1
ATOM 2674 C CA . ASN A 1 351 ? -15.608 2.314 -9.655 1.00 97.25 351 ASN A CA 1
ATOM 2675 C C . ASN A 1 351 ? -16.572 3.360 -10.229 1.00 97.25 351 ASN A C 1
ATOM 2677 O O . ASN A 1 351 ? -16.879 4.370 -9.596 1.00 97.25 351 ASN A O 1
ATOM 2681 N N . SER A 1 352 ? -17.073 3.111 -11.442 1.00 96.50 352 SER A N 1
ATOM 2682 C CA . SER A 1 352 ? -18.043 3.990 -12.124 1.00 96.50 352 SER A CA 1
ATOM 2683 C C . SER A 1 352 ? -17.573 5.448 -12.268 1.00 96.50 352 SER A C 1
ATOM 2685 O O . SER A 1 352 ? -18.352 6.383 -12.084 1.00 96.50 352 SER A O 1
ATOM 2687 N N . GLY A 1 353 ? -16.298 5.647 -12.606 1.00 97.25 353 GLY A N 1
ATOM 2688 C CA . GLY A 1 353 ? -15.676 6.960 -12.786 1.00 97.25 353 GLY A CA 1
ATOM 2689 C C . GLY A 1 353 ? -15.021 7.532 -11.529 1.00 97.25 353 GLY A C 1
ATOM 2690 O O . GLY A 1 353 ? -14.501 8.642 -11.593 1.00 97.25 353 GLY A O 1
ATOM 2691 N N . ILE A 1 354 ? -15.016 6.798 -10.414 1.00 98.50 354 ILE A N 1
ATOM 2692 C CA . ILE A 1 354 ? -14.378 7.182 -9.148 1.00 98.50 354 ILE A CA 1
ATOM 2693 C C . ILE A 1 354 ? -13.245 6.206 -8.831 1.00 98.50 354 ILE A C 1
ATOM 2695 O O . ILE A 1 354 ? -13.395 5.001 -9.023 1.00 98.50 354 ILE A O 1
ATOM 2699 N N . VAL A 1 355 ? -12.125 6.720 -8.326 1.00 98.69 355 VAL A N 1
ATOM 2700 C CA . VAL A 1 355 ? -11.000 5.900 -7.866 1.00 98.69 355 VAL A CA 1
ATOM 2701 C C . VAL A 1 355 ? -11.379 5.183 -6.571 1.00 98.69 355 VAL A C 1
ATOM 2703 O O . VAL A 1 355 ? -11.835 5.807 -5.608 1.00 98.69 355 VAL A O 1
ATOM 2706 N N . ARG A 1 356 ? -11.171 3.867 -6.532 1.00 98.50 356 ARG A N 1
ATOM 2707 C CA . ARG A 1 356 ? -11.435 3.010 -5.371 1.00 98.50 356 ARG A CA 1
ATOM 2708 C C . ARG A 1 356 ? -10.216 2.154 -5.049 1.00 98.50 356 ARG A C 1
ATOM 2710 O O . ARG A 1 356 ? -9.503 1.759 -5.961 1.00 98.50 356 ARG A O 1
ATOM 2717 N N . GLY A 1 357 ? -9.981 1.878 -3.768 1.00 98.31 357 GLY A N 1
ATOM 2718 C CA . GLY A 1 357 ? -8.962 0.914 -3.351 1.00 98.31 357 GLY A CA 1
ATOM 2719 C C . GLY A 1 357 ? -9.374 -0.534 -3.640 1.00 98.31 357 GLY A C 1
ATOM 2720 O O . GLY A 1 357 ? -10.550 -0.880 -3.520 1.00 98.31 357 GLY A O 1
ATOM 2721 N N . SER A 1 358 ? -8.408 -1.372 -4.014 1.00 97.25 358 SER A N 1
ATOM 2722 C CA . SER A 1 358 ? -8.599 -2.811 -4.268 1.00 97.25 358 SER A CA 1
ATOM 2723 C C . SER A 1 358 ? -8.586 -3.663 -2.991 1.00 97.25 358 SER A C 1
ATOM 2725 O O . SER A 1 358 ? -9.320 -4.645 -2.890 1.00 97.25 358 SER A O 1
ATOM 2727 N N . VAL A 1 359 ? -7.780 -3.275 -1.995 1.00 98.00 359 VAL A N 1
ATOM 2728 C CA . VAL A 1 359 ? -7.649 -3.971 -0.703 1.00 98.00 359 VAL A CA 1
ATOM 2729 C C . VAL A 1 359 ? -8.681 -3.440 0.285 1.00 98.00 359 VAL A C 1
ATOM 2731 O O . VAL A 1 359 ? -9.428 -4.203 0.896 1.00 98.00 359 VAL A O 1
ATOM 2734 N N . ILE A 1 360 ? -8.743 -2.115 0.428 1.00 98.25 360 ILE A N 1
ATOM 2735 C CA . ILE A 1 360 ? -9.799 -1.421 1.160 1.00 98.25 360 ILE A CA 1
ATOM 2736 C C . ILE A 1 360 ? -10.825 -0.977 0.122 1.00 98.25 360 ILE A C 1
ATOM 2738 O O . ILE A 1 360 ? -10.569 -0.004 -0.592 1.00 98.25 360 ILE A O 1
ATOM 2742 N N . PRO A 1 361 ? -11.999 -1.628 0.043 1.00 96.12 361 PRO A N 1
ATOM 2743 C CA . PRO A 1 361 ? -12.962 -1.397 -1.023 1.00 96.12 361 PRO A CA 1
ATOM 2744 C C . PRO A 1 361 ? -13.789 -0.133 -0.755 1.00 96.12 361 PRO A C 1
ATOM 2746 O O . PRO A 1 361 ? -15.022 -0.162 -0.773 1.00 96.12 361 PRO A O 1
ATOM 2749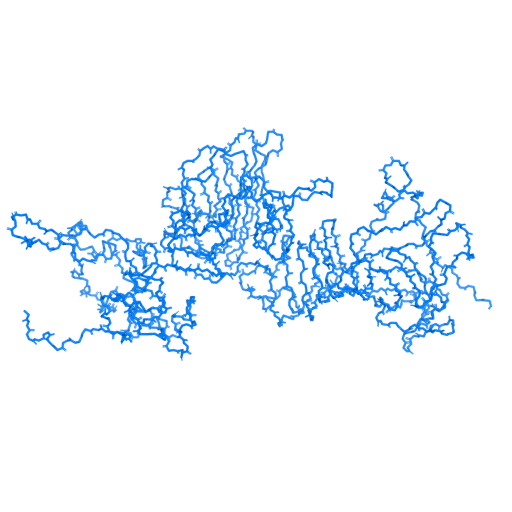 N N . LEU A 1 362 ? -13.138 1.004 -0.533 1.00 97.69 362 LEU A N 1
ATOM 2750 C CA . LEU A 1 362 ? -13.742 2.319 -0.337 1.00 97.69 362 LEU A CA 1
ATOM 2751 C C . LEU A 1 362 ? -13.212 3.299 -1.387 1.00 97.69 362 LEU A C 1
ATOM 2753 O O . LEU A 1 362 ? -12.091 3.166 -1.882 1.00 97.69 362 LEU A O 1
ATOM 2757 N N . ASN A 1 363 ? -14.046 4.272 -1.753 1.00 98.12 363 ASN A N 1
ATOM 2758 C CA . ASN A 1 363 ? -13.643 5.321 -2.686 1.00 98.12 363 ASN A CA 1
ATOM 2759 C C . ASN A 1 363 ? -12.550 6.182 -2.044 1.00 98.12 363 ASN A C 1
ATOM 2761 O O . ASN A 1 363 ? -12.652 6.540 -0.870 1.00 98.12 363 ASN A O 1
ATOM 2765 N N . ILE A 1 364 ? -11.538 6.541 -2.827 1.00 98.44 364 ILE A N 1
ATOM 2766 C CA . ILE A 1 364 ? -10.479 7.454 -2.402 1.00 98.44 364 ILE A CA 1
ATOM 2767 C C . ILE A 1 364 ? -11.063 8.868 -2.336 1.00 98.44 364 ILE A C 1
ATOM 2769 O O . ILE A 1 364 ? -11.751 9.307 -3.260 1.00 98.44 364 ILE A O 1
ATOM 2773 N N . THR A 1 365 ? -10.821 9.572 -1.232 1.00 97.75 365 THR A N 1
ATOM 2774 C CA . THR A 1 365 ? -11.373 10.908 -0.974 1.00 97.75 365 THR A CA 1
ATOM 2775 C C . THR A 1 365 ? -10.321 11.831 -0.380 1.00 97.75 365 THR A C 1
ATOM 2777 O O . THR A 1 365 ? -9.414 11.384 0.329 1.00 97.75 365 THR A O 1
ATOM 2780 N N . ASP A 1 366 ? -10.502 13.128 -0.595 1.00 96.38 366 ASP A N 1
ATOM 2781 C CA . ASP A 1 366 ? -9.670 14.207 -0.056 1.00 96.38 366 ASP A CA 1
ATOM 2782 C C . ASP A 1 366 ? -10.004 14.609 1.387 1.00 96.38 366 ASP A C 1
ATOM 2784 O O . ASP A 1 366 ? -9.679 15.721 1.788 1.00 96.38 366 ASP A O 1
ATOM 2788 N N . PHE A 1 367 ? -10.637 13.710 2.152 1.00 95.69 367 PHE A N 1
ATOM 2789 C CA . PHE A 1 367 ? -11.223 13.973 3.469 1.00 95.69 367 PHE A CA 1
ATOM 2790 C C . PHE A 1 367 ? -10.450 15.017 4.293 1.00 95.69 367 PHE A C 1
ATOM 2792 O O . PHE A 1 367 ? -9.296 14.804 4.660 1.00 95.69 367 PHE A O 1
ATOM 2799 N N . VAL A 1 368 ? -11.112 16.127 4.614 1.00 91.12 368 VAL A N 1
ATOM 2800 C CA . VAL A 1 368 ? -10.660 17.111 5.611 1.00 91.12 368 VAL A CA 1
ATOM 2801 C C . VAL A 1 368 ? -11.607 17.067 6.803 1.00 91.12 368 VAL A C 1
ATOM 2803 O O . VAL A 1 368 ? -11.169 16.949 7.944 1.00 91.12 368 VAL A O 1
ATOM 2806 N N . ASP A 1 369 ? -12.906 17.101 6.509 1.00 89.44 369 ASP A N 1
ATOM 2807 C CA . ASP A 1 369 ? -14.001 16.894 7.445 1.00 89.44 369 ASP A CA 1
ATOM 2808 C C . ASP A 1 369 ? -15.195 16.239 6.723 1.00 89.44 369 ASP A C 1
ATOM 2810 O O . ASP A 1 369 ? -15.280 16.223 5.488 1.00 89.44 369 ASP A O 1
ATOM 2814 N N . ALA A 1 370 ? -16.156 15.716 7.489 1.00 87.38 370 ALA A N 1
ATOM 2815 C CA . ALA A 1 370 ? -17.311 15.004 6.940 1.00 87.38 370 ALA A CA 1
ATOM 2816 C C . ALA A 1 370 ? -18.235 15.860 6.042 1.00 87.38 370 ALA A C 1
ATOM 2818 O O . ALA A 1 370 ? -19.067 15.309 5.318 1.00 87.38 370 ALA A O 1
ATOM 2819 N N . SER A 1 371 ? -18.131 17.192 6.082 1.00 89.88 371 SER A N 1
ATOM 2820 C CA . SER A 1 371 ? -18.961 18.120 5.302 1.00 89.88 371 SER A CA 1
ATOM 2821 C C . SER A 1 371 ? -18.326 18.580 3.986 1.00 89.88 371 SER A C 1
ATOM 2823 O O . SER A 1 371 ? -19.045 19.085 3.120 1.00 89.88 371 SER A O 1
ATOM 2825 N N . THR A 1 372 ? -17.015 18.388 3.816 1.00 91.31 372 THR A N 1
ATOM 2826 C CA . THR A 1 372 ? -16.237 18.856 2.651 1.00 91.31 372 THR A CA 1
ATOM 2827 C C . THR A 1 372 ? -15.656 17.732 1.788 1.00 91.31 372 THR A C 1
ATOM 2829 O O . THR A 1 372 ? -15.038 18.009 0.764 1.00 91.31 372 THR A O 1
ATOM 2832 N N . ILE A 1 373 ? -15.898 16.469 2.153 1.00 93.38 373 ILE A N 1
ATOM 2833 C CA . ILE A 1 373 ? -15.369 15.286 1.463 1.00 93.38 373 ILE A CA 1
ATOM 2834 C C . ILE A 1 373 ? -15.739 15.228 -0.031 1.00 93.38 373 ILE A C 1
ATOM 2836 O O . ILE A 1 373 ? -16.914 15.219 -0.413 1.00 93.38 373 ILE A O 1
ATOM 2840 N N . THR A 1 374 ? -14.724 15.097 -0.881 1.00 96.31 374 THR A N 1
ATOM 2841 C CA . THR A 1 374 ? -14.848 14.952 -2.333 1.00 96.31 374 THR A CA 1
ATOM 2842 C C . THR A 1 374 ? -14.145 13.669 -2.801 1.00 96.31 374 THR A C 1
ATOM 2844 O O . THR A 1 374 ? -12.964 13.456 -2.519 1.00 96.31 374 THR A O 1
ATOM 2847 N N . PRO A 1 375 ? -14.848 12.770 -3.515 1.00 97.44 375 PRO A N 1
ATOM 2848 C CA . PRO A 1 375 ? -14.220 11.605 -4.133 1.00 97.44 375 PRO A CA 1
ATOM 2849 C C . PRO A 1 375 ? -13.267 11.968 -5.276 1.00 97.44 375 PRO A C 1
ATOM 2851 O O . PRO A 1 375 ? -13.557 12.850 -6.087 1.00 97.44 375 PRO A O 1
ATOM 2854 N N . LEU A 1 376 ? -12.166 11.224 -5.389 1.00 98.50 376 LEU A N 1
ATOM 2855 C CA . LEU A 1 376 ? -11.211 11.356 -6.484 1.00 98.50 376 LEU A CA 1
ATOM 2856 C C . LEU A 1 376 ? -11.793 10.758 -7.775 1.00 98.50 376 LEU A C 1
ATOM 2858 O O . LEU A 1 376 ? -12.058 9.558 -7.858 1.00 98.50 376 LEU A O 1
ATOM 2862 N N . ASN A 1 377 ? -11.979 11.586 -8.803 1.00 98.44 377 ASN A N 1
ATOM 2863 C CA . ASN A 1 377 ? -12.465 11.126 -10.106 1.00 98.44 377 ASN A CA 1
ATOM 2864 C C . ASN A 1 377 ? -11.385 10.338 -10.859 1.00 98.44 377 ASN A C 1
ATOM 2866 O O . ASN A 1 377 ? -10.251 10.797 -10.986 1.00 98.44 377 ASN A O 1
ATOM 2870 N N . TRP A 1 378 ? -11.772 9.207 -11.452 1.00 98.38 378 TRP A N 1
ATOM 2871 C CA . TRP A 1 378 ? -10.904 8.378 -12.297 1.00 98.38 378 TRP A CA 1
ATOM 2872 C C . TRP A 1 378 ? -10.388 9.136 -13.519 1.00 98.38 378 TRP A C 1
ATOM 2874 O O . TRP A 1 378 ? -9.265 8.920 -13.946 1.00 98.38 378 TRP A O 1
ATOM 2884 N N . SER A 1 379 ? -11.170 10.080 -14.052 1.00 97.94 379 SER A N 1
ATOM 2885 C CA . SER A 1 379 ? -10.755 10.911 -15.190 1.00 97.94 379 SER A CA 1
ATOM 2886 C C . SER A 1 379 ? -9.520 11.770 -14.918 1.00 97.94 379 SER A C 1
ATOM 2888 O O . SER A 1 379 ? -8.972 12.328 -15.864 1.00 97.94 379 SER A O 1
ATOM 2890 N N . ASN A 1 380 ? -9.128 11.928 -13.648 1.00 98.31 380 ASN A N 1
ATOM 2891 C CA . ASN A 1 380 ? -7.913 12.649 -13.297 1.00 98.31 380 ASN A CA 1
ATOM 2892 C C . ASN A 1 380 ? -6.658 11.771 -13.367 1.00 98.31 380 ASN A C 1
ATOM 2894 O O . ASN A 1 380 ? -5.556 12.306 -13.396 1.00 98.31 380 ASN A O 1
ATOM 2898 N N . LEU A 1 381 ? -6.805 10.442 -13.358 1.00 98.62 381 LEU A N 1
ATOM 2899 C CA . LEU A 1 381 ? -5.713 9.491 -13.546 1.00 98.62 381 LEU A CA 1
ATOM 2900 C C . LEU A 1 381 ? -5.438 9.378 -15.049 1.00 98.62 381 LEU A C 1
ATOM 2902 O O . LEU A 1 381 ? -6.281 8.902 -15.805 1.00 98.62 381 LEU A O 1
ATOM 2906 N N . ILE A 1 382 ? -4.277 9.867 -15.478 1.00 98.00 382 ILE A N 1
ATOM 2907 C CA . ILE A 1 382 ? -3.885 9.950 -16.890 1.00 98.00 382 ILE A CA 1
ATOM 2908 C C . ILE A 1 382 ? -3.003 8.779 -17.304 1.00 98.00 382 ILE A C 1
ATOM 2910 O O . ILE A 1 382 ? -3.071 8.366 -18.456 1.00 98.00 382 ILE A O 1
ATOM 2914 N N . ARG A 1 383 ? -2.206 8.237 -16.377 1.00 97.88 383 ARG A N 1
ATOM 2915 C CA . ARG A 1 383 ? -1.450 6.997 -16.573 1.00 97.88 383 ARG A CA 1
ATOM 2916 C C . ARG A 1 383 ? -1.548 6.120 -15.354 1.00 97.88 383 ARG A C 1
ATOM 2918 O O . ARG A 1 383 ? -1.401 6.621 -14.234 1.00 97.88 383 ARG A O 1
ATOM 2925 N N . TYR A 1 384 ? -1.730 4.827 -15.587 1.00 98.19 384 TYR A N 1
ATOM 2926 C CA . TYR A 1 384 ? -1.594 3.812 -14.561 1.00 98.19 384 TYR A CA 1
ATOM 2927 C C . TYR A 1 384 ? -0.812 2.615 -15.095 1.00 98.19 384 TYR A C 1
ATOM 2929 O O . TYR A 1 384 ? -1.383 1.650 -15.600 1.00 98.19 384 TYR A O 1
ATOM 2937 N N . TYR A 1 385 ? 0.507 2.688 -14.926 1.00 98.00 385 TYR A N 1
ATOM 2938 C CA . TYR A 1 385 ? 1.423 1.594 -15.207 1.00 98.00 385 TYR A CA 1
ATOM 2939 C C . TYR A 1 385 ? 1.646 0.799 -13.941 1.00 98.00 385 TYR A C 1
ATOM 2941 O O . TYR A 1 385 ? 2.483 1.115 -13.096 1.00 98.00 385 TYR A O 1
ATOM 2949 N N . LYS A 1 386 ? 0.844 -0.244 -13.824 1.00 96.38 386 LYS A N 1
ATOM 2950 C CA . LYS A 1 386 ? 0.899 -1.152 -12.695 1.00 96.38 386 LYS A CA 1
ATOM 2951 C C . LYS A 1 386 ? 2.122 -2.060 -12.702 1.00 96.38 386 LYS A C 1
ATOM 2953 O O . LYS A 1 386 ? 2.526 -2.509 -11.652 1.00 96.38 386 LYS A O 1
ATOM 2958 N N . LEU A 1 387 ? 2.695 -2.292 -13.885 1.00 96.56 387 LEU A N 1
ATOM 2959 C CA . L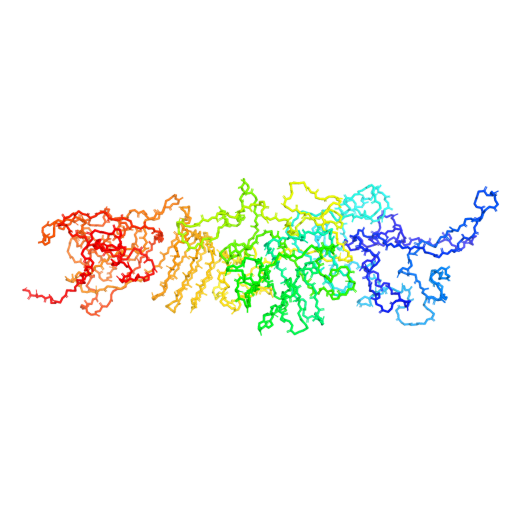EU A 1 387 ? 3.805 -3.223 -14.113 1.00 96.56 387 LEU A CA 1
ATOM 2960 C C . LEU A 1 387 ? 3.444 -4.702 -13.890 1.00 96.56 387 LEU A C 1
ATOM 2962 O O . LEU A 1 387 ? 4.342 -5.524 -13.777 1.00 96.56 387 LEU A O 1
ATOM 2966 N N . ASP A 1 388 ? 2.148 -5.032 -13.928 1.00 94.62 388 ASP A N 1
ATOM 2967 C CA . ASP A 1 388 ? 1.598 -6.399 -13.856 1.00 94.62 388 ASP A CA 1
ATOM 2968 C C . ASP A 1 388 ? 1.389 -7.047 -15.238 1.00 94.62 388 ASP A C 1
ATOM 2970 O O . ASP A 1 388 ? 1.327 -8.273 -15.372 1.00 94.62 388 ASP A O 1
ATOM 2974 N N . ARG A 1 389 ? 1.194 -6.215 -16.269 1.00 93.75 389 ARG A N 1
ATOM 2975 C CA . ARG A 1 389 ? 0.775 -6.665 -17.594 1.00 93.75 389 ARG A CA 1
ATOM 2976 C C . ARG A 1 389 ? 1.649 -6.093 -18.696 1.00 93.75 389 ARG A C 1
ATOM 2978 O O . ARG A 1 389 ? 1.821 -4.875 -18.786 1.00 93.75 389 ARG A O 1
ATOM 2985 N N . TYR A 1 390 ? 2.135 -6.995 -19.541 1.00 93.88 390 TYR A N 1
ATOM 2986 C CA . TYR A 1 390 ? 3.049 -6.714 -20.638 1.00 93.88 390 TYR A CA 1
ATOM 2987 C C . TYR A 1 390 ? 2.547 -7.380 -21.912 1.00 93.88 390 TYR A C 1
ATOM 2989 O O . TYR A 1 390 ? 1.995 -8.482 -21.872 1.00 93.88 390 TYR A O 1
ATOM 2997 N N . ASN A 1 391 ? 2.734 -6.691 -23.029 1.00 93.50 391 ASN A N 1
ATOM 2998 C CA . ASN A 1 391 ? 2.455 -7.215 -24.353 1.00 93.50 391 ASN A CA 1
ATOM 2999 C C . ASN A 1 391 ? 3.640 -6.905 -25.273 1.00 93.50 391 ASN A C 1
ATOM 3001 O O . ASN A 1 391 ? 3.788 -5.780 -25.764 1.00 93.50 391 ASN A O 1
ATOM 3005 N N . GLY A 1 392 ? 4.532 -7.881 -25.422 1.00 93.25 392 GLY A N 1
ATOM 3006 C CA . GLY A 1 392 ? 5.884 -7.651 -25.913 1.00 93.25 392 GLY A CA 1
ATOM 3007 C C . GLY A 1 392 ? 6.612 -6.662 -25.004 1.00 93.25 392 GLY A C 1
ATOM 3008 O O . GLY A 1 392 ? 6.524 -6.714 -23.778 1.00 93.25 392 GLY A O 1
ATOM 3009 N N . ASN A 1 393 ? 7.273 -5.677 -25.601 1.00 94.06 393 ASN A N 1
ATOM 3010 C CA . ASN A 1 393 ? 7.964 -4.633 -24.854 1.00 94.06 393 ASN A CA 1
ATOM 3011 C C . ASN A 1 393 ? 7.064 -3.461 -24.425 1.00 94.06 393 ASN A C 1
ATOM 3013 O O . ASN A 1 393 ? 7.573 -2.367 -24.210 1.00 94.06 393 ASN A O 1
ATOM 3017 N N . ILE A 1 394 ? 5.742 -3.623 -24.335 1.00 96.12 394 ILE A N 1
ATOM 3018 C CA . ILE A 1 394 ? 4.809 -2.546 -23.966 1.00 96.12 394 ILE A CA 1
ATOM 3019 C C . ILE A 1 394 ? 4.187 -2.826 -22.600 1.00 96.12 394 ILE A C 1
ATOM 3021 O O . ILE A 1 394 ? 3.633 -3.900 -22.375 1.00 96.12 394 ILE A O 1
ATOM 3025 N N . ILE A 1 395 ? 4.230 -1.826 -21.719 1.00 96.56 395 ILE A N 1
ATOM 3026 C CA . ILE A 1 395 ? 3.522 -1.820 -20.434 1.00 96.56 395 ILE A CA 1
ATOM 3027 C C . ILE A 1 395 ? 2.082 -1.336 -20.654 1.00 96.56 395 ILE A C 1
ATOM 3029 O O . ILE A 1 395 ? 1.879 -0.263 -21.231 1.00 96.56 395 ILE A O 1
ATOM 3033 N N . ASP A 1 396 ? 1.101 -2.085 -20.146 1.00 96.00 396 ASP A N 1
ATOM 3034 C CA . ASP A 1 396 ? -0.325 -1.737 -20.245 1.00 96.00 396 ASP A CA 1
ATOM 3035 C C . ASP A 1 396 ? -0.688 -0.482 -19.420 1.00 96.00 396 ASP A C 1
ATOM 3037 O O . ASP A 1 396 ? -0.383 -0.413 -18.222 1.00 96.00 396 ASP A O 1
ATOM 3041 N N . ASP A 1 397 ? -1.361 0.505 -20.029 1.00 96.56 397 ASP A N 1
ATOM 3042 C CA . ASP A 1 397 ? -1.954 1.652 -19.329 1.00 96.56 397 ASP A CA 1
ATOM 3043 C C . ASP A 1 397 ? -3.389 1.337 -18.883 1.00 96.56 397 ASP A C 1
ATOM 3045 O O . ASP A 1 397 ? -4.368 1.478 -19.627 1.00 96.56 397 ASP A O 1
ATOM 3049 N N . LEU A 1 398 ? -3.533 1.014 -17.596 1.00 95.44 398 LEU A N 1
ATOM 3050 C CA . LEU A 1 398 ? -4.811 0.628 -16.992 1.00 95.44 398 LEU A CA 1
ATOM 3051 C C . LEU A 1 398 ? -5.820 1.778 -16.853 1.00 95.44 398 LEU A C 1
ATOM 3053 O O . LEU A 1 398 ? -6.926 1.576 -16.338 1.00 95.44 398 LEU A O 1
ATOM 3057 N N . THR A 1 399 ? -5.494 2.994 -17.303 1.00 94.88 399 THR A N 1
ATOM 3058 C CA . THR A 1 399 ? -6.520 4.035 -17.474 1.00 94.88 399 THR A CA 1
ATOM 3059 C C . THR A 1 399 ? -7.458 3.735 -18.637 1.00 94.88 399 THR A C 1
ATOM 3061 O O . THR A 1 399 ? -8.591 4.238 -18.652 1.00 94.88 399 THR A O 1
ATOM 3064 N N . THR A 1 400 ? -7.031 2.881 -19.572 1.00 91.12 400 THR A N 1
ATOM 3065 C CA . THR A 1 400 ? -7.838 2.422 -20.698 1.00 91.12 400 THR A CA 1
ATOM 3066 C C . THR A 1 400 ? -8.332 0.982 -20.484 1.00 91.12 400 THR A C 1
ATOM 3068 O O . THR A 1 400 ? -7.695 0.201 -19.785 1.00 91.12 400 THR A O 1
ATOM 3071 N N . PRO A 1 401 ? -9.505 0.592 -21.026 1.00 85.81 401 PRO A N 1
ATOM 3072 C CA . PRO A 1 401 ? -10.029 -0.764 -20.816 1.00 85.81 401 PRO A CA 1
ATOM 3073 C C . PRO A 1 401 ? -9.353 -1.857 -21.654 1.00 85.81 401 PRO A C 1
ATOM 3075 O O . PRO A 1 401 ? -9.555 -3.038 -21.380 1.00 85.81 401 PRO A O 1
ATOM 3078 N N . SER A 1 402 ? -8.691 -1.482 -22.748 1.00 90.56 402 SER A N 1
ATOM 3079 C CA . SER A 1 402 ? -8.097 -2.410 -23.711 1.00 90.56 402 SER A CA 1
ATOM 3080 C C . SER A 1 402 ? -6.606 -2.518 -23.474 1.00 90.56 402 SER A C 1
ATOM 3082 O O . SER A 1 402 ? -5.975 -1.483 -23.320 1.00 90.56 402 SER A O 1
ATOM 3084 N N . ILE A 1 403 ? -6.072 -3.736 -23.568 1.00 89.69 403 ILE A N 1
ATOM 3085 C CA . ILE A 1 403 ? -4.631 -3.966 -23.479 1.00 89.69 403 ILE A CA 1
ATOM 3086 C C . ILE A 1 403 ? -3.921 -3.185 -24.584 1.00 89.69 403 ILE A C 1
ATOM 3088 O O . ILE A 1 403 ? -4.294 -3.280 -25.762 1.00 89.69 403 ILE A O 1
ATOM 3092 N N . ASP A 1 404 ? -2.905 -2.426 -24.202 1.00 91.62 404 ASP A N 1
ATOM 3093 C CA . ASP A 1 404 ? -2.063 -1.697 -25.137 1.00 91.62 404 ASP A CA 1
ATOM 3094 C C . ASP A 1 404 ? -1.210 -2.643 -26.001 1.00 91.62 404 ASP A C 1
ATOM 3096 O O . ASP A 1 404 ? -0.530 -3.549 -25.525 1.00 91.62 404 ASP A O 1
ATOM 3100 N N . ILE A 1 405 ? -1.247 -2.428 -27.320 1.00 87.06 405 ILE A N 1
ATOM 3101 C CA . ILE A 1 405 ? -0.487 -3.228 -28.303 1.00 87.06 405 ILE A CA 1
ATOM 3102 C C . ILE A 1 405 ? 0.454 -2.384 -29.171 1.00 87.06 405 ILE A C 1
ATOM 3104 O O . ILE A 1 405 ? 1.203 -2.900 -29.994 1.00 87.06 405 ILE A O 1
ATOM 3108 N N . SER A 1 406 ? 0.370 -1.055 -29.064 1.00 85.94 406 SER A N 1
ATOM 3109 C CA . SER A 1 406 ? 1.187 -0.130 -29.866 1.00 85.94 406 SER A CA 1
ATOM 3110 C C . SER A 1 406 ? 1.338 1.251 -29.227 1.00 85.94 406 SER A C 1
ATOM 3112 O O . SER A 1 406 ? 2.371 1.899 -29.420 1.00 85.94 406 SER A O 1
ATOM 3114 N N . SER A 1 407 ? 0.318 1.685 -28.481 1.00 85.06 407 SER A N 1
ATOM 3115 C CA . SER A 1 407 ? 0.352 2.760 -27.485 1.00 85.06 407 SER A CA 1
ATOM 3116 C C . SER A 1 407 ? 0.958 2.273 -26.165 1.00 85.06 407 SER A C 1
ATOM 3118 O O . SER A 1 407 ? 1.228 1.088 -26.032 1.00 85.06 407 SER A O 1
ATOM 3120 N N . GLY A 1 408 ? 1.204 3.181 -25.220 1.00 86.88 408 GLY A N 1
ATOM 3121 C CA . GLY A 1 408 ? 1.788 2.852 -23.917 1.00 86.88 408 GLY A CA 1
ATOM 3122 C C . GLY A 1 408 ? 3.302 3.064 -23.845 1.00 86.88 408 GLY A C 1
ATOM 3123 O O . GLY A 1 408 ? 3.941 3.509 -24.806 1.00 86.88 408 GLY A O 1
ATOM 3124 N N . ALA A 1 409 ? 3.862 2.776 -22.671 1.00 95.31 409 ALA A N 1
ATOM 3125 C CA . ALA A 1 409 ? 5.288 2.906 -22.408 1.00 95.31 409 ALA A CA 1
ATOM 3126 C C . ALA A 1 409 ? 6.032 1.676 -22.939 1.00 95.31 409 ALA A C 1
ATOM 3128 O O . ALA A 1 409 ? 5.812 0.560 -22.472 1.00 95.31 409 ALA A O 1
ATOM 3129 N N . ARG A 1 410 ? 6.919 1.891 -23.918 1.00 96.56 410 ARG A N 1
ATOM 3130 C CA . ARG A 1 410 ? 7.812 0.855 -24.450 1.00 96.56 410 ARG A CA 1
ATOM 3131 C C . ARG A 1 410 ? 9.040 0.700 -23.585 1.00 96.56 410 ARG A C 1
ATOM 3133 O O . ARG A 1 410 ? 9.678 1.705 -23.286 1.00 96.56 410 ARG A O 1
ATOM 3140 N N . ILE A 1 411 ? 9.372 -0.536 -23.266 1.00 96.56 411 ILE A N 1
ATOM 3141 C CA . ILE A 1 411 ? 10.559 -0.985 -22.553 1.00 96.56 411 ILE A CA 1
ATOM 3142 C C . ILE A 1 411 ? 11.700 -1.161 -23.553 1.00 96.56 411 ILE A C 1
ATOM 3144 O O . ILE A 1 411 ? 11.494 -1.616 -24.681 1.00 96.56 411 ILE A O 1
ATOM 3148 N N . TYR A 1 412 ? 12.893 -0.785 -23.114 1.00 95.31 412 TYR A N 1
ATOM 3149 C CA . TYR A 1 412 ? 14.144 -0.953 -23.833 1.00 95.31 412 TYR A CA 1
ATOM 3150 C C . TYR A 1 412 ? 15.164 -1.568 -22.877 1.00 95.31 412 TYR A C 1
ATOM 3152 O O . TYR A 1 412 ? 15.316 -1.067 -21.758 1.00 95.31 412 TYR A O 1
ATOM 3160 N N . ASN A 1 413 ? 15.847 -2.618 -23.334 1.00 93.25 413 ASN A N 1
ATOM 3161 C CA . ASN A 1 413 ? 16.964 -3.330 -22.694 1.00 93.25 413 ASN A CA 1
ATOM 3162 C C . ASN A 1 413 ? 16.673 -4.057 -21.374 1.00 93.25 413 ASN A C 1
ATOM 3164 O O . ASN A 1 413 ? 17.373 -5.019 -21.075 1.00 93.25 413 ASN A O 1
ATOM 3168 N N . SER A 1 414 ? 15.620 -3.696 -20.637 1.00 91.94 414 SER A N 1
ATOM 3169 C CA . SER A 1 414 ? 15.291 -4.366 -19.376 1.00 91.94 414 SER A CA 1
ATOM 3170 C C . SER A 1 414 ? 14.934 -5.839 -19.599 1.00 91.94 414 SER A C 1
ATOM 3172 O O . SER A 1 414 ? 14.097 -6.163 -20.450 1.00 91.94 414 SER A O 1
ATOM 3174 N N . LYS A 1 415 ? 15.581 -6.717 -18.822 1.00 87.75 415 LYS A N 1
ATOM 3175 C CA . LYS A 1 415 ? 15.429 -8.185 -18.865 1.00 87.75 415 LYS A CA 1
ATOM 3176 C C . LYS A 1 415 ? 14.717 -8.767 -17.656 1.00 87.75 415 LYS A C 1
ATOM 3178 O O . LYS A 1 415 ? 13.993 -9.747 -17.769 1.00 87.75 415 LYS A O 1
ATOM 3183 N N . ILE A 1 416 ? 14.889 -8.137 -16.499 1.00 91.75 416 ILE A N 1
ATOM 3184 C CA . ILE A 1 416 ? 14.434 -8.693 -15.229 1.00 91.75 416 ILE A CA 1
ATOM 3185 C C . ILE A 1 416 ? 13.042 -8.144 -14.899 1.00 91.75 416 ILE A C 1
ATOM 3187 O O . ILE A 1 416 ? 12.874 -6.979 -14.516 1.00 91.75 416 ILE A O 1
ATOM 3191 N N . ILE A 1 417 ? 12.056 -9.030 -15.019 1.00 93.81 417 ILE A N 1
ATOM 3192 C CA . ILE A 1 417 ? 10.690 -8.869 -14.525 1.00 93.81 417 ILE A CA 1
ATOM 3193 C C . ILE A 1 417 ? 10.477 -9.952 -13.469 1.00 93.81 417 ILE A C 1
ATOM 3195 O O . ILE A 1 417 ? 10.642 -11.134 -13.748 1.00 93.81 417 ILE A O 1
ATOM 3199 N N . ASP A 1 418 ? 10.119 -9.550 -12.257 1.00 94.31 418 ASP A N 1
ATOM 3200 C CA . ASP A 1 418 ? 10.021 -10.455 -11.105 1.00 94.31 418 ASP A CA 1
ATOM 3201 C C . ASP A 1 418 ? 8.698 -10.219 -10.358 1.00 94.31 418 ASP A C 1
ATOM 3203 O O . ASP A 1 418 ? 7.953 -9.274 -10.641 1.00 94.31 418 ASP A O 1
ATOM 3207 N N . VAL A 1 419 ? 8.351 -11.127 -9.453 1.00 95.62 419 VAL A N 1
ATOM 3208 C CA . VAL A 1 419 ? 7.104 -11.118 -8.697 1.00 95.62 419 VAL A CA 1
ATOM 3209 C C . VAL A 1 419 ? 7.036 -9.883 -7.802 1.00 95.62 419 VAL A C 1
ATOM 3211 O O . VAL A 1 419 ? 7.958 -9.555 -7.048 1.00 95.62 419 VAL A O 1
ATOM 3214 N N . GLN A 1 420 ? 5.882 -9.216 -7.845 1.00 97.06 420 GLN A N 1
ATOM 3215 C CA . GLN A 1 420 ? 5.613 -8.041 -7.029 1.00 97.06 420 GLN A CA 1
ATOM 3216 C C . GLN A 1 420 ? 5.918 -8.315 -5.552 1.00 97.06 420 GLN A C 1
ATOM 3218 O O . GLN A 1 420 ? 5.402 -9.243 -4.932 1.00 97.06 420 GLN A O 1
ATOM 3223 N N . SER A 1 421 ? 6.743 -7.442 -4.979 1.00 97.44 421 SER A N 1
ATOM 3224 C CA . SER A 1 421 ? 7.100 -7.455 -3.558 1.00 97.44 421 SER A CA 1
ATOM 3225 C C . SER A 1 421 ? 6.993 -6.077 -2.911 1.00 97.44 421 SER A C 1
ATOM 3227 O O . SER A 1 421 ? 7.446 -5.903 -1.780 1.00 97.44 421 SER A O 1
ATOM 3229 N N . ALA A 1 422 ? 6.418 -5.078 -3.591 1.00 97.62 422 ALA A N 1
ATOM 3230 C CA . ALA A 1 422 ? 6.059 -3.814 -2.955 1.00 97.62 422 ALA A CA 1
ATOM 3231 C C . ALA A 1 422 ? 4.970 -4.056 -1.882 1.00 97.62 422 ALA A C 1
ATOM 3233 O O . ALA A 1 422 ? 4.154 -4.968 -2.025 1.00 97.62 422 ALA A O 1
ATOM 3234 N N . PRO A 1 423 ? 4.937 -3.290 -0.776 1.00 96.81 423 PRO A N 1
ATOM 3235 C CA . PRO A 1 423 ? 4.010 -3.541 0.332 1.00 96.81 423 PRO A CA 1
ATOM 3236 C C . PRO A 1 423 ? 2.576 -3.080 0.003 1.00 96.81 423 PRO A C 1
ATOM 3238 O O . PRO A 1 423 ? 2.127 -2.035 0.478 1.00 96.81 423 PRO A O 1
ATOM 3241 N N . LEU A 1 424 ? 1.848 -3.864 -0.797 1.00 97.25 424 LEU A N 1
ATOM 3242 C CA . LEU A 1 424 ? 0.517 -3.557 -1.342 1.00 97.25 424 LEU A CA 1
ATOM 3243 C C . LEU A 1 424 ? -0.560 -4.592 -0.924 1.00 97.25 424 LEU A C 1
ATOM 3245 O O . LEU A 1 424 ? -1.220 -5.159 -1.795 1.00 97.25 424 LEU A O 1
ATOM 3249 N N . PRO A 1 425 ? -0.791 -4.876 0.376 1.00 97.69 425 PRO A N 1
ATOM 3250 C CA . PRO A 1 425 ? -0.378 -4.123 1.566 1.00 97.69 425 PRO A CA 1
ATOM 3251 C C . PRO A 1 425 ? 0.791 -4.775 2.337 1.00 97.69 425 PRO A C 1
ATOM 3253 O O . PRO A 1 425 ? 1.300 -5.830 1.958 1.00 97.69 425 PRO A O 1
ATOM 3256 N N . TYR A 1 426 ? 1.190 -4.191 3.479 1.00 97.62 426 TYR A N 1
ATOM 3257 C CA . TYR A 1 426 ? 2.076 -4.880 4.429 1.00 97.62 426 TYR A CA 1
ATOM 3258 C C . TYR A 1 426 ? 1.362 -6.096 5.018 1.00 97.62 426 TYR A C 1
ATOM 3260 O O . TYR A 1 426 ? 0.421 -5.947 5.801 1.00 97.62 426 TYR A O 1
ATOM 3268 N N . THR A 1 427 ? 1.836 -7.291 4.679 1.00 98.31 427 THR A N 1
ATOM 3269 C CA . THR A 1 427 ? 1.146 -8.539 5.018 1.00 98.31 427 THR A CA 1
ATOM 3270 C C . THR A 1 427 ? 2.025 -9.466 5.844 1.00 98.31 427 THR A C 1
ATOM 3272 O O . THR A 1 427 ? 3.191 -9.709 5.521 1.00 98.31 427 THR A O 1
ATOM 3275 N N . THR A 1 428 ? 1.477 -9.986 6.940 1.00 98.38 428 THR A N 1
ATOM 3276 C CA . THR A 1 428 ? 2.202 -10.938 7.784 1.00 98.38 428 THR A CA 1
ATOM 3277 C C . THR A 1 428 ? 2.060 -12.360 7.260 1.00 98.38 428 THR A C 1
ATOM 3279 O O . THR A 1 428 ? 1.022 -12.734 6.713 1.00 98.38 428 THR A O 1
ATOM 3282 N N . VAL A 1 429 ? 3.084 -13.190 7.466 1.00 98.25 429 VAL A N 1
ATOM 3283 C CA . VAL A 1 429 ? 2.945 -14.632 7.225 1.00 98.25 429 VAL A CA 1
ATOM 3284 C C . VAL A 1 429 ? 1.954 -15.225 8.232 1.00 98.25 429 VAL A C 1
ATOM 3286 O O . VAL A 1 429 ? 1.879 -14.789 9.381 1.00 98.25 429 VAL A O 1
ATOM 3289 N N . ALA A 1 430 ? 1.214 -16.268 7.851 1.00 97.06 430 ALA A N 1
ATOM 3290 C CA . ALA A 1 430 ? 0.220 -16.891 8.737 1.00 97.06 430 ALA A CA 1
ATOM 3291 C C . ALA A 1 430 ? 0.823 -17.441 10.049 1.00 97.06 430 ALA A C 1
ATOM 3293 O O . ALA A 1 430 ? 0.147 -17.520 11.071 1.00 97.06 430 ALA A O 1
ATOM 3294 N N . SER A 1 431 ? 2.110 -17.804 10.037 1.00 97.25 431 SER A N 1
ATOM 3295 C CA . SER A 1 431 ? 2.857 -18.265 11.213 1.00 97.25 431 SER A CA 1
ATOM 3296 C C . SER A 1 431 ? 3.490 -17.140 12.040 1.00 97.25 431 SER A C 1
ATOM 3298 O O . SER A 1 431 ? 4.269 -17.437 12.949 1.00 97.25 431 SER A O 1
ATOM 3300 N N . ALA A 1 432 ? 3.223 -15.869 11.718 1.00 97.81 432 ALA A N 1
ATOM 3301 C CA . ALA A 1 432 ? 3.816 -14.731 12.411 1.00 97.81 432 ALA A CA 1
ATOM 3302 C C . ALA A 1 432 ? 3.526 -14.807 13.915 1.00 97.81 432 ALA A C 1
ATOM 3304 O O . ALA A 1 432 ? 2.400 -15.097 14.330 1.00 97.81 432 ALA A O 1
ATOM 3305 N N . SER A 1 433 ? 4.559 -14.577 14.725 1.00 97.69 433 SER A N 1
ATOM 3306 C CA . SER A 1 433 ? 4.460 -14.633 16.184 1.00 97.69 433 SER A CA 1
ATOM 3307 C C . SER A 1 433 ? 5.379 -13.613 16.861 1.00 97.69 433 SER A C 1
ATOM 3309 O O . SER A 1 433 ? 6.517 -13.394 16.434 1.00 97.69 433 SER A O 1
ATOM 3311 N N . GLY A 1 434 ? 4.899 -13.004 17.944 1.00 96.50 434 GLY A N 1
ATOM 3312 C CA . GLY A 1 434 ? 5.690 -12.118 18.797 1.00 96.50 434 GLY A CA 1
ATOM 3313 C C . GLY A 1 434 ? 5.885 -10.724 18.203 1.00 96.50 434 GLY A C 1
ATOM 3314 O O . GLY A 1 434 ? 4.945 -10.108 17.720 1.00 96.50 434 GLY A O 1
ATOM 3315 N N . ASN A 1 435 ? 7.104 -10.192 18.274 1.00 94.75 435 ASN A N 1
ATOM 3316 C CA . ASN A 1 435 ? 7.357 -8.771 18.027 1.00 94.75 435 ASN A CA 1
ATOM 3317 C C . ASN A 1 435 ? 7.022 -8.333 16.583 1.00 94.75 435 ASN A C 1
ATOM 3319 O O . ASN A 1 435 ? 7.509 -8.927 15.617 1.00 94.75 435 ASN A O 1
ATOM 3323 N N . TRP A 1 436 ? 6.248 -7.252 16.455 1.00 94.88 436 TRP A N 1
ATOM 3324 C CA . TRP A 1 436 ? 5.915 -6.575 15.196 1.00 94.88 436 TRP A CA 1
ATOM 3325 C C . TRP A 1 436 ? 7.139 -6.279 14.318 1.00 94.88 436 TRP A C 1
ATOM 3327 O O . TRP A 1 436 ? 7.118 -6.521 13.114 1.00 94.88 436 TRP A O 1
ATOM 3337 N N . SER A 1 437 ? 8.227 -5.797 14.920 1.00 93.88 437 SER A N 1
ATOM 3338 C CA . SER A 1 437 ? 9.441 -5.357 14.222 1.00 93.88 437 SER A CA 1
ATOM 3339 C C . SER A 1 437 ? 10.380 -6.500 13.822 1.00 93.88 437 SER A C 1
ATOM 3341 O O . SER A 1 437 ? 11.541 -6.255 13.503 1.00 93.88 437 SER A O 1
ATOM 3343 N N . ASN A 1 438 ? 9.929 -7.756 13.877 1.00 95.31 438 ASN A N 1
ATOM 3344 C CA . ASN A 1 438 ? 10.713 -8.895 13.409 1.00 95.31 438 ASN A CA 1
ATOM 3345 C C . ASN A 1 438 ? 10.474 -9.135 11.903 1.00 95.31 438 ASN A C 1
ATOM 3347 O O . ASN A 1 438 ? 9.354 -9.503 11.541 1.00 95.31 438 ASN A O 1
ATOM 3351 N N . PRO A 1 439 ? 11.499 -9.020 11.031 1.00 95.62 439 PRO A N 1
ATOM 3352 C CA . PRO A 1 439 ? 11.333 -9.188 9.586 1.00 95.62 439 PRO A CA 1
ATOM 3353 C C . PRO A 1 439 ? 10.717 -10.531 9.194 1.00 95.62 439 PRO A C 1
ATOM 3355 O O . PRO A 1 439 ? 9.928 -10.594 8.259 1.00 95.62 439 PRO A O 1
ATOM 3358 N N . SER A 1 440 ? 11.020 -11.605 9.931 1.00 96.50 440 SER A N 1
ATOM 3359 C CA . SER A 1 440 ? 10.522 -12.949 9.606 1.00 96.50 440 SER A CA 1
ATOM 3360 C C . SER A 1 440 ? 9.009 -13.113 9.777 1.00 96.50 440 SER A C 1
ATOM 3362 O O . SER A 1 440 ? 8.466 -14.148 9.401 1.00 96.50 440 SER A O 1
ATOM 3364 N N . ASN A 1 441 ? 8.334 -12.141 10.397 1.00 97.25 441 ASN A N 1
ATOM 3365 C CA . ASN A 1 441 ? 6.882 -12.139 10.548 1.00 97.25 441 ASN A CA 1
ATOM 3366 C C . ASN A 1 441 ? 6.154 -11.597 9.304 1.00 97.25 441 ASN A C 1
ATOM 3368 O O . ASN A 1 441 ? 4.932 -11.698 9.238 1.00 97.25 441 ASN A O 1
ATOM 3372 N N . TRP A 1 442 ? 6.873 -11.055 8.321 1.00 97.69 442 TRP A N 1
ATOM 3373 C CA . TRP A 1 442 ? 6.316 -10.375 7.152 1.00 97.69 442 TRP A CA 1
ATOM 3374 C C . TRP A 1 442 ? 6.645 -11.130 5.866 1.00 97.69 442 TRP A C 1
ATOM 3376 O O . TRP A 1 442 ? 7.754 -11.644 5.737 1.00 97.69 442 TRP A O 1
ATOM 3386 N N . GLU A 1 443 ? 5.704 -11.174 4.916 1.00 97.50 443 GLU A N 1
ATOM 3387 C CA . GLU A 1 443 ? 5.856 -11.928 3.657 1.00 97.50 443 GLU A CA 1
ATOM 3388 C C . GLU A 1 443 ? 7.118 -11.514 2.879 1.00 97.50 443 GLU A C 1
ATOM 3390 O O . GLU A 1 443 ? 7.841 -12.379 2.392 1.00 97.50 443 GLU A O 1
ATOM 3395 N N . HIS A 1 444 ? 7.461 -10.219 2.878 1.00 97.12 444 HIS A N 1
ATOM 3396 C CA . HIS A 1 444 ? 8.694 -9.704 2.265 1.00 97.12 444 HIS A CA 1
ATOM 3397 C C . HIS A 1 444 ? 9.528 -8.847 3.233 1.00 97.12 444 HIS A C 1
ATOM 3399 O O . HIS A 1 444 ? 10.080 -7.808 2.868 1.00 97.12 444 HIS A O 1
ATOM 3405 N N . GLY A 1 445 ? 9.655 -9.281 4.493 1.00 96.38 445 GLY A N 1
ATOM 3406 C CA . GLY A 1 445 ? 10.346 -8.514 5.540 1.00 96.38 445 GLY A CA 1
ATOM 3407 C C . GLY A 1 445 ? 11.821 -8.178 5.270 1.00 96.38 445 GLY A C 1
ATOM 3408 O O . GLY A 1 445 ? 12.360 -7.283 5.915 1.00 96.38 445 GLY A O 1
ATOM 3409 N N . SER A 1 446 ? 12.483 -8.849 4.320 1.00 95.62 446 SER A N 1
ATOM 3410 C CA . SER A 1 446 ? 13.856 -8.533 3.893 1.00 95.62 446 SER A CA 1
ATOM 3411 C C . SER A 1 446 ? 13.963 -7.265 3.039 1.00 95.62 446 SER A C 1
ATOM 3413 O O . SER A 1 446 ? 15.035 -6.665 2.994 1.00 95.62 446 SER A O 1
ATOM 3415 N N . VAL A 1 447 ? 12.874 -6.859 2.379 1.00 97.00 447 VAL A N 1
ATOM 3416 C CA . VAL A 1 447 ? 12.819 -5.713 1.451 1.00 97.00 447 VAL A CA 1
ATOM 3417 C C . VAL A 1 447 ? 11.782 -4.664 1.865 1.00 97.00 447 VAL A C 1
ATOM 3419 O O . VAL A 1 447 ? 11.528 -3.711 1.130 1.00 97.00 447 VAL A O 1
ATOM 3422 N N . TRP A 1 448 ? 11.180 -4.815 3.042 1.00 96.75 448 TRP A N 1
ATOM 3423 C CA . TRP A 1 448 ? 10.199 -3.896 3.618 1.00 96.75 448 TRP A CA 1
ATOM 3424 C C . TRP A 1 448 ? 10.775 -3.149 4.819 1.00 96.75 448 TRP A C 1
ATOM 3426 O O . TRP A 1 448 ? 11.528 -3.715 5.614 1.00 96.75 448 TRP A O 1
ATOM 3436 N N . ASP A 1 449 ? 10.382 -1.885 4.999 1.00 91.25 449 ASP A N 1
ATOM 3437 C CA . ASP A 1 449 ? 10.736 -1.141 6.209 1.00 91.25 449 ASP A CA 1
ATOM 3438 C C . ASP A 1 449 ? 9.839 -1.552 7.387 1.00 91.25 449 ASP A C 1
ATOM 3440 O O . ASP A 1 449 ? 8.806 -0.946 7.660 1.00 91.25 449 ASP A O 1
ATOM 3444 N N . ILE A 1 450 ? 10.235 -2.627 8.070 1.00 89.81 450 ILE A N 1
ATOM 3445 C CA . ILE A 1 450 ? 9.517 -3.204 9.221 1.00 89.81 450 ILE A CA 1
ATOM 3446 C C . ILE A 1 450 ? 10.135 -2.806 10.575 1.00 89.81 450 ILE A C 1
ATOM 3448 O O . ILE A 1 450 ? 9.583 -3.112 11.634 1.00 89.81 450 ILE A O 1
ATOM 3452 N N . HIS A 1 451 ? 11.303 -2.151 10.561 1.00 70.44 451 HIS A N 1
ATOM 3453 C CA . HIS A 1 451 ? 12.061 -1.800 11.771 1.00 70.44 451 HIS A CA 1
ATOM 3454 C C . HIS A 1 451 ? 11.635 -0.453 12.367 1.00 70.44 451 HIS A C 1
ATOM 3456 O O . HIS A 1 451 ? 11.965 -0.153 13.517 1.00 70.44 451 HIS A O 1
ATOM 3462 N N . SER A 1 452 ? 10.930 0.364 11.587 1.00 68.25 452 SER A N 1
ATOM 3463 C CA . SER A 1 452 ? 10.382 1.649 11.997 1.00 68.25 452 SER A CA 1
ATOM 3464 C C . SER A 1 452 ? 8.914 1.524 12.425 1.00 68.25 452 SER A C 1
ATOM 3466 O O . SER A 1 452 ? 8.255 0.500 12.228 1.00 68.25 452 SER A O 1
ATOM 3468 N N . THR A 1 453 ? 8.384 2.576 13.055 1.00 81.12 453 THR A N 1
ATOM 3469 C CA . THR A 1 453 ? 6.930 2.740 13.164 1.00 81.12 453 THR A CA 1
ATOM 3470 C C . THR A 1 453 ? 6.365 2.783 11.745 1.00 81.12 453 THR A C 1
ATOM 3472 O O . THR A 1 453 ? 6.894 3.550 10.936 1.00 81.12 453 THR A O 1
ATOM 3475 N N . PRO A 1 454 ? 5.311 2.007 11.430 1.00 84.00 454 PRO A N 1
ATOM 3476 C CA . PRO A 1 454 ? 4.749 2.014 10.088 1.00 84.00 454 PRO A CA 1
ATOM 3477 C C . PRO A 1 454 ? 4.357 3.442 9.682 1.00 84.00 454 PRO A C 1
ATOM 3479 O O . PRO A 1 454 ? 3.922 4.225 10.537 1.00 84.00 454 PRO A O 1
ATOM 3482 N N . PRO A 1 455 ? 4.508 3.803 8.396 1.00 91.19 455 PRO A N 1
ATOM 3483 C CA . PRO A 1 455 ? 4.105 5.118 7.928 1.00 91.19 455 PRO A CA 1
ATOM 3484 C C . PRO A 1 455 ? 2.598 5.304 8.125 1.00 91.19 455 PRO A C 1
ATOM 3486 O O . PRO A 1 455 ? 1.829 4.351 8.033 1.00 91.19 455 PRO A O 1
ATOM 3489 N N . ASN A 1 456 ? 2.145 6.543 8.332 1.00 91.50 456 ASN A N 1
ATOM 3490 C CA . ASN A 1 456 ? 0.721 6.822 8.563 1.00 91.50 456 ASN A CA 1
ATOM 3491 C C . ASN A 1 456 ? -0.183 6.342 7.411 1.00 91.50 456 ASN A C 1
ATOM 3493 O O . ASN A 1 456 ? -1.344 6.023 7.646 1.00 91.50 456 ASN A O 1
ATOM 3497 N N . CYS A 1 457 ? 0.352 6.267 6.187 1.00 96.25 457 CYS A N 1
ATOM 3498 C CA . CYS A 1 457 ? -0.331 5.731 5.011 1.00 96.25 457 CYS A CA 1
ATOM 3499 C C . CYS A 1 457 ? -0.359 4.197 4.935 1.00 96.25 457 CYS A C 1
ATOM 3501 O O . CYS A 1 457 ? -0.887 3.661 3.964 1.00 96.25 457 CYS A O 1
ATOM 3503 N N . ALA A 1 458 ? 0.202 3.477 5.909 1.00 96.94 458 ALA A N 1
ATOM 3504 C CA . ALA A 1 458 ? 0.240 2.022 5.897 1.00 96.94 458 ALA A CA 1
ATOM 3505 C C . ALA A 1 458 ? -1.167 1.415 5.886 1.00 96.94 458 ALA A C 1
ATOM 3507 O O . ALA A 1 458 ? -2.045 1.805 6.664 1.00 96.94 458 ALA A O 1
ATOM 3508 N N . ILE A 1 459 ? -1.334 0.405 5.036 1.00 98.56 459 ILE A N 1
ATOM 3509 C CA . ILE A 1 459 ? -2.382 -0.604 5.152 1.00 98.56 459 ILE A CA 1
ATOM 3510 C C . ILE A 1 459 ? -1.682 -1.863 5.656 1.00 98.56 459 ILE A C 1
ATOM 3512 O O . ILE A 1 459 ? -0.678 -2.277 5.072 1.00 98.56 459 ILE A O 1
ATOM 3516 N N . VAL A 1 460 ? -2.172 -2.435 6.755 1.00 97.88 460 VAL A N 1
ATOM 3517 C CA . VAL A 1 460 ? -1.579 -3.623 7.374 1.00 97.88 460 VAL A CA 1
ATOM 3518 C C . VAL A 1 460 ? -2.584 -4.764 7.426 1.00 97.88 460 VAL A C 1
ATOM 3520 O O . VAL A 1 460 ? -3.686 -4.601 7.951 1.00 97.88 460 VAL A O 1
ATOM 3523 N N . HIS A 1 461 ? -2.177 -5.933 6.933 1.00 98.50 461 HIS A N 1
ATOM 3524 C CA . HIS A 1 461 ? -2.937 -7.177 6.978 1.00 98.50 461 HIS A CA 1
ATOM 3525 C C . HIS A 1 461 ? -2.238 -8.211 7.867 1.00 98.50 461 HIS A C 1
ATOM 3527 O O . HIS A 1 461 ? -1.184 -8.751 7.534 1.00 98.50 461 HIS A O 1
ATOM 3533 N N . ILE A 1 462 ? -2.834 -8.486 9.026 1.00 98.44 462 ILE A N 1
ATOM 3534 C CA . ILE A 1 462 ? -2.312 -9.406 10.035 1.00 98.44 462 ILE A CA 1
ATOM 3535 C C . ILE A 1 462 ? -3.017 -10.760 9.908 1.00 98.44 462 ILE A C 1
ATOM 3537 O O . ILE A 1 462 ? -4.209 -10.884 10.190 1.00 98.44 462 ILE A O 1
ATOM 3541 N N . LYS A 1 463 ? -2.246 -11.785 9.531 1.00 98.56 463 LYS A N 1
ATOM 3542 C CA . LYS A 1 463 ? -2.674 -13.191 9.425 1.00 98.56 463 LYS A CA 1
ATOM 3543 C C . LYS A 1 463 ? -2.264 -14.050 10.634 1.00 98.56 463 LYS A C 1
ATOM 3545 O O . LYS A 1 463 ? -2.821 -15.124 10.837 1.00 98.56 463 LYS A O 1
ATOM 3550 N N . GLY A 1 464 ? -1.290 -13.589 11.426 1.00 97.81 464 GLY A N 1
ATOM 3551 C CA . GLY A 1 464 ? -0.726 -14.288 12.594 1.00 97.81 464 GLY A CA 1
ATOM 3552 C C . GLY A 1 464 ? -0.931 -13.551 13.924 1.00 97.81 464 GLY A C 1
ATOM 3553 O O . GLY A 1 464 ? -1.869 -12.777 14.079 1.00 97.81 464 GLY A O 1
ATOM 3554 N N . ASN A 1 465 ? -0.055 -13.779 14.903 1.00 98.44 465 ASN A N 1
ATOM 3555 C CA . ASN A 1 465 ? -0.145 -13.167 16.233 1.00 98.44 465 ASN A CA 1
ATOM 3556 C C . ASN A 1 465 ? 1.020 -12.207 16.472 1.00 98.44 465 ASN A C 1
ATOM 3558 O O . ASN A 1 465 ? 2.160 -12.640 16.598 1.00 98.44 465 ASN A O 1
ATOM 3562 N N . LEU A 1 466 ? 0.753 -10.911 16.552 1.00 97.62 466 LEU A N 1
ATOM 3563 C CA . LEU A 1 466 ? 1.779 -9.895 16.752 1.00 97.62 466 LEU A CA 1
ATOM 3564 C C . LEU A 1 466 ? 1.616 -9.157 18.073 1.00 97.62 466 LEU A C 1
ATOM 3566 O O . LEU A 1 466 ? 0.519 -8.994 18.596 1.00 97.62 466 LEU A O 1
ATOM 3570 N N . GLU A 1 467 ? 2.737 -8.653 18.565 1.00 96.75 467 GLU A N 1
ATOM 3571 C CA . GLU A 1 467 ? 2.838 -7.825 19.753 1.00 96.75 467 GLU A CA 1
ATOM 3572 C C . GLU A 1 467 ? 3.607 -6.547 19.412 1.00 96.75 467 GLU A C 1
ATOM 3574 O O . GLU A 1 467 ? 4.662 -6.581 18.770 1.00 96.75 467 GLU A O 1
ATOM 3579 N N . THR A 1 468 ? 3.105 -5.410 19.881 1.00 95.25 468 THR A N 1
ATOM 3580 C CA . THR A 1 468 ? 3.803 -4.122 19.834 1.00 95.25 468 THR A CA 1
ATOM 3581 C C . THR A 1 468 ? 3.754 -3.459 21.203 1.00 95.25 468 THR A C 1
ATOM 3583 O O . THR A 1 468 ? 2.833 -3.685 21.983 1.00 95.25 468 THR A O 1
ATOM 3586 N N . SER A 1 469 ? 4.755 -2.640 21.505 1.00 95.12 469 SER A N 1
ATOM 3587 C CA . SER A 1 469 ? 4.790 -1.770 22.687 1.00 95.12 469 SER A CA 1
ATOM 3588 C C . SER A 1 469 ? 5.035 -0.308 22.311 1.00 95.12 469 SER A C 1
ATOM 3590 O O . SER A 1 469 ? 5.579 0.457 23.106 1.00 95.12 469 SER A O 1
ATOM 3592 N N . SER A 1 470 ? 4.761 0.040 21.052 1.00 93.50 470 SER A N 1
ATOM 3593 C CA . SER A 1 470 ? 4.944 1.380 20.504 1.00 93.50 470 SER A CA 1
ATOM 3594 C C . SER A 1 470 ? 3.623 1.893 19.963 1.00 93.50 470 SER A C 1
ATOM 3596 O O . SER A 1 470 ? 2.853 1.140 19.365 1.00 93.50 470 SER A O 1
ATOM 3598 N N . SER A 1 471 ? 3.394 3.195 20.123 1.00 94.50 471 SER A N 1
ATOM 3599 C CA . SER A 1 471 ? 2.266 3.844 19.465 1.00 94.50 471 SER A CA 1
ATOM 3600 C C . SER A 1 471 ? 2.469 3.833 17.951 1.00 94.50 471 SER A C 1
ATOM 3602 O O . SER A 1 471 ? 3.571 4.093 17.464 1.00 94.50 471 SER A O 1
ATOM 3604 N N . MET A 1 472 ? 1.408 3.529 17.214 1.00 93.38 472 MET A N 1
ATOM 3605 C CA . MET A 1 472 ? 1.436 3.368 15.764 1.00 93.38 472 MET A CA 1
ATOM 3606 C C . MET A 1 472 ? 0.175 3.943 15.127 1.00 93.38 472 MET A C 1
ATOM 3608 O O . MET A 1 472 ? -0.889 3.982 15.744 1.00 93.38 472 MET A O 1
ATOM 3612 N N . SER A 1 473 ? 0.304 4.386 13.879 1.00 93.94 473 SER A N 1
ATOM 3613 C CA . SER A 1 473 ? -0.805 4.887 13.074 1.00 93.94 473 SER A CA 1
ATOM 3614 C C . SER A 1 473 ? -0.820 4.192 11.722 1.00 93.94 473 SER A C 1
ATOM 3616 O O . SER A 1 473 ? 0.228 3.896 11.159 1.00 93.94 473 SER A O 1
ATOM 3618 N N . SER A 1 474 ? -2.018 3.960 11.200 1.00 95.44 474 SER A N 1
ATOM 3619 C CA . SER A 1 474 ? -2.255 3.370 9.882 1.00 95.44 474 SER A CA 1
ATOM 3620 C C . SER A 1 474 ? -3.545 3.935 9.291 1.00 95.44 474 SER A C 1
ATOM 3622 O O . SER A 1 474 ? -4.440 4.338 10.039 1.00 95.44 474 SER A O 1
ATOM 3624 N N . VAL A 1 475 ? -3.658 3.957 7.964 1.00 97.31 475 VAL A N 1
ATOM 3625 C CA . VAL A 1 475 ? -4.947 4.208 7.295 1.00 97.31 475 VAL A CA 1
ATOM 3626 C C . VAL A 1 475 ? -5.824 2.969 7.323 1.00 97.31 475 VAL A C 1
ATOM 3628 O O . VAL A 1 475 ? -7.041 3.091 7.451 1.00 97.31 475 VAL A O 1
ATOM 3631 N N . GLY A 1 476 ? -5.219 1.787 7.221 1.00 98.00 476 GLY A N 1
ATOM 3632 C CA . GLY A 1 476 ? -5.935 0.526 7.156 1.00 98.00 476 GLY A CA 1
ATOM 3633 C C . GLY A 1 476 ? -5.359 -0.527 8.082 1.00 98.00 476 GLY A C 1
ATOM 3634 O O . GLY A 1 476 ? -4.156 -0.784 8.049 1.00 98.00 476 GLY A O 1
ATOM 3635 N N . LEU A 1 477 ? -6.231 -1.204 8.822 1.00 98.25 477 LEU A N 1
ATOM 3636 C CA . LEU A 1 477 ? -5.875 -2.363 9.629 1.00 98.25 477 LEU A CA 1
ATOM 3637 C C . LEU A 1 477 ? -6.860 -3.512 9.378 1.00 98.25 477 LEU A C 1
ATOM 3639 O O . LEU A 1 477 ? -8.070 -3.367 9.563 1.00 98.25 477 LEU A O 1
ATOM 3643 N N . ILE A 1 478 ? -6.334 -4.658 8.953 1.00 98.81 478 ILE A N 1
ATOM 3644 C CA . ILE A 1 478 ? -7.087 -5.875 8.637 1.00 98.81 478 ILE A CA 1
ATOM 3645 C C . ILE A 1 478 ? -6.529 -7.012 9.496 1.00 98.81 478 ILE A C 1
ATOM 3647 O O . ILE A 1 478 ? -5.342 -7.317 9.417 1.00 98.81 478 ILE A O 1
ATOM 3651 N N . LEU A 1 479 ? -7.367 -7.631 10.326 1.00 98.62 479 LEU A N 1
ATOM 3652 C CA . LEU A 1 479 ? -7.015 -8.787 11.156 1.00 98.62 479 LEU A CA 1
ATOM 3653 C C . LEU A 1 479 ? -7.865 -9.986 10.751 1.00 98.62 479 LEU A C 1
ATOM 3655 O O . LEU A 1 479 ? -9.089 -9.946 10.908 1.00 98.62 479 LEU A O 1
ATOM 3659 N N . ASP A 1 480 ? -7.218 -11.061 10.309 1.00 98.62 480 ASP A N 1
ATOM 3660 C CA . ASP A 1 480 ? -7.887 -12.305 9.925 1.00 98.62 480 ASP A CA 1
ATOM 3661 C C . ASP A 1 480 ? -8.418 -13.083 11.129 1.00 98.62 480 ASP A C 1
ATOM 3663 O O . ASP A 1 480 ? -7.962 -12.935 12.265 1.00 98.62 480 ASP A O 1
ATOM 3667 N N . SER A 1 481 ? -9.370 -13.983 10.888 1.00 98.12 481 SER A N 1
ATOM 3668 C CA . SER A 1 481 ? -9.852 -14.877 11.938 1.00 98.12 481 SER A CA 1
ATOM 3669 C C . SER A 1 481 ? -8.713 -15.732 12.508 1.00 98.12 481 SER A C 1
ATOM 3671 O O . SER A 1 481 ? -7.975 -16.376 11.767 1.00 98.12 481 SER A O 1
ATOM 3673 N N . GLY A 1 482 ? -8.584 -15.753 13.836 1.00 97.62 482 GLY A N 1
ATOM 3674 C CA . GLY A 1 482 ? -7.507 -16.460 14.538 1.00 97.62 482 GLY A CA 1
ATOM 3675 C C . GLY A 1 482 ? -6.201 -15.669 14.687 1.00 97.62 482 GLY A C 1
ATOM 3676 O O . GLY A 1 482 ? -5.311 -16.144 15.389 1.00 97.62 482 GLY A O 1
ATOM 3677 N N . SER A 1 483 ? -6.105 -14.476 14.089 1.00 98.56 483 SER A N 1
ATOM 3678 C CA . SER A 1 483 ? -5.010 -13.526 14.320 1.00 98.56 483 SER A CA 1
ATOM 3679 C C . SER A 1 483 ? -5.228 -12.709 15.599 1.00 98.56 483 SER A C 1
ATOM 3681 O O . SER A 1 483 ? -6.370 -12.491 16.023 1.00 98.56 483 SER A O 1
ATOM 3683 N N . THR A 1 484 ? -4.138 -12.239 16.208 1.00 98.62 484 THR A N 1
ATOM 3684 C CA . THR A 1 484 ? -4.167 -11.334 17.367 1.00 98.62 484 THR A CA 1
ATOM 3685 C C . THR A 1 484 ? -3.144 -10.218 17.195 1.00 98.62 484 THR A C 1
ATOM 3687 O O . THR A 1 484 ? -2.008 -10.484 16.810 1.00 98.62 484 THR A O 1
ATOM 3690 N N . LEU A 1 485 ? -3.519 -8.982 17.518 1.00 98.38 485 LEU A N 1
ATOM 3691 C CA . LEU A 1 485 ? -2.584 -7.879 17.736 1.00 98.38 485 LEU A CA 1
ATOM 3692 C C . LEU A 1 485 ? -2.653 -7.436 19.198 1.00 98.38 485 LEU A C 1
ATOM 3694 O O . LEU A 1 485 ? -3.635 -6.815 19.602 1.00 98.38 485 LEU A O 1
ATOM 3698 N N . THR A 1 486 ? -1.606 -7.718 19.967 1.00 98.44 486 THR A N 1
ATOM 3699 C CA . THR A 1 486 ? -1.467 -7.263 21.353 1.00 98.44 486 THR A CA 1
ATOM 3700 C C . THR A 1 486 ? -0.701 -5.945 21.409 1.00 98.44 486 THR A C 1
ATOM 3702 O O . THR A 1 486 ? 0.435 -5.838 20.939 1.00 98.44 486 THR A O 1
ATOM 3705 N N . VAL A 1 487 ? -1.320 -4.930 22.004 1.00 97.94 487 VAL A N 1
ATOM 3706 C CA . VAL A 1 487 ? -0.774 -3.583 22.173 1.00 97.94 487 VAL A CA 1
ATOM 3707 C C . VAL A 1 487 ? -0.426 -3.383 23.642 1.00 97.94 487 VAL A C 1
ATOM 3709 O O . VAL A 1 487 ? -1.300 -3.356 24.502 1.00 97.94 487 VAL A O 1
ATOM 3712 N N . ASN A 1 488 ? 0.868 -3.249 23.913 1.00 96.19 488 ASN A N 1
ATOM 3713 C CA . ASN A 1 488 ? 1.455 -3.144 25.243 1.00 96.19 488 ASN A CA 1
ATOM 3714 C C . ASN A 1 488 ? 1.962 -1.728 25.538 1.00 96.19 488 ASN A C 1
ATOM 3716 O O . ASN A 1 488 ? 2.134 -0.899 24.644 1.00 96.19 488 ASN A O 1
ATOM 3720 N N . GLY A 1 489 ? 2.334 -1.498 26.800 1.00 93.31 489 GLY A N 1
ATOM 3721 C CA . GLY A 1 489 ? 3.121 -0.329 27.199 1.00 93.31 489 GLY A CA 1
ATOM 3722 C C . GLY A 1 489 ? 2.368 0.988 27.048 1.00 93.31 489 GLY A C 1
ATOM 3723 O O . GLY A 1 489 ? 2.963 1.967 26.606 1.00 93.31 489 GLY A O 1
ATOM 3724 N N . ASP A 1 490 ? 1.074 0.985 27.376 1.00 95.31 490 ASP A N 1
ATOM 3725 C CA . ASP A 1 490 ? 0.199 2.161 27.358 1.00 95.31 490 ASP A CA 1
ATOM 3726 C C . ASP A 1 490 ? 0.217 2.893 26.001 1.00 95.31 490 ASP A C 1
ATOM 3728 O O . ASP A 1 490 ? 0.288 4.121 25.922 1.00 95.31 490 ASP A O 1
ATOM 3732 N N . SER A 1 491 ? 0.211 2.119 24.910 1.00 95.44 491 SER A N 1
ATOM 3733 C CA . SER A 1 491 ? 0.415 2.618 23.546 1.00 95.44 491 SER A CA 1
ATOM 3734 C C . SER A 1 491 ? -0.889 2.859 22.785 1.00 95.44 491 SER A C 1
ATOM 3736 O O . SER A 1 491 ? -1.890 2.169 22.974 1.00 95.44 491 SER A O 1
ATOM 3738 N N . GLY A 1 492 ? -0.869 3.838 21.877 1.00 95.88 492 GLY A N 1
ATOM 3739 C CA . GLY A 1 492 ? -1.980 4.127 20.973 1.00 95.88 492 GLY A CA 1
ATOM 3740 C C . GLY A 1 492 ? -1.876 3.365 19.652 1.00 95.88 492 GLY A C 1
ATOM 3741 O O . GLY A 1 492 ? -0.864 3.453 18.960 1.00 95.88 492 GLY A O 1
ATOM 3742 N N . LEU A 1 493 ? -2.943 2.666 19.278 1.00 97.06 493 LEU A N 1
ATOM 3743 C CA . LEU A 1 493 ? -3.165 2.090 17.957 1.00 97.06 493 LEU A CA 1
ATOM 3744 C C . LEU A 1 493 ? -4.166 2.972 17.207 1.00 97.06 493 LEU A C 1
ATOM 3746 O O . LEU A 1 493 ? -5.366 2.907 17.465 1.00 97.06 493 LEU A O 1
ATOM 3750 N N . THR A 1 494 ? -3.682 3.811 16.295 1.00 97.12 494 THR A N 1
ATOM 3751 C CA . THR A 1 494 ? -4.523 4.741 15.532 1.00 97.12 494 THR A CA 1
ATOM 3752 C C . THR A 1 494 ? -4.862 4.171 14.158 1.00 97.12 494 THR A C 1
ATOM 3754 O O . THR A 1 494 ? -3.971 3.838 13.376 1.00 97.12 494 THR A O 1
ATOM 3757 N N . ASN A 1 495 ? -6.155 4.101 13.838 1.00 97.31 495 ASN A N 1
ATOM 3758 C CA . ASN A 1 495 ? -6.655 3.742 12.514 1.00 97.31 495 ASN A CA 1
ATOM 3759 C C . ASN A 1 495 ? -7.446 4.905 11.916 1.00 97.31 495 ASN A C 1
ATOM 3761 O O . ASN A 1 495 ? -8.503 5.265 12.451 1.00 97.31 495 ASN A O 1
ATOM 3765 N N . SER A 1 496 ? -6.965 5.473 10.812 1.00 96.75 496 SER A N 1
ATOM 3766 C CA . SER A 1 496 ? -7.525 6.714 10.277 1.00 96.75 496 SER A CA 1
ATOM 3767 C C . SER A 1 496 ? -8.602 6.549 9.205 1.00 96.75 496 SER A C 1
ATOM 3769 O O . SER A 1 496 ? -9.285 7.526 8.917 1.00 96.75 496 SER A O 1
ATOM 3771 N N . TRP A 1 497 ? -8.791 5.355 8.628 1.00 97.69 497 TRP A N 1
ATOM 3772 C CA . TRP A 1 497 ? -9.761 5.183 7.540 1.00 97.69 497 TRP A CA 1
ATOM 3773 C C . TRP A 1 497 ? -10.542 3.867 7.575 1.00 97.69 497 TRP A C 1
ATOM 3775 O O . TRP A 1 497 ? -11.770 3.892 7.518 1.00 97.69 497 TRP A O 1
ATOM 3785 N N . TYR A 1 498 ? -9.891 2.710 7.724 1.00 98.44 498 TYR A N 1
ATOM 3786 C CA . TYR A 1 498 ? -10.604 1.429 7.634 1.00 98.44 498 TYR A CA 1
ATOM 3787 C C . TYR A 1 498 ? -10.092 0.353 8.587 1.00 98.44 498 TYR A C 1
ATOM 3789 O O . TYR A 1 498 ? -8.910 0.035 8.590 1.00 98.44 498 TYR A O 1
ATOM 3797 N N . LEU A 1 499 ? -10.993 -0.229 9.378 1.00 98.56 499 LEU A N 1
ATOM 3798 C CA . LEU A 1 499 ? -10.693 -1.340 10.277 1.00 98.56 499 LEU A CA 1
ATOM 3799 C C . LEU A 1 499 ? -11.558 -2.550 9.916 1.00 98.56 499 LEU A C 1
ATOM 3801 O O . LEU A 1 499 ? -12.782 -2.499 10.044 1.00 98.56 499 LEU A O 1
ATOM 3805 N N . LYS A 1 500 ? -10.925 -3.659 9.532 1.00 98.56 500 LYS A N 1
ATOM 3806 C CA . LYS A 1 500 ? -11.558 -4.974 9.377 1.00 98.56 500 LYS A CA 1
ATOM 3807 C C . LYS A 1 500 ? -11.032 -5.904 10.462 1.00 98.56 500 LYS A C 1
ATOM 3809 O O . LYS A 1 500 ? -9.873 -6.298 10.446 1.00 98.56 500 LYS A O 1
ATOM 3814 N N . LEU A 1 501 ? -11.887 -6.237 11.422 1.00 98.62 501 LEU A N 1
ATOM 3815 C CA . LEU A 1 501 ? -11.511 -6.978 12.623 1.00 98.62 501 LEU A CA 1
ATOM 3816 C C . LEU A 1 501 ? -12.228 -8.328 12.659 1.00 98.62 501 LEU A C 1
ATOM 3818 O O . LEU A 1 501 ? -13.304 -8.438 13.239 1.00 98.62 501 LEU A O 1
ATOM 3822 N N . ASP A 1 502 ? -11.654 -9.356 12.039 1.00 98.62 502 ASP A N 1
ATOM 3823 C CA . ASP A 1 502 ? -12.123 -10.744 12.181 1.00 98.62 502 ASP A CA 1
ATOM 3824 C C . ASP A 1 502 ? -11.325 -11.523 13.249 1.00 98.62 502 ASP A C 1
ATOM 3826 O O . ASP A 1 502 ? -11.822 -12.524 13.774 1.00 98.62 502 ASP A O 1
ATOM 3830 N N . GLY A 1 503 ? -10.124 -11.043 13.598 1.00 98.44 503 GLY A N 1
ATOM 3831 C CA . GLY A 1 503 ? -9.276 -11.518 14.702 1.00 98.44 503 GLY A CA 1
ATOM 3832 C C . GLY A 1 503 ? -9.508 -10.807 16.044 1.00 98.44 503 GLY A C 1
ATOM 3833 O O . GLY A 1 503 ? -10.614 -10.349 16.336 1.00 98.44 503 GLY A O 1
ATOM 3834 N N . LYS A 1 504 ? -8.463 -10.714 16.875 1.00 98.69 504 LYS A N 1
ATOM 3835 C CA . LYS A 1 504 ? -8.490 -10.050 18.193 1.00 98.69 504 LYS A CA 1
ATOM 3836 C C . LYS A 1 504 ? -7.526 -8.858 18.241 1.00 98.69 504 LYS A C 1
ATOM 3838 O O . LYS A 1 504 ? -6.358 -9.000 17.896 1.00 98.69 504 LYS A O 1
ATOM 3843 N N . ILE A 1 505 ? -7.981 -7.706 18.727 1.00 98.81 505 ILE A N 1
ATOM 3844 C CA . ILE A 1 505 ? -7.089 -6.656 19.251 1.00 98.81 505 ILE A CA 1
ATOM 3845 C C . ILE A 1 505 ? -7.075 -6.784 20.769 1.00 98.81 505 ILE A C 1
ATOM 3847 O O . ILE A 1 505 ? -8.135 -6.810 21.390 1.00 98.81 505 ILE A O 1
ATOM 3851 N N . ASP A 1 506 ? -5.891 -6.859 21.358 1.00 98.50 506 ASP A N 1
ATOM 3852 C CA . ASP A 1 506 ? -5.708 -7.005 22.797 1.00 98.50 506 ASP A CA 1
ATOM 3853 C C . ASP A 1 506 ? -5.004 -5.770 23.363 1.00 98.50 506 ASP A C 1
ATOM 3855 O O . ASP A 1 506 ? -3.860 -5.490 23.001 1.00 98.50 506 ASP A O 1
ATOM 3859 N N . LEU A 1 507 ? -5.709 -4.974 24.170 1.00 98.44 507 LEU A N 1
ATOM 3860 C CA . LEU A 1 507 ? -5.183 -3.731 24.731 1.00 98.44 507 LEU A CA 1
ATOM 3861 C C . LEU A 1 507 ? -4.750 -3.944 26.180 1.00 98.44 507 LEU A C 1
ATOM 3863 O O . LEU A 1 507 ? -5.573 -3.937 27.096 1.00 98.44 507 LEU A O 1
ATOM 3867 N N . GLU A 1 508 ? -3.440 -4.035 26.378 1.00 96.62 508 GLU A N 1
ATOM 3868 C CA . GLU A 1 508 ? -2.826 -4.197 27.692 1.00 96.62 508 GLU A CA 1
ATOM 3869 C C . GLU A 1 508 ? -2.595 -2.838 28.365 1.00 96.62 508 GLU A C 1
ATOM 3871 O O . GLU A 1 508 ? -2.156 -1.867 27.732 1.00 96.62 508 GLU A O 1
ATOM 3876 N N . GLY A 1 509 ? -2.860 -2.771 29.671 1.00 93.31 509 GLY A N 1
ATOM 3877 C CA . GLY A 1 509 ? -2.733 -1.542 30.459 1.00 93.31 509 GLY A CA 1
ATOM 3878 C C . GLY A 1 509 ? -3.625 -0.407 29.943 1.00 93.31 509 GLY A C 1
ATOM 3879 O O . GLY A 1 509 ? -4.803 -0.594 29.627 1.00 93.31 509 GLY A O 1
ATOM 3880 N N . GLU A 1 510 ? -3.051 0.788 29.818 1.00 94.25 510 GLU A N 1
ATOM 3881 C CA . GLU A 1 510 ? -3.757 1.980 29.337 1.00 94.25 510 GLU A CA 1
ATOM 3882 C C . GLU A 1 510 ? -3.720 2.130 27.810 1.00 94.25 510 GLU A C 1
ATOM 3884 O O . GLU A 1 510 ? -4.059 3.191 27.281 1.00 94.25 510 GLU A O 1
ATOM 3889 N N . SER A 1 511 ? -3.344 1.068 27.086 1.00 97.56 511 SER A N 1
ATOM 3890 C CA . SER A 1 511 ? -3.312 1.065 25.622 1.00 97.56 511 SER A CA 1
ATOM 3891 C C . SER A 1 511 ? -4.695 1.334 25.023 1.00 97.56 511 SER A C 1
ATOM 3893 O O . SER A 1 511 ? -5.741 1.058 25.631 1.00 97.56 511 SER A O 1
ATOM 3895 N N . GLN A 1 512 ? -4.701 1.914 23.823 1.00 97.38 512 GLN A N 1
ATOM 3896 C CA . GLN A 1 512 ? -5.900 2.489 23.212 1.00 97.38 512 GLN A CA 1
ATOM 3897 C C . GLN A 1 512 ? -6.032 2.098 21.746 1.00 97.38 512 GLN A C 1
ATOM 3899 O O . GLN A 1 512 ? -5.044 2.096 21.020 1.00 97.38 512 GLN A O 1
ATOM 3904 N N . LEU A 1 513 ? -7.265 1.865 21.295 1.00 98.25 513 LEU A N 1
ATOM 3905 C CA . LEU A 1 513 ? -7.607 1.887 19.872 1.00 98.25 513 LEU A CA 1
ATOM 3906 C C . LEU A 1 513 ? -8.261 3.235 19.561 1.00 98.25 513 LEU A C 1
ATOM 3908 O O . LEU A 1 513 ? -9.350 3.523 20.053 1.00 98.25 513 LEU A O 1
ATOM 3912 N N . ILE A 1 514 ? -7.603 4.046 18.738 1.00 97.31 514 ILE A N 1
ATOM 3913 C CA . ILE A 1 514 ? -8.046 5.385 18.350 1.00 97.31 514 ILE A CA 1
ATOM 3914 C C . ILE A 1 514 ? -8.547 5.325 16.908 1.00 97.31 514 ILE A C 1
ATOM 3916 O O . ILE A 1 514 ? -7.797 5.021 15.983 1.00 97.31 514 ILE A O 1
ATOM 3920 N N . GLN A 1 515 ? -9.823 5.633 16.704 1.00 95.75 515 GLN A N 1
ATOM 3921 C CA . GLN A 1 515 ? -10.435 5.716 15.380 1.00 95.75 515 GLN A CA 1
ATOM 3922 C C . GLN A 1 515 ? -10.758 7.179 15.083 1.00 95.75 515 GLN A C 1
ATOM 3924 O O . GLN A 1 515 ? -11.497 7.807 15.840 1.00 95.75 515 GLN A O 1
ATOM 3929 N N . THR A 1 516 ? -10.175 7.733 14.019 1.00 94.00 516 THR A N 1
ATOM 3930 C CA . THR A 1 516 ? -10.426 9.127 13.614 1.00 94.00 516 THR A CA 1
ATOM 3931 C C . THR A 1 516 ? -11.816 9.283 12.984 1.00 94.00 516 THR A C 1
ATOM 3933 O O . THR A 1 516 ? -12.537 8.306 12.789 1.00 94.00 516 THR A O 1
ATOM 3936 N N . GLU A 1 517 ? -12.204 10.514 12.644 1.00 92.38 517 GLU A N 1
ATOM 3937 C CA . GLU A 1 517 ? -13.528 10.815 12.084 1.00 92.38 517 GLU A CA 1
ATOM 3938 C C . GLU A 1 517 ? -13.824 10.099 10.750 1.00 92.38 517 GLU A C 1
ATOM 3940 O O . GLU A 1 517 ? -14.952 9.661 10.539 1.00 92.38 517 GLU A O 1
ATOM 3945 N N . ASP A 1 518 ? -12.820 9.914 9.885 1.00 95.00 518 ASP A N 1
ATOM 3946 C CA . ASP A 1 518 ? -12.955 9.181 8.608 1.00 95.00 518 ASP A CA 1
ATOM 3947 C C . ASP A 1 518 ? -12.840 7.651 8.777 1.00 95.00 518 ASP A C 1
ATOM 3949 O O . ASP A 1 518 ? -13.006 6.881 7.830 1.00 95.00 518 ASP A O 1
ATOM 3953 N N . SER A 1 519 ? -12.545 7.182 9.992 1.00 95.94 519 SER A N 1
ATOM 3954 C CA . SER A 1 519 ? -12.314 5.771 10.289 1.00 95.94 519 SER A CA 1
ATOM 3955 C C . SER A 1 519 ? -13.624 4.996 10.363 1.00 95.94 519 SER A C 1
ATOM 3957 O O . SER A 1 519 ? -14.468 5.252 11.224 1.00 95.94 519 SER A O 1
ATOM 3959 N N . THR A 1 520 ? -13.761 3.983 9.510 1.00 95.25 520 THR A N 1
ATOM 3960 C CA . THR A 1 520 ? -14.899 3.063 9.487 1.00 95.25 520 THR A CA 1
ATOM 3961 C C . THR A 1 520 ? -14.483 1.672 9.958 1.00 95.25 520 THR A C 1
ATOM 3963 O O . THR A 1 520 ? -13.588 1.050 9.389 1.00 95.25 520 THR A O 1
ATOM 3966 N N . LEU A 1 521 ? -15.178 1.139 10.964 1.00 97.88 521 LEU A N 1
ATOM 3967 C CA . LEU A 1 521 ? -15.156 -0.289 11.289 1.00 97.88 521 LEU A CA 1
ATOM 3968 C C . LEU A 1 521 ? -16.061 -1.051 10.311 1.00 97.88 521 LEU A C 1
ATOM 3970 O O . LEU A 1 521 ? -17.256 -0.766 10.234 1.00 97.88 521 LEU A O 1
ATOM 3974 N N . ASP A 1 522 ? -15.541 -2.055 9.610 1.00 98.06 522 ASP A N 1
ATOM 3975 C CA . ASP A 1 522 ? -16.343 -2.896 8.718 1.00 98.06 522 ASP A CA 1
ATOM 3976 C C . ASP A 1 522 ? -17.472 -3.590 9.516 1.00 98.06 522 ASP A C 1
ATOM 3978 O O . ASP A 1 522 ? -17.188 -4.353 10.454 1.00 98.06 522 ASP A O 1
ATOM 3982 N N . PRO A 1 523 ? -18.759 -3.382 9.163 1.00 97.31 523 PRO A N 1
ATOM 3983 C CA . PRO A 1 523 ? -19.890 -4.022 9.833 1.00 97.31 523 PRO A CA 1
ATOM 3984 C C . PRO A 1 523 ? -19.832 -5.552 9.850 1.00 97.31 523 PRO A C 1
ATOM 3986 O O . PRO A 1 523 ? -20.403 -6.167 10.751 1.00 97.31 523 PRO A O 1
ATOM 3989 N N . THR A 1 524 ? -19.124 -6.170 8.907 1.00 97.56 524 THR A N 1
ATOM 3990 C CA . THR A 1 524 ? -18.949 -7.623 8.809 1.00 97.56 524 THR A CA 1
ATOM 3991 C C . THR A 1 524 ? -17.857 -8.185 9.717 1.00 97.56 524 THR A C 1
ATOM 3993 O O . THR A 1 524 ? -17.756 -9.403 9.834 1.00 97.56 524 THR A O 1
ATOM 3996 N N . SER A 1 525 ? -17.071 -7.324 10.374 1.00 98.12 525 SER A N 1
ATOM 3997 C CA . SER A 1 525 ? -16.040 -7.702 11.352 1.00 98.12 525 SER A CA 1
ATOM 3998 C C . SER A 1 525 ? -16.596 -8.660 12.412 1.00 98.12 525 SER A C 1
ATOM 4000 O O . SER A 1 525 ? -17.528 -8.299 13.141 1.00 98.12 525 SER A O 1
ATOM 4002 N N . ALA A 1 526 ? -16.041 -9.873 12.464 1.00 97.25 526 ALA A N 1
ATOM 4003 C CA . ALA A 1 526 ? -16.474 -10.971 13.335 1.00 97.25 526 ALA A CA 1
ATOM 4004 C C . ALA A 1 526 ? -15.724 -11.060 14.674 1.00 97.25 526 ALA A C 1
ATOM 4006 O O . ALA A 1 526 ? -16.148 -11.780 15.583 1.00 97.25 526 ALA A O 1
ATOM 4007 N N . GLY A 1 527 ? -14.600 -10.360 14.753 1.00 97.69 527 GLY A N 1
ATOM 4008 C CA . GLY A 1 527 ? -13.621 -10.401 15.821 1.00 97.69 527 GLY A CA 1
ATOM 4009 C C . GLY A 1 527 ? -13.980 -9.565 17.042 1.00 97.69 527 GLY A C 1
ATOM 4010 O O . GLY A 1 527 ? -15.109 -9.080 17.200 1.00 97.69 527 GLY A O 1
ATOM 4011 N N . THR A 1 528 ? -12.998 -9.410 17.927 1.00 98.38 528 THR A N 1
ATOM 4012 C CA . THR A 1 528 ? -13.149 -8.705 19.204 1.00 98.38 528 THR A CA 1
ATOM 4013 C C . THR A 1 528 ? -11.996 -7.760 19.498 1.00 98.38 528 THR A C 1
ATOM 4015 O O . THR A 1 528 ? -10.882 -7.904 19.003 1.00 98.38 528 THR A O 1
ATOM 4018 N N . LEU A 1 529 ? -12.295 -6.767 20.325 1.00 98.62 529 LEU A N 1
ATOM 4019 C CA . LEU A 1 529 ? -11.321 -6.006 21.078 1.00 98.62 529 LEU A CA 1
ATOM 4020 C C . LEU A 1 529 ? -11.463 -6.390 22.549 1.00 98.62 529 LEU A C 1
ATOM 4022 O O . LEU A 1 529 ? -12.585 -6.430 23.062 1.00 98.62 529 LEU A O 1
ATOM 4026 N N . GLU A 1 530 ? -10.339 -6.656 23.199 1.00 98.31 530 GLU A N 1
ATOM 4027 C CA . GLU A 1 530 ? -10.230 -6.864 24.639 1.00 98.31 530 GLU A CA 1
ATOM 4028 C C . GLU A 1 530 ? -9.595 -5.638 25.293 1.00 98.31 530 GLU A C 1
ATOM 4030 O O . GLU A 1 530 ? -8.654 -5.049 24.756 1.00 98.31 530 GLU A O 1
ATOM 4035 N N . LYS A 1 531 ? -10.150 -5.227 26.434 1.00 96.06 531 LYS A N 1
ATOM 4036 C CA . LYS A 1 531 ? -9.594 -4.174 27.275 1.00 96.06 531 LYS A CA 1
ATOM 4037 C C . LYS A 1 531 ? -9.839 -4.481 28.743 1.00 96.06 531 LYS A C 1
ATOM 4039 O O . LYS A 1 531 ? -10.984 -4.657 29.177 1.00 96.06 531 LYS A O 1
ATOM 4044 N N . ASP A 1 532 ? -8.761 -4.428 29.504 1.00 94.31 532 ASP A N 1
ATOM 4045 C CA . ASP A 1 532 ? -8.800 -4.522 30.953 1.00 94.31 532 ASP A CA 1
ATOM 4046 C C . ASP A 1 532 ? -9.201 -3.191 31.579 1.00 94.31 532 ASP A C 1
ATOM 4048 O O . ASP A 1 532 ? -8.785 -2.113 31.144 1.00 94.31 532 ASP A O 1
ATOM 4052 N N . GLN A 1 533 ? -10.042 -3.260 32.607 1.00 92.38 533 GLN A N 1
ATOM 4053 C CA . GLN A 1 533 ? -10.460 -2.104 33.386 1.00 92.38 533 GLN A CA 1
ATOM 4054 C C . GLN A 1 533 ? -10.570 -2.437 34.870 1.00 92.38 533 GLN A C 1
ATOM 4056 O O . GLN A 1 533 ? -10.997 -3.528 35.261 1.00 92.38 533 GLN A O 1
ATOM 4061 N N . GLN A 1 534 ? -10.253 -1.457 35.711 1.00 92.94 534 GLN A N 1
ATOM 4062 C CA . GLN A 1 534 ? -10.250 -1.622 37.157 1.00 92.94 534 GLN A CA 1
ATOM 4063 C C . GLN A 1 534 ? -11.398 -0.856 37.815 1.00 92.94 534 GLN A C 1
ATOM 4065 O O . GLN A 1 534 ? -11.733 0.270 37.458 1.00 92.94 534 GLN A O 1
ATOM 4070 N N . GLY A 1 535 ? -12.013 -1.492 38.808 1.00 91.75 535 GLY A N 1
ATOM 4071 C CA . GLY A 1 535 ? -12.950 -0.851 39.728 1.00 91.75 535 GLY A CA 1
ATOM 4072 C C . GLY A 1 535 ? -12.634 -1.232 41.167 1.00 91.75 535 GLY A C 1
ATOM 4073 O O . GLY A 1 535 ? -11.799 -2.096 41.421 1.00 91.75 535 GLY A O 1
ATOM 4074 N N . THR A 1 536 ? -13.324 -0.638 42.135 1.00 92.19 536 THR A N 1
ATOM 4075 C CA . THR A 1 536 ? -13.124 -0.981 43.544 1.00 92.19 536 THR A CA 1
ATOM 4076 C C . THR A 1 536 ? -13.509 -2.432 43.846 1.00 92.19 536 THR A C 1
ATOM 4078 O O . THR A 1 536 ? -14.533 -2.944 43.371 1.00 92.19 536 THR A O 1
ATOM 4081 N N . ALA A 1 537 ? -12.693 -3.078 44.677 1.00 93.50 537 ALA A N 1
ATOM 4082 C CA . ALA A 1 537 ? -12.880 -4.435 45.171 1.00 93.50 537 ALA A CA 1
ATOM 4083 C C . ALA A 1 537 ? -13.958 -4.555 46.270 1.00 93.50 537 ALA A C 1
ATOM 4085 O O . ALA A 1 537 ? -14.424 -5.664 46.555 1.00 93.50 537 ALA A O 1
ATOM 4086 N N . ASP A 1 538 ? -14.369 -3.444 46.892 1.00 93.75 538 ASP A N 1
ATOM 4087 C CA . ASP A 1 538 ? -15.274 -3.426 48.050 1.00 93.75 538 ASP A CA 1
ATOM 4088 C C . ASP A 1 538 ? -16.713 -3.862 47.718 1.00 93.75 538 ASP A C 1
ATOM 4090 O O . ASP A 1 538 ? -17.314 -3.454 46.726 1.00 93.75 538 ASP A O 1
ATOM 4094 N N . THR A 1 539 ? -17.315 -4.659 48.608 1.00 92.19 539 THR A N 1
ATOM 4095 C CA . THR A 1 539 ? -18.670 -5.218 48.432 1.00 92.19 539 THR A CA 1
ATOM 4096 C C . THR A 1 539 ? -19.785 -4.172 48.444 1.00 92.19 539 THR A C 1
ATOM 4098 O O . THR A 1 539 ? -20.886 -4.433 47.956 1.00 92.19 539 THR A O 1
ATOM 4101 N N . PHE A 1 540 ? -19.570 -3.012 49.064 1.00 89.88 540 PHE A N 1
ATOM 4102 C CA . PHE A 1 540 ? -20.639 -2.052 49.349 1.00 89.88 540 PHE A CA 1
ATOM 4103 C C . PHE A 1 540 ? -20.632 -0.850 48.416 1.00 89.88 540 PHE A C 1
ATOM 4105 O O . PHE A 1 540 ? -21.676 -0.209 48.260 1.00 89.88 540 PHE A O 1
ATOM 4112 N N . THR A 1 541 ? -19.494 -0.585 47.789 1.00 89.75 541 THR A N 1
ATOM 4113 C CA . THR A 1 541 ? -19.267 0.568 46.928 1.00 89.75 541 THR A CA 1
ATOM 4114 C C . THR A 1 541 ? -19.728 0.289 45.500 1.00 89.75 541 THR A C 1
ATOM 4116 O O . THR A 1 541 ? -19.552 -0.812 44.980 1.00 89.75 541 THR A O 1
ATOM 4119 N N . TYR A 1 542 ? -20.354 1.288 44.876 1.00 90.25 542 TYR A N 1
ATOM 4120 C CA . TYR A 1 542 ? -20.719 1.231 43.465 1.00 90.25 542 TYR A CA 1
ATOM 4121 C C . TYR A 1 542 ? -19.562 1.712 42.604 1.00 90.25 542 TYR A C 1
ATOM 4123 O O . TYR A 1 542 ? -19.054 2.814 42.796 1.00 90.25 542 TYR A O 1
ATOM 4131 N N . ASN A 1 543 ? -19.227 0.899 41.619 1.00 91.50 543 ASN A N 1
ATOM 4132 C CA . ASN A 1 543 ? -18.494 1.313 40.444 1.00 91.50 543 ASN A CA 1
ATOM 4133 C C . ASN A 1 543 ? -19.483 1.791 39.374 1.00 91.50 543 ASN A C 1
ATOM 4135 O O . ASN A 1 543 ? -20.572 1.220 39.234 1.00 91.50 543 ASN A O 1
ATOM 4139 N N . TYR A 1 544 ? -19.082 2.809 38.619 1.00 92.50 544 TYR A N 1
ATOM 4140 C CA . TYR A 1 544 ? -19.820 3.351 37.482 1.00 92.50 544 TYR A CA 1
ATOM 4141 C C . TYR A 1 544 ? -19.067 2.994 36.211 1.00 92.50 544 TYR A C 1
ATOM 4143 O O . TYR A 1 544 ? -17.876 3.262 36.105 1.00 92.50 544 TYR A O 1
ATOM 4151 N N . TRP A 1 545 ? -19.769 2.381 35.270 1.00 93.38 545 TRP A N 1
ATOM 4152 C CA . TRP A 1 545 ? -19.179 1.773 34.089 1.00 93.38 545 TRP A CA 1
ATOM 4153 C C . TRP A 1 545 ? -19.880 2.238 32.831 1.00 93.38 545 TRP A C 1
ATOM 4155 O O . TRP A 1 545 ? -21.091 2.441 32.829 1.00 93.38 545 TRP A O 1
ATOM 4165 N N . SER A 1 546 ? -19.126 2.297 31.747 1.00 93.44 546 SER A N 1
ATOM 4166 C CA . SER A 1 546 ? -19.610 2.180 30.375 1.00 93.44 546 SER A CA 1
ATOM 4167 C C . SER A 1 546 ? -18.771 1.115 29.677 1.00 93.44 546 SER A C 1
ATOM 4169 O O . SER A 1 546 ? -17.726 0.713 30.190 1.00 93.44 546 SER A O 1
ATOM 4171 N N . SER A 1 547 ? -19.238 0.618 28.534 1.00 96.25 547 SER A N 1
ATOM 4172 C CA . SER A 1 547 ? -18.481 -0.375 27.775 1.00 96.25 547 SER A CA 1
ATOM 4173 C C . SER A 1 547 ? -17.824 0.263 26.546 1.00 96.25 547 SER A C 1
ATOM 4175 O O . SER A 1 547 ? -18.536 0.919 25.779 1.00 96.25 547 SER A O 1
ATOM 4177 N N . PRO A 1 548 ? -16.507 0.058 26.334 1.00 95.81 548 PRO A N 1
ATOM 4178 C CA . PRO A 1 548 ? -15.809 0.472 25.116 1.00 95.81 548 PRO A CA 1
ATOM 4179 C C . PRO A 1 548 ? -16.137 -0.433 23.913 1.00 95.81 548 PRO A C 1
ATOM 4181 O O . PRO A 1 548 ? -15.752 -0.158 22.777 1.00 95.81 548 PRO A O 1
ATOM 4184 N N . VAL A 1 549 ? -16.845 -1.534 24.172 1.00 97.81 549 VAL A N 1
ATOM 4185 C CA . VAL A 1 549 ? -17.236 -2.553 23.206 1.00 97.81 549 VAL A CA 1
ATOM 4186 C C . VAL A 1 549 ? -18.743 -2.786 23.281 1.00 97.81 549 VAL A C 1
ATOM 4188 O O . VAL A 1 549 ? -19.399 -2.511 24.283 1.00 97.81 549 VAL A O 1
ATOM 4191 N N . GLY A 1 550 ? -19.319 -3.272 22.195 1.00 96.38 550 GLY A N 1
ATOM 4192 C CA . GLY A 1 550 ? -20.703 -3.703 22.115 1.00 96.38 550 GLY A CA 1
ATOM 4193 C C . GLY A 1 550 ? -20.809 -5.202 21.871 1.00 96.38 550 GLY A C 1
ATOM 4194 O O . GLY A 1 550 ? -19.824 -5.939 21.747 1.00 96.38 550 GLY A O 1
ATOM 4195 N N . LYS A 1 551 ? -22.052 -5.657 21.736 1.00 96.56 551 LYS A N 1
ATOM 4196 C CA . LYS A 1 551 ? -22.339 -7.044 21.388 1.00 96.56 551 LYS A CA 1
ATOM 4197 C C . LYS A 1 551 ? -21.758 -7.394 20.011 1.00 96.56 551 LYS A C 1
ATOM 4199 O O . LYS A 1 551 ? -21.987 -6.681 19.029 1.00 96.56 551 LYS A O 1
ATOM 4204 N N . ARG A 1 552 ? -21.084 -8.547 19.938 1.00 95.38 552 ARG A N 1
ATOM 4205 C CA . ARG A 1 552 ? -20.586 -9.140 18.685 1.00 95.38 552 ARG A CA 1
ATOM 4206 C C . ARG A 1 552 ? -21.706 -9.318 17.658 1.00 95.38 552 ARG A C 1
ATOM 4208 O O . ARG A 1 552 ? -22.770 -9.859 17.973 1.00 95.38 552 ARG A O 1
ATOM 4215 N N . ASN A 1 553 ? -21.453 -8.871 16.432 1.00 94.12 553 ASN A N 1
ATOM 4216 C CA . ASN A 1 553 ? -22.368 -8.978 15.300 1.00 94.12 553 ASN A CA 1
ATOM 4217 C C . ASN A 1 553 ? -21.591 -8.778 13.989 1.00 94.12 553 ASN A C 1
ATOM 4219 O O . ASN A 1 553 ? -20.843 -7.810 13.871 1.00 94.12 553 ASN A O 1
ATOM 4223 N N . ASN A 1 554 ? -21.823 -9.641 13.000 1.00 94.56 554 ASN A N 1
ATOM 4224 C CA . ASN A 1 554 ? -21.094 -9.646 11.725 1.00 94.56 554 ASN A CA 1
ATOM 4225 C C . ASN A 1 554 ? -21.901 -8.965 10.604 1.00 94.56 554 ASN A C 1
ATOM 4227 O O . ASN A 1 554 ? -21.844 -9.356 9.439 1.00 94.56 554 ASN A O 1
ATOM 4231 N N . SER A 1 555 ? -22.766 -8.018 10.953 1.00 96.19 555 SER A N 1
ATOM 4232 C CA . SER A 1 555 ? -23.587 -7.260 10.001 1.00 96.19 555 SER A CA 1
ATOM 4233 C C . SER A 1 555 ? -23.820 -5.811 10.425 1.00 96.19 555 SER A C 1
ATOM 4235 O O . SER A 1 555 ? -24.114 -4.975 9.575 1.00 96.19 555 SER A O 1
ATOM 4237 N N . THR A 1 556 ? -23.712 -5.496 11.717 1.00 96.50 556 THR A N 1
ATOM 4238 C CA . THR A 1 556 ? -23.915 -4.145 12.260 1.00 96.50 556 THR A CA 1
ATOM 4239 C C . THR A 1 556 ? -22.882 -3.806 13.334 1.00 96.50 556 THR A C 1
ATOM 4241 O O . THR A 1 556 ? -22.379 -4.686 14.038 1.00 96.50 556 THR A O 1
ATOM 4244 N N . ASN A 1 557 ? -22.587 -2.514 13.483 1.00 96.81 557 ASN A N 1
ATOM 4245 C CA . ASN A 1 557 ? -21.745 -1.960 14.550 1.00 96.81 557 ASN A CA 1
ATOM 4246 C C . ASN A 1 557 ? -22.597 -1.316 15.648 1.00 96.81 557 ASN A C 1
ATOM 4248 O O . ASN A 1 557 ? -23.802 -1.135 15.468 1.00 96.81 557 ASN A O 1
ATOM 4252 N N . ASN A 1 558 ? -21.954 -0.948 16.760 1.00 96.81 558 ASN A N 1
ATOM 4253 C CA . ASN A 1 558 ? -22.553 -0.181 17.858 1.00 96.81 558 ASN A CA 1
ATOM 4254 C C . ASN A 1 558 ? -23.853 -0.809 18.390 1.00 96.81 558 ASN A C 1
ATOM 4256 O O . ASN A 1 558 ? -24.856 -0.129 18.607 1.00 96.81 558 ASN A O 1
ATOM 4260 N N . ASN A 1 559 ? -23.856 -2.134 18.537 1.00 95.88 559 ASN A N 1
ATOM 4261 C CA . ASN A 1 559 ? -25.045 -2.871 18.941 1.00 95.88 559 ASN A CA 1
ATOM 4262 C C . ASN A 1 559 ? -25.313 -2.702 20.436 1.00 95.88 559 ASN A C 1
ATOM 4264 O O . ASN A 1 559 ? -24.405 -2.862 21.255 1.00 95.88 559 ASN A O 1
ATOM 4268 N N . ASP A 1 560 ? -26.585 -2.497 20.779 1.00 97.12 560 ASP A N 1
ATOM 4269 C CA . ASP A 1 560 ? -27.071 -2.629 22.150 1.00 97.12 560 ASP A CA 1
ATOM 4270 C C . ASP A 1 560 ? -26.641 -3.982 22.743 1.00 97.12 560 ASP A C 1
ATOM 4272 O O . ASP A 1 560 ? -26.638 -5.022 22.070 1.00 97.12 560 ASP A O 1
ATOM 4276 N N . PHE A 1 561 ? -26.307 -3.968 24.026 1.00 97.81 561 PHE A N 1
ATOM 4277 C CA . PHE A 1 561 ? -25.713 -5.095 24.731 1.00 97.81 561 PHE A CA 1
ATOM 4278 C C . PHE A 1 561 ? -26.395 -5.311 26.080 1.00 97.81 561 PHE A C 1
ATOM 4280 O O . PHE A 1 561 ? -27.156 -4.481 26.574 1.00 97.81 561 PHE A O 1
ATOM 4287 N N . ASN A 1 562 ? -26.143 -6.454 26.694 1.00 97.50 562 ASN A N 1
ATOM 4288 C CA . ASN A 1 562 ? -26.268 -6.627 28.133 1.00 97.50 562 ASN A CA 1
ATOM 4289 C C . ASN A 1 562 ? -24.874 -6.913 28.711 1.00 97.50 562 ASN A C 1
ATOM 4291 O O . ASN A 1 562 ? -23.943 -7.230 27.975 1.00 97.50 562 ASN A O 1
ATOM 4295 N N . VAL A 1 563 ? -24.705 -6.818 30.027 1.00 97.12 563 VAL A N 1
ATOM 4296 C CA . VAL A 1 563 ? -23.376 -6.959 30.653 1.00 97.12 563 VAL A CA 1
ATOM 4297 C C . VAL A 1 563 ? -22.717 -8.325 30.400 1.00 97.12 563 VAL A C 1
ATOM 4299 O O . VAL A 1 563 ? -21.495 -8.411 30.391 1.00 97.12 563 VAL A O 1
ATOM 4302 N N . THR A 1 564 ? -23.492 -9.385 30.139 1.00 96.94 564 THR A N 1
ATOM 4303 C CA . THR A 1 564 ? -22.936 -10.710 29.800 1.00 96.94 564 THR A CA 1
ATOM 4304 C C . THR A 1 564 ? -22.403 -10.788 28.370 1.00 96.94 564 THR A C 1
ATOM 4306 O O . THR A 1 564 ? -21.638 -11.696 28.064 1.00 96.94 564 THR A O 1
ATOM 4309 N N . ASP A 1 565 ? -22.781 -9.846 27.498 1.00 97.19 565 ASP A N 1
ATOM 4310 C CA . ASP A 1 565 ? -22.255 -9.767 26.132 1.00 97.19 565 ASP A CA 1
ATOM 4311 C C . ASP A 1 565 ? -20.841 -9.161 26.083 1.00 97.19 565 ASP A C 1
ATOM 4313 O O . ASP A 1 565 ? -20.164 -9.353 25.075 1.00 97.19 565 ASP A O 1
ATOM 4317 N N . VAL A 1 566 ? -20.429 -8.412 27.120 1.00 97.25 566 VAL A N 1
ATOM 4318 C CA . VAL A 1 566 ? -19.208 -7.581 27.106 1.00 97.25 566 VAL A CA 1
ATOM 4319 C C . VAL A 1 566 ? -18.200 -7.897 28.209 1.00 97.25 566 VAL A C 1
ATOM 4321 O O . VAL A 1 566 ? -17.050 -7.525 28.052 1.00 97.25 566 VAL A O 1
ATOM 4324 N N . PHE A 1 567 ? -18.571 -8.559 29.311 1.00 97.31 567 PHE A N 1
ATOM 4325 C CA . PHE A 1 567 ? -17.599 -9.028 30.313 1.00 97.31 567 PHE A CA 1
ATOM 4326 C C . PHE A 1 567 ? -17.253 -10.500 30.082 1.00 97.31 567 PHE A C 1
ATOM 4328 O O . PHE A 1 567 ? -18.146 -11.349 30.109 1.00 97.31 567 PHE A O 1
ATOM 4335 N N . SER A 1 568 ? -15.966 -10.822 29.927 1.00 95.75 568 SER A N 1
ATOM 4336 C CA . SER A 1 568 ? -15.514 -12.195 29.640 1.00 95.75 568 SER A CA 1
ATOM 4337 C C . SER A 1 568 ? -15.059 -12.967 30.887 1.00 95.75 568 SER A C 1
ATOM 4339 O O . SER A 1 568 ? -15.199 -14.191 30.938 1.00 95.75 568 SER A O 1
ATOM 4341 N N . ASN A 1 569 ? -14.583 -12.278 31.933 1.00 95.56 569 ASN A N 1
ATOM 4342 C CA . ASN A 1 569 ? -14.047 -12.900 33.154 1.00 95.56 569 ASN A CA 1
ATOM 4343 C C . ASN A 1 569 ? -14.975 -12.825 34.387 1.00 95.56 569 ASN A C 1
ATOM 4345 O O . ASN A 1 569 ? -14.550 -13.152 35.499 1.00 95.56 569 ASN A O 1
ATOM 4349 N N . VAL A 1 570 ? -16.235 -12.409 34.215 1.00 95.94 570 VAL A N 1
ATOM 4350 C CA . VAL A 1 570 ? -17.198 -12.192 35.311 1.00 95.94 570 VAL A CA 1
ATOM 4351 C C . VAL A 1 570 ? -18.339 -13.204 35.269 1.00 95.94 570 VAL A C 1
ATOM 4353 O O . VAL A 1 570 ? -19.025 -13.351 34.262 1.00 95.94 570 VAL A O 1
ATOM 4356 N N . ASN A 1 571 ? -18.631 -13.836 36.408 1.00 96.62 571 ASN A N 1
ATOM 4357 C CA . ASN A 1 571 ? -19.863 -14.602 36.593 1.00 96.62 571 ASN A CA 1
ATOM 4358 C C . ASN A 1 571 ? -20.965 -13.742 37.243 1.00 96.62 571 ASN A C 1
ATOM 4360 O O . ASN A 1 571 ? -20.837 -13.310 38.389 1.00 96.62 571 ASN A O 1
ATOM 4364 N N . PHE A 1 572 ? -22.089 -13.522 36.563 1.00 96.94 572 PHE A N 1
ATOM 4365 C CA . PHE A 1 572 ? -23.185 -12.717 37.114 1.00 96.94 572 PHE A CA 1
ATOM 4366 C C . PHE A 1 572 ? -24.145 -13.546 37.981 1.00 96.94 572 PHE A C 1
ATOM 4368 O O . PHE A 1 572 ? -24.864 -14.433 37.518 1.00 96.94 572 PHE A O 1
ATOM 4375 N N . LEU A 1 573 ? -24.192 -13.230 39.276 1.00 97.00 573 LEU A N 1
ATOM 4376 C CA . LEU A 1 573 ? -24.995 -13.935 40.271 1.00 97.00 573 LEU A CA 1
ATOM 4377 C C . LEU A 1 573 ? -26.443 -13.425 40.239 1.00 97.00 573 LEU A C 1
ATOM 4379 O O . LEU A 1 573 ? -26.713 -12.282 40.601 1.00 97.00 573 LEU A O 1
ATOM 4383 N N . SER A 1 574 ? -27.385 -14.294 39.864 1.00 94.69 574 SER A N 1
ATOM 4384 C CA . SER A 1 574 ? -28.824 -13.981 39.757 1.00 94.69 574 SER A CA 1
ATOM 4385 C C . SER A 1 574 ? -29.587 -13.996 41.089 1.00 94.69 574 SER A C 1
ATOM 4387 O O . SER A 1 574 ? -30.805 -13.803 41.132 1.00 94.69 574 SER A O 1
ATOM 4389 N N . SER A 1 575 ? -28.891 -14.251 42.199 1.00 93.50 575 SER A N 1
ATOM 4390 C CA . SER A 1 575 ? -29.473 -14.273 43.540 1.00 93.50 575 SER A CA 1
ATOM 4391 C C . SER A 1 575 ? -28.505 -13.696 44.569 1.00 93.50 575 SER A C 1
ATOM 4393 O O . SER A 1 575 ? -27.289 -13.801 44.422 1.00 93.50 575 SER A O 1
ATOM 4395 N N . GLY A 1 576 ? -29.059 -13.105 45.628 1.00 94.56 576 GLY A N 1
ATOM 4396 C CA . GLY A 1 576 ? -28.280 -12.426 46.660 1.00 94.56 576 GLY A CA 1
ATOM 4397 C C . GLY A 1 576 ? -27.908 -10.985 46.299 1.00 94.56 576 GLY A C 1
ATOM 4398 O O . GLY A 1 576 ? -28.360 -10.432 45.298 1.00 94.56 576 GLY A O 1
ATOM 4399 N N . TYR A 1 577 ? -27.115 -10.372 47.178 1.00 95.56 577 TYR A N 1
ATOM 4400 C CA . TYR A 1 577 ? -26.743 -8.954 47.113 1.00 95.56 577 TYR A CA 1
ATOM 4401 C C . TYR A 1 577 ? -25.231 -8.720 47.168 1.00 95.56 577 TYR A C 1
ATOM 4403 O O . TYR A 1 577 ? -24.799 -7.578 47.118 1.00 95.56 577 TYR A O 1
ATOM 4411 N N . ASN A 1 578 ? -24.420 -9.765 47.301 1.00 96.12 578 ASN A N 1
ATOM 4412 C CA . ASN A 1 578 ? -22.974 -9.630 47.436 1.00 96.12 578 ASN A CA 1
ATOM 4413 C C . ASN A 1 578 ? -22.301 -10.426 46.323 1.00 96.12 578 ASN A C 1
ATOM 4415 O O . ASN A 1 578 ? -22.792 -11.498 45.962 1.00 96.12 578 ASN A O 1
ATOM 4419 N N . GLY A 1 579 ? -21.201 -9.893 45.794 1.00 94.38 579 GLY A N 1
ATOM 4420 C CA . GLY A 1 579 ? -20.350 -10.627 44.868 1.00 94.38 579 GLY A CA 1
ATOM 4421 C C . GLY A 1 579 ? -19.513 -11.710 45.556 1.00 94.38 579 GLY A C 1
ATOM 4422 O O . GLY A 1 579 ? -19.686 -12.009 46.741 1.00 94.38 579 GLY A O 1
ATOM 4423 N N . SER A 1 580 ? -18.615 -12.316 44.787 1.00 94.62 580 SER A N 1
ATOM 4424 C CA . SER A 1 580 ? -17.639 -13.299 45.251 1.00 94.62 580 SER A CA 1
ATOM 4425 C C . SER A 1 580 ? -16.287 -13.037 44.599 1.00 94.62 580 SER A C 1
ATOM 4427 O O . SER A 1 580 ? -16.220 -12.766 43.406 1.00 94.62 580 SER A O 1
ATOM 4429 N N . ALA A 1 581 ? -15.204 -13.127 45.367 1.00 92.75 581 ALA A N 1
ATOM 4430 C CA . ALA A 1 581 ? -13.852 -12.909 44.855 1.00 92.75 581 ALA A CA 1
ATOM 4431 C C . ALA A 1 581 ? -13.299 -14.105 44.058 1.00 92.75 581 ALA A C 1
ATOM 4433 O O . ALA A 1 581 ? -12.426 -13.934 43.213 1.00 92.75 581 ALA A O 1
ATOM 4434 N N . SER A 1 582 ? -13.758 -15.329 44.345 1.00 91.50 582 SER A N 1
ATOM 4435 C CA . SER A 1 582 ? -13.233 -16.541 43.711 1.00 91.50 582 SER A CA 1
ATOM 4436 C C . SER A 1 582 ? -14.272 -17.674 43.710 1.00 91.50 582 SER A C 1
ATOM 4438 O O . SER A 1 582 ? -14.620 -18.173 44.787 1.00 91.50 582 SER A O 1
ATOM 4440 N N . PRO A 1 583 ? -14.762 -18.109 42.530 1.00 93.31 583 PRO A N 1
ATOM 4441 C CA . PRO A 1 583 ? -14.595 -17.449 41.225 1.00 93.31 583 PRO A CA 1
ATOM 4442 C C . PRO A 1 583 ? -15.174 -16.021 41.231 1.00 93.31 583 PRO A C 1
ATOM 4444 O O . PRO A 1 583 ? -16.085 -15.744 42.013 1.00 93.31 583 PRO A O 1
ATOM 4447 N N . LEU A 1 584 ? -14.649 -15.128 40.379 1.00 96.38 584 LEU A N 1
ATOM 4448 C CA . LEU A 1 584 ? -15.099 -13.733 40.308 1.00 96.38 584 LEU A CA 1
ATOM 4449 C C . LEU A 1 584 ? -16.593 -13.679 39.967 1.00 96.38 584 LEU A C 1
ATOM 4451 O O . LEU A 1 584 ? -17.019 -14.096 38.889 1.00 96.38 584 LEU A O 1
ATOM 4455 N N . GLY A 1 585 ? -17.385 -13.184 40.913 1.00 96.69 585 GLY A N 1
ATOM 4456 C CA . GLY A 1 585 ? -18.832 -13.124 40.829 1.00 96.69 585 GLY A CA 1
ATOM 4457 C C . GLY A 1 585 ? -19.367 -11.742 41.174 1.00 96.69 585 GLY A C 1
ATOM 4458 O O . GLY A 1 585 ? -19.027 -11.197 42.223 1.00 96.69 585 GLY A O 1
ATOM 4459 N N . ILE A 1 586 ? -20.250 -11.200 40.339 1.00 97.25 586 ILE A N 1
ATOM 4460 C CA . ILE A 1 586 ? -20.899 -9.902 40.562 1.00 97.25 586 ILE A CA 1
ATOM 4461 C C . ILE A 1 586 ? -22.395 -10.112 40.754 1.00 97.25 586 ILE A C 1
ATOM 4463 O O . ILE A 1 586 ? -23.050 -10.776 39.954 1.00 97.25 586 ILE A O 1
ATOM 4467 N N . ALA A 1 587 ? -22.950 -9.564 41.835 1.00 97.25 587 ALA A N 1
ATOM 4468 C CA . ALA A 1 587 ? -24.382 -9.646 42.096 1.00 97.25 587 ALA A CA 1
ATOM 4469 C C . ALA A 1 587 ? -25.159 -8.798 41.083 1.00 97.25 587 ALA A C 1
ATOM 4471 O O . ALA A 1 587 ? -25.060 -7.569 41.091 1.00 97.25 587 ALA A O 1
ATOM 4472 N N . ASP A 1 588 ? -25.985 -9.448 40.259 1.00 97.12 588 ASP A N 1
ATOM 4473 C CA . ASP A 1 588 ? -26.728 -8.765 39.198 1.00 97.12 588 ASP A CA 1
ATOM 4474 C C . ASP A 1 588 ? -27.763 -7.768 39.737 1.00 97.12 588 ASP A C 1
ATOM 4476 O O . ASP A 1 588 ? -28.171 -6.843 39.039 1.00 97.12 588 ASP A O 1
ATOM 4480 N N . TYR A 1 589 ? -28.143 -7.918 41.009 1.00 97.31 589 TYR A N 1
ATOM 4481 C CA . TYR A 1 589 ? -29.086 -7.042 41.691 1.00 97.31 589 TYR A CA 1
ATOM 4482 C C . TYR A 1 589 ? -28.618 -5.584 41.728 1.00 97.31 589 TYR A C 1
ATOM 4484 O O . TYR A 1 589 ? -29.436 -4.677 41.850 1.00 97.31 589 TYR A O 1
ATOM 4492 N N . TRP A 1 590 ? -27.308 -5.338 41.667 1.00 96.69 590 TRP A N 1
ATOM 4493 C CA . TRP A 1 590 ? -26.752 -3.987 41.713 1.00 96.69 590 TRP A CA 1
ATOM 4494 C C . TRP A 1 590 ? -26.435 -3.414 40.340 1.00 96.69 590 TRP A C 1
ATOM 4496 O O . TRP A 1 590 ? -25.747 -2.402 40.272 1.00 96.69 590 TRP A O 1
ATOM 4506 N N . ILE A 1 591 ? -26.977 -4.011 39.276 1.00 97.38 591 ILE A N 1
ATOM 4507 C CA . ILE A 1 591 ? -26.814 -3.505 37.918 1.00 97.38 591 ILE A CA 1
ATOM 4508 C C . ILE A 1 591 ? -28.002 -2.627 37.551 1.00 97.38 591 ILE A C 1
ATOM 4510 O O . ILE A 1 591 ? -29.082 -3.108 37.181 1.00 97.38 591 ILE A O 1
ATOM 4514 N N . TRP A 1 592 ? -27.796 -1.320 37.688 1.00 97.25 592 TRP A N 1
ATOM 4515 C CA . TRP A 1 592 ? -28.793 -0.288 37.422 1.00 97.25 592 TRP A CA 1
ATOM 4516 C C . TRP A 1 592 ? -28.272 0.716 36.406 1.00 97.25 592 TRP A C 1
ATOM 4518 O O . TRP A 1 592 ? -27.075 0.970 36.335 1.00 97.25 592 TRP A O 1
ATOM 4528 N N . LYS A 1 593 ? -29.187 1.338 35.666 1.00 96.19 593 LYS A N 1
ATOM 4529 C CA . LYS A 1 593 ? -28.890 2.479 34.796 1.00 96.19 593 LYS A CA 1
ATOM 4530 C C . LYS A 1 593 ? -29.791 3.663 35.112 1.00 96.19 593 LYS A C 1
ATOM 4532 O O . LYS A 1 593 ? -30.865 3.495 35.697 1.00 96.19 593 LYS A O 1
ATOM 4537 N N . PHE A 1 594 ? -29.390 4.842 34.660 1.00 95.25 594 PHE A N 1
ATOM 4538 C CA . PHE A 1 594 ? -30.197 6.055 34.736 1.00 95.25 594 PHE A CA 1
ATOM 4539 C C . PHE A 1 594 ? -30.295 6.672 33.338 1.00 95.25 594 PHE A C 1
ATOM 4541 O O . PHE A 1 594 ? -29.442 7.454 32.939 1.00 95.25 594 PHE A O 1
ATOM 4548 N N . SER A 1 595 ? -31.294 6.263 32.549 1.00 94.19 595 SER A N 1
ATOM 4549 C CA . SER A 1 595 ? -31.387 6.625 31.123 1.00 94.19 595 SER A CA 1
ATOM 4550 C C . SER A 1 595 ? -32.545 7.586 30.860 1.00 94.19 595 SER A C 1
ATOM 4552 O O . SER A 1 595 ? -33.703 7.162 30.770 1.00 94.19 595 SER A O 1
ATOM 4554 N N . ASN A 1 596 ? -32.233 8.880 30.728 1.00 92.69 596 ASN A N 1
ATOM 4555 C CA . ASN A 1 596 ? -33.191 9.952 30.446 1.00 92.69 596 ASN A CA 1
ATOM 4556 C C . ASN A 1 596 ? -34.404 9.920 31.403 1.00 92.69 596 ASN A C 1
ATOM 4558 O O . ASN A 1 596 ? -35.527 9.554 31.023 1.00 92.69 596 ASN A O 1
ATOM 4562 N N . ARG A 1 597 ? -34.169 10.243 32.676 1.00 94.75 597 ARG A N 1
ATOM 4563 C CA . ARG A 1 597 ? -35.187 10.258 33.743 1.00 94.75 597 ARG A CA 1
ATOM 4564 C C . ARG A 1 597 ? -35.173 11.579 34.496 1.00 94.75 597 ARG A C 1
ATOM 4566 O O . ARG A 1 597 ? -34.170 12.269 34.435 1.00 94.75 597 ARG A O 1
ATOM 4573 N N . LEU A 1 598 ? -36.265 11.918 35.183 1.00 91.88 598 LEU A N 1
ATOM 4574 C CA . LEU A 1 598 ? -36.389 13.190 35.904 1.00 91.88 598 LEU A CA 1
ATOM 4575 C C . LEU A 1 598 ? -35.171 13.437 36.798 1.00 91.88 598 LEU A C 1
ATOM 4577 O O . LEU A 1 598 ? -34.751 12.540 37.531 1.00 91.88 598 LEU A O 1
ATOM 4581 N N . SER A 1 599 ? -34.619 14.645 36.703 1.00 86.38 599 SER A N 1
ATOM 4582 C CA . SER A 1 599 ? -33.455 15.042 37.489 1.00 86.38 599 SER A CA 1
ATOM 4583 C C . SER A 1 599 ? -33.754 14.992 38.990 1.00 86.38 599 SER A C 1
ATOM 4585 O O . SER A 1 599 ? -34.904 15.163 39.409 1.00 86.38 599 SER A O 1
ATOM 4587 N N . ASP A 1 600 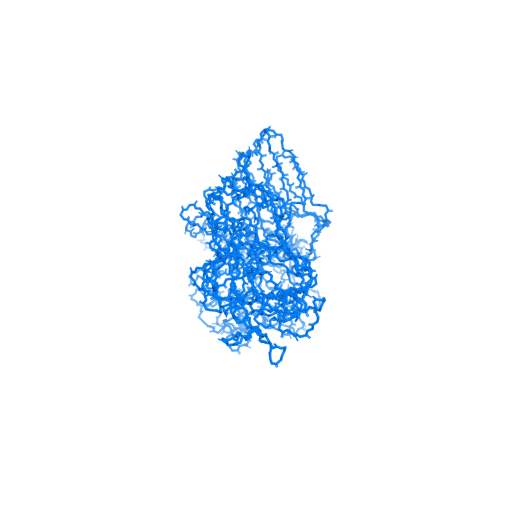? -32.723 14.717 39.792 1.00 82.81 600 ASP A N 1
ATOM 4588 C CA . ASP A 1 600 ? -32.795 14.596 41.256 1.00 82.81 600 ASP A CA 1
ATOM 4589 C C . ASP A 1 600 ? -33.809 13.548 41.786 1.00 82.81 600 ASP A C 1
ATOM 4591 O O . ASP A 1 600 ? -34.207 13.587 42.954 1.00 82.81 600 ASP A O 1
ATOM 4595 N N . ASP A 1 601 ? -34.221 12.571 40.966 1.00 89.06 601 ASP A N 1
ATOM 4596 C CA . ASP A 1 601 ? -35.164 11.519 41.370 1.00 89.06 601 ASP A CA 1
ATOM 4597 C C . ASP A 1 601 ? -34.487 10.154 41.568 1.00 89.06 601 ASP A C 1
ATOM 4599 O O . ASP A 1 601 ? -34.367 9.334 40.656 1.00 89.06 601 ASP A O 1
ATOM 4603 N N . TYR A 1 602 ? -34.107 9.852 42.812 1.00 86.56 602 TYR A N 1
ATOM 4604 C CA . TYR A 1 602 ? -33.519 8.556 43.169 1.00 86.56 602 TYR A CA 1
ATOM 4605 C C . TYR A 1 602 ? -34.442 7.359 42.867 1.00 86.56 602 TYR A C 1
ATOM 4607 O O . TYR A 1 602 ? -33.961 6.258 42.604 1.00 86.56 602 TYR A O 1
ATOM 4615 N N . ALA A 1 603 ? -35.768 7.532 42.873 1.00 91.44 603 ALA A N 1
ATOM 4616 C CA . ALA A 1 603 ? -36.687 6.431 42.575 1.00 91.44 603 ALA A CA 1
ATOM 4617 C C . ALA A 1 603 ? -36.736 6.080 41.077 1.00 91.44 603 ALA A C 1
ATOM 4619 O O . ALA A 1 603 ? -37.266 5.029 40.712 1.00 91.44 603 ALA A O 1
ATOM 4620 N N . SER A 1 604 ? -36.171 6.933 40.217 1.00 94.69 604 SER A N 1
ATOM 4621 C CA . SER A 1 604 ? -36.179 6.759 38.766 1.00 94.69 604 SER A CA 1
ATOM 4622 C C . SER A 1 604 ? -35.082 5.834 38.220 1.00 94.69 604 SER A C 1
ATOM 4624 O O . SER A 1 604 ? -35.097 5.532 37.022 1.00 94.69 604 SER A O 1
ATOM 4626 N N . TRP A 1 605 ? -34.159 5.343 39.057 1.00 95.38 605 TRP A N 1
ATOM 4627 C CA . TRP A 1 605 ? -33.160 4.351 38.646 1.00 95.38 605 TRP A CA 1
ATOM 4628 C C . TRP A 1 605 ? -33.817 3.097 38.058 1.00 95.38 605 TRP A C 1
ATOM 4630 O O . TRP A 1 605 ? -34.778 2.542 38.594 1.00 95.38 605 TRP A O 1
ATOM 4640 N N . GLN A 1 606 ? -33.273 2.619 36.941 1.00 96.81 606 GLN A N 1
ATOM 4641 C CA . GLN A 1 606 ? -33.824 1.501 36.186 1.00 96.81 606 GLN A CA 1
ATOM 4642 C C . GLN A 1 606 ? -33.005 0.243 36.443 1.00 96.81 606 GLN A C 1
ATOM 4644 O O . GLN A 1 606 ? -31.827 0.173 36.093 1.00 96.81 606 GLN A O 1
ATOM 4649 N N . HIS A 1 607 ? -33.642 -0.766 37.030 1.00 96.56 607 HIS A N 1
ATOM 4650 C CA . HIS A 1 607 ? -33.004 -2.053 37.279 1.00 96.56 607 HIS A CA 1
ATOM 4651 C C . HIS A 1 607 ? -32.861 -2.817 35.962 1.00 96.56 607 HIS A C 1
ATOM 4653 O O . HIS A 1 607 ? -33.874 -3.158 35.347 1.00 96.56 607 HIS A O 1
ATOM 4659 N N . VAL A 1 608 ? -31.629 -3.098 35.536 1.00 95.81 608 VAL A N 1
ATOM 4660 C CA . VAL A 1 608 ? -31.376 -3.853 34.297 1.00 95.81 608 VAL A CA 1
ATOM 4661 C C . VAL A 1 608 ? -30.925 -5.282 34.566 1.00 95.81 608 VAL A C 1
ATOM 4663 O O . VAL A 1 608 ? -31.249 -6.162 33.773 1.00 95.81 608 VAL A O 1
ATOM 4666 N N . ARG A 1 609 ? -30.279 -5.552 35.709 1.00 97.44 609 ARG A N 1
ATOM 4667 C CA . ARG A 1 609 ? -29.674 -6.863 36.003 1.00 97.44 609 ARG A CA 1
ATOM 4668 C C . ARG A 1 609 ? -28.710 -7.295 34.894 1.00 97.44 609 ARG A C 1
ATOM 4670 O O . ARG A 1 609 ? -28.282 -6.488 34.077 1.00 97.44 609 ARG A O 1
ATOM 4677 N N . GLN A 1 610 ? -28.369 -8.579 34.860 1.00 96.75 610 GLN A N 1
ATOM 4678 C CA . GLN A 1 610 ? -27.435 -9.116 33.878 1.00 96.75 610 GLN A CA 1
ATOM 4679 C C . GLN A 1 610 ? -28.005 -9.209 32.453 1.00 96.75 610 GLN A C 1
ATOM 4681 O O . GLN A 1 610 ? -27.250 -9.191 31.492 1.00 96.75 610 GLN A O 1
ATOM 4686 N N . SER A 1 611 ? -29.332 -9.311 32.305 1.00 96.31 611 SER A N 1
ATOM 4687 C CA . SER A 1 611 ? -30.000 -9.567 31.018 1.00 96.31 611 SER A CA 1
ATOM 4688 C C . SER A 1 611 ? -30.700 -8.345 30.418 1.00 96.31 611 SER A C 1
ATOM 4690 O O . SER A 1 611 ? -31.319 -8.451 29.360 1.00 96.31 611 SER A O 1
ATOM 4692 N N . GLY A 1 612 ? -30.712 -7.214 31.122 1.00 96.62 612 GLY A N 1
ATOM 4693 C CA . GLY A 1 612 ? -31.348 -5.991 30.648 1.00 96.62 612 GLY A CA 1
ATOM 4694 C C . GLY A 1 612 ? -30.510 -5.303 29.581 1.00 96.62 612 GLY A C 1
ATOM 4695 O O . GLY A 1 612 ? -29.284 -5.330 29.619 1.00 96.62 612 GLY A O 1
ATOM 4696 N N . THR A 1 613 ? -31.190 -4.672 28.629 1.00 96.81 613 THR A N 1
ATOM 4697 C CA . THR A 1 613 ? -30.544 -3.983 27.513 1.00 96.81 613 THR A CA 1
ATOM 4698 C C . THR A 1 613 ? -29.964 -2.633 27.938 1.00 96.81 613 THR A C 1
ATOM 4700 O O . THR A 1 613 ? -30.659 -1.790 28.525 1.00 96.81 613 THR A O 1
ATOM 4703 N N . LEU A 1 614 ? -28.706 -2.429 27.575 1.00 97.88 614 LEU A N 1
ATOM 4704 C CA . LEU A 1 614 ? -27.935 -1.198 27.635 1.00 97.88 614 LEU A CA 1
ATOM 4705 C C . LEU A 1 614 ? -27.625 -0.755 26.205 1.00 97.88 614 LEU A C 1
ATOM 4707 O O . LEU A 1 614 ? -27.253 -1.577 25.365 1.00 97.88 614 LEU A O 1
ATOM 4711 N N . LYS A 1 615 ? -27.796 0.534 25.921 1.00 97.56 615 LYS A N 1
ATOM 4712 C CA . LYS A 1 615 ? -27.345 1.104 24.648 1.00 97.56 615 LYS A CA 1
ATOM 4713 C C . LYS A 1 615 ? -25.878 1.489 24.736 1.00 97.56 615 LYS A C 1
ATOM 4715 O O . LYS A 1 615 ? -25.366 1.761 25.821 1.00 97.56 615 LYS A O 1
ATOM 4720 N N . VAL A 1 616 ? -25.219 1.573 23.587 1.00 97.38 616 VAL A N 1
ATOM 4721 C CA . VAL A 1 616 ? -23.857 2.110 23.508 1.00 97.38 616 VAL A CA 1
ATOM 4722 C C . VAL A 1 616 ? -23.819 3.526 24.096 1.00 97.38 616 VAL A C 1
ATOM 4724 O O . VAL A 1 616 ? -24.687 4.349 23.807 1.00 97.38 616 VAL A O 1
ATOM 4727 N N . GLY A 1 617 ? -22.845 3.784 24.970 1.00 95.38 617 GLY A N 1
ATOM 4728 C CA . GLY A 1 617 ? -22.704 5.041 25.715 1.00 95.38 617 GLY A CA 1
ATOM 4729 C C . GLY A 1 617 ? -23.566 5.162 26.979 1.00 95.38 617 GLY A C 1
ATOM 4730 O O . GLY A 1 617 ? -23.312 6.060 27.781 1.00 95.38 617 GLY A O 1
ATOM 4731 N N . GLU A 1 618 ? -24.550 4.278 27.212 1.00 96.69 618 GLU A N 1
ATOM 4732 C CA . GLU A 1 618 ? -25.259 4.250 28.499 1.00 96.69 618 GLU A CA 1
ATOM 4733 C C . GLU A 1 618 ? -24.317 3.752 29.594 1.00 96.69 618 GLU A C 1
ATOM 4735 O O . GLU A 1 618 ? -23.701 2.690 29.475 1.00 96.69 618 GLU A O 1
ATOM 4740 N N . GLY A 1 619 ? -24.250 4.500 30.693 1.00 95.44 619 GLY A N 1
ATOM 4741 C CA . GLY A 1 619 ? -23.563 4.034 31.880 1.00 95.44 619 GLY A CA 1
ATOM 4742 C C . GLY A 1 619 ? -24.460 3.155 32.753 1.00 95.44 619 GLY A C 1
ATOM 4743 O O . GLY A 1 619 ? -25.691 3.281 32.774 1.00 95.44 619 GLY A O 1
ATOM 4744 N N . PHE A 1 620 ? -23.833 2.267 33.512 1.00 96.12 620 PHE A N 1
ATOM 4745 C CA . PHE A 1 620 ? -24.480 1.392 34.480 1.00 96.12 620 PHE A CA 1
ATOM 4746 C C . PHE A 1 620 ? -23.641 1.272 35.748 1.00 96.12 620 PHE A C 1
ATOM 4748 O O . PHE A 1 620 ? -22.449 1.571 35.774 1.00 96.12 620 PHE A O 1
ATOM 4755 N N . THR A 1 621 ? -24.278 0.839 36.827 1.00 95.62 621 THR A N 1
ATOM 4756 C CA . THR A 1 621 ? -23.608 0.584 38.099 1.00 95.62 621 THR A CA 1
ATOM 4757 C C . THR A 1 621 ? -23.331 -0.901 38.285 1.00 95.62 621 THR A C 1
ATOM 4759 O O . THR A 1 621 ? -24.036 -1.749 37.748 1.00 95.62 621 THR A O 1
ATOM 4762 N N . MET A 1 622 ? -22.307 -1.235 39.065 1.00 94.12 622 MET A N 1
ATOM 4763 C CA . MET A 1 622 ? -22.176 -2.545 39.708 1.00 94.12 622 MET A CA 1
ATOM 4764 C C . MET A 1 622 ? -21.381 -2.409 41.003 1.00 94.12 622 MET A C 1
ATOM 4766 O O . MET A 1 622 ? -20.590 -1.481 41.148 1.00 94.12 622 MET A O 1
ATOM 4770 N N . LYS A 1 623 ? -21.573 -3.318 41.959 1.00 94.06 623 LYS A N 1
ATOM 4771 C CA . LYS A 1 623 ? -20.754 -3.341 43.182 1.00 94.06 623 LYS A CA 1
ATOM 4772 C C . LYS A 1 623 ? -19.542 -4.242 43.031 1.00 94.06 623 LYS A C 1
ATOM 4774 O O . LYS A 1 623 ? -19.594 -5.198 42.263 1.00 94.06 623 LYS A O 1
ATOM 4779 N N . GLY A 1 624 ? -18.491 -3.955 43.795 1.00 93.06 624 GLY A N 1
ATOM 4780 C CA . GLY A 1 624 ? -17.309 -4.805 43.851 1.00 93.06 624 GLY A CA 1
ATOM 4781 C C . GLY A 1 624 ? -17.603 -6.208 44.410 1.00 93.06 624 GLY A C 1
ATOM 4782 O O . GLY A 1 624 ? -18.609 -6.431 45.101 1.00 93.06 624 GLY A O 1
ATOM 4783 N N . PRO A 1 625 ? -16.731 -7.188 44.127 1.00 94.81 625 PRO A N 1
ATOM 4784 C CA . PRO A 1 625 ? -16.950 -8.586 44.488 1.00 94.81 625 PRO A CA 1
ATOM 4785 C C . PRO A 1 625 ? -16.661 -8.901 45.962 1.00 94.81 625 PRO A C 1
ATOM 4787 O O . PRO A 1 625 ? -16.938 -10.012 46.411 1.00 94.81 625 PRO A O 1
ATOM 4790 N N . GLY A 1 626 ? -16.100 -7.958 46.725 1.00 93.12 626 GLY A N 1
ATOM 4791 C CA . GLY A 1 626 ? -15.590 -8.213 48.073 1.00 93.12 626 GLY A CA 1
ATOM 4792 C C . GLY A 1 626 ? -14.233 -8.910 48.095 1.00 93.12 626 GLY A C 1
ATOM 4793 O O . GLY A 1 626 ? -13.965 -9.671 49.023 1.00 93.12 626 GLY A O 1
ATOM 4794 N N . SER A 1 627 ? -13.395 -8.689 47.078 1.00 91.38 627 SER A N 1
ATOM 4795 C CA . SER A 1 627 ? -12.015 -9.193 47.035 1.00 91.38 627 SER A CA 1
ATOM 4796 C C . SER A 1 627 ? -11.051 -8.374 47.901 1.00 91.38 627 SER A C 1
ATOM 4798 O O . SER A 1 627 ? -9.974 -8.867 48.230 1.00 91.38 627 SER A O 1
ATOM 4800 N N . GLY A 1 628 ? -11.455 -7.176 48.334 1.00 92.56 628 GLY A N 1
ATOM 4801 C CA . GLY A 1 628 ? -10.618 -6.250 49.090 1.00 92.56 628 GLY A CA 1
ATOM 4802 C C . GLY A 1 628 ? -11.398 -5.080 49.691 1.00 92.56 628 GLY A C 1
ATOM 4803 O O . GLY A 1 628 ? -12.630 -5.092 49.761 1.00 92.56 628 GLY A O 1
ATOM 4804 N N . ALA A 1 629 ? -10.657 -4.088 50.177 1.00 91.00 629 ALA A N 1
ATOM 4805 C CA . ALA A 1 629 ? -11.170 -2.814 50.664 1.00 91.00 629 ALA A CA 1
ATOM 4806 C C . ALA A 1 629 ? -11.473 -1.841 49.509 1.00 91.00 629 ALA A C 1
ATOM 4808 O O . ALA A 1 629 ? -11.236 -2.133 48.343 1.00 91.00 629 ALA A O 1
ATOM 4809 N N . ILE A 1 630 ? -11.982 -0.649 49.842 1.00 88.00 630 ILE A N 1
ATOM 4810 C CA . ILE A 1 630 ? -12.400 0.346 48.841 1.00 88.00 630 ILE A CA 1
ATOM 4811 C C . ILE A 1 630 ? -11.250 0.847 47.949 1.00 88.00 630 ILE A C 1
ATOM 4813 O O . ILE A 1 630 ? -11.483 1.145 46.783 1.00 88.00 630 ILE A O 1
ATOM 4817 N N . ASN A 1 631 ? -10.026 0.892 48.481 1.00 89.31 631 ASN A N 1
ATOM 4818 C CA . ASN A 1 631 ? -8.829 1.324 47.751 1.00 89.31 631 ASN A CA 1
ATOM 4819 C C . ASN A 1 631 ? -8.142 0.181 46.992 1.00 89.31 631 ASN A C 1
ATOM 4821 O O . ASN A 1 631 ? -7.163 0.434 46.299 1.00 89.31 631 ASN A O 1
ATOM 4825 N N . ASP A 1 632 ? -8.597 -1.060 47.182 1.00 93.19 632 ASP A N 1
ATOM 4826 C CA . ASP A 1 632 ? -8.057 -2.193 46.445 1.00 93.19 632 ASP A CA 1
ATOM 4827 C C . ASP A 1 632 ? -8.784 -2.278 45.099 1.00 93.19 632 ASP A C 1
ATOM 4829 O O . ASP A 1 632 ? -10.010 -2.134 45.026 1.00 93.19 632 ASP A O 1
ATOM 4833 N N . GLU A 1 633 ? -8.026 -2.515 44.036 1.00 93.31 633 GLU A N 1
ATOM 4834 C CA . GLU A 1 633 ? -8.552 -2.634 42.681 1.00 93.31 633 GLU A CA 1
ATOM 4835 C C . GLU A 1 633 ? -8.939 -4.079 42.364 1.00 93.31 633 GLU A C 1
ATOM 4837 O O . GLU A 1 633 ? -8.268 -5.044 42.736 1.00 93.31 633 GLU A O 1
ATOM 4842 N N . GLN A 1 634 ? -10.042 -4.222 41.641 1.00 94.69 634 GLN A N 1
ATOM 4843 C CA . GLN A 1 634 ? -10.481 -5.452 41.012 1.00 94.69 634 GLN A CA 1
ATOM 4844 C C . GLN A 1 634 ? -10.391 -5.278 39.499 1.00 94.69 634 GLN A C 1
ATOM 4846 O O . GLN A 1 634 ? -11.002 -4.360 38.955 1.00 94.69 634 GLN A O 1
ATOM 4851 N N . ASN A 1 635 ? -9.695 -6.203 38.836 1.00 94.88 635 ASN A N 1
ATOM 4852 C CA . ASN A 1 635 ? -9.609 -6.247 37.380 1.00 94.88 635 ASN A CA 1
ATOM 4853 C C . ASN A 1 635 ? -10.850 -6.895 36.753 1.00 94.88 635 ASN A C 1
ATOM 4855 O O . ASN A 1 635 ? -11.322 -7.936 37.234 1.00 94.88 635 ASN A O 1
ATOM 4859 N N . TYR A 1 636 ? -11.325 -6.315 35.657 1.00 95.50 636 TYR A N 1
ATOM 4860 C CA . TYR A 1 636 ? -12.411 -6.816 34.827 1.00 95.50 636 TYR A CA 1
ATOM 4861 C C . TYR A 1 636 ? -11.987 -6.775 33.362 1.00 95.50 636 TYR A C 1
ATOM 4863 O O . TYR A 1 636 ? -11.452 -5.768 32.911 1.00 95.50 636 TYR A O 1
ATOM 4871 N N . ILE A 1 637 ? -12.279 -7.848 32.630 1.00 97.00 637 ILE A N 1
ATOM 4872 C CA . ILE A 1 637 ? -11.962 -7.952 31.206 1.00 97.00 637 ILE A CA 1
ATOM 4873 C C . ILE A 1 637 ? -13.231 -7.634 30.424 1.00 97.00 637 ILE A C 1
ATOM 4875 O O . ILE A 1 637 ? -14.236 -8.353 30.548 1.00 97.00 637 ILE A O 1
ATOM 4879 N N . LEU A 1 638 ? -13.191 -6.548 29.650 1.00 97.50 638 LEU A N 1
ATOM 4880 C CA . LEU A 1 638 ? -14.224 -6.237 28.673 1.00 97.50 638 LEU A CA 1
ATOM 4881 C C . LEU A 1 638 ? -13.783 -6.716 27.295 1.00 97.50 638 LEU A C 1
ATOM 4883 O O . LEU A 1 638 ? -12.753 -6.290 26.791 1.00 97.50 638 LEU A O 1
ATOM 4887 N N . GLU A 1 639 ? -14.585 -7.573 26.674 1.00 98.31 639 GLU A N 1
ATOM 4888 C CA . GLU A 1 639 ? -14.298 -8.140 25.363 1.00 98.31 639 GLU A CA 1
ATOM 4889 C C . GLU A 1 639 ? -15.557 -8.140 24.491 1.00 98.31 639 GLU A C 1
ATOM 4891 O O . GLU A 1 639 ? -16.610 -8.659 24.869 1.00 98.31 639 GLU A O 1
ATOM 4896 N N . GLY A 1 640 ? -15.461 -7.556 23.300 1.00 97.94 640 GLY A N 1
ATOM 4897 C CA . GLY A 1 640 ? -16.590 -7.448 22.382 1.00 97.94 640 GLY A CA 1
ATOM 4898 C C . GLY A 1 640 ? -16.214 -6.742 21.088 1.00 97.94 640 GLY A C 1
ATOM 4899 O O . GLY A 1 640 ? -15.040 -6.565 20.785 1.00 97.94 640 GLY A O 1
ATOM 4900 N N . LYS A 1 641 ? -17.209 -6.330 20.301 1.00 97.62 641 LYS A N 1
ATOM 4901 C CA . LYS A 1 641 ? -16.946 -5.576 19.067 1.00 97.62 641 LYS A CA 1
ATOM 4902 C C . LYS A 1 641 ? -16.706 -4.102 19.421 1.00 97.62 641 LYS A C 1
ATOM 4904 O O . LYS A 1 641 ? -17.586 -3.538 20.068 1.00 97.62 641 LYS A O 1
ATOM 4909 N N . PRO A 1 642 ? -15.587 -3.463 19.038 1.00 97.75 642 PRO A N 1
ATOM 4910 C CA . PRO A 1 642 ? -15.345 -2.063 19.387 1.00 97.75 642 PRO A CA 1
ATOM 4911 C C . PRO A 1 642 ? -16.407 -1.140 18.782 1.00 97.75 642 PRO A C 1
ATOM 4913 O O . PRO A 1 642 ? -16.931 -1.400 17.695 1.00 97.75 642 PRO A O 1
ATOM 4916 N N . ASN A 1 643 ? -16.745 -0.072 19.504 1.00 96.62 643 ASN A N 1
ATOM 4917 C CA . ASN A 1 643 ? -17.661 0.949 19.002 1.00 96.62 643 ASN A CA 1
ATOM 4918 C C . ASN A 1 643 ? -16.907 1.968 18.134 1.00 96.62 643 ASN A C 1
ATOM 4920 O O . ASN A 1 643 ? -15.761 2.300 18.424 1.00 96.62 643 ASN A O 1
ATOM 4924 N N . ASN A 1 644 ? -17.560 2.490 17.094 1.00 95.44 644 ASN A N 1
ATOM 4925 C CA . ASN A 1 644 ? -16.966 3.425 16.132 1.00 95.44 644 ASN A CA 1
ATOM 4926 C C . ASN A 1 644 ? -18.000 4.436 15.606 1.00 95.44 644 ASN A C 1
ATOM 4928 O O . ASN A 1 644 ? -19.182 4.115 15.480 1.00 95.44 644 ASN A O 1
ATOM 4932 N N . GLY A 1 645 ? -17.550 5.641 15.256 1.00 93.56 645 GLY A N 1
ATOM 4933 C CA . GLY A 1 645 ? -18.401 6.718 14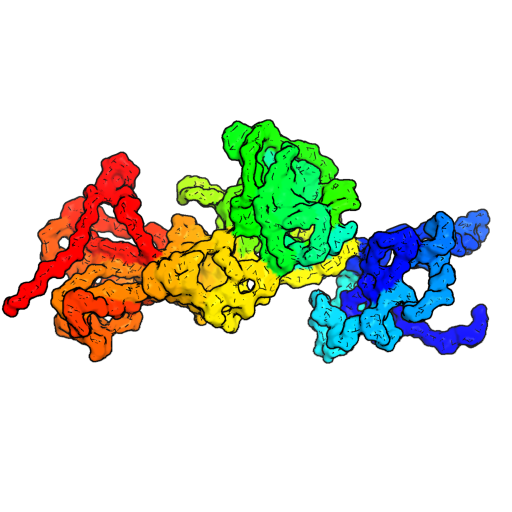.750 1.00 93.56 645 GLY A CA 1
ATOM 4934 C C . GLY A 1 645 ? -19.340 7.299 15.810 1.00 93.56 645 GLY A C 1
ATOM 4935 O O . GLY A 1 645 ? -19.246 6.984 16.992 1.00 93.56 645 GLY A O 1
ATOM 4936 N N . ASN A 1 646 ? -20.271 8.155 15.384 1.00 92.00 646 ASN A N 1
ATOM 4937 C CA . ASN A 1 646 ? -21.125 8.920 16.297 1.00 92.00 646 ASN A CA 1
ATOM 4938 C C . ASN A 1 646 ? -22.100 8.045 17.107 1.00 92.00 646 ASN A C 1
ATOM 4940 O O . ASN A 1 646 ? -22.966 7.365 16.546 1.00 92.00 646 ASN A O 1
ATOM 4944 N N . ILE A 1 647 ? -22.037 8.159 18.437 1.00 93.88 647 ILE A N 1
ATOM 4945 C CA . ILE A 1 647 ? -22.972 7.526 19.377 1.00 93.88 647 ILE A CA 1
ATOM 4946 C C . ILE A 1 647 ? -23.988 8.557 19.873 1.00 93.88 647 ILE A C 1
ATOM 4948 O O . ILE A 1 647 ? -23.649 9.502 20.578 1.00 93.88 647 ILE A O 1
ATOM 4952 N N . ASN A 1 648 ? -25.261 8.355 19.525 1.00 92.00 648 ASN A N 1
ATOM 4953 C CA . ASN A 1 648 ? -26.332 9.305 19.823 1.00 92.00 648 ASN A CA 1
ATOM 4954 C C . ASN A 1 648 ? -27.267 8.787 20.924 1.00 92.00 648 ASN A C 1
ATOM 4956 O O . ASN A 1 648 ? -27.936 7.763 20.756 1.00 92.00 648 ASN A O 1
ATOM 4960 N N . LEU A 1 649 ? -27.385 9.542 22.020 1.00 92.00 649 LEU A N 1
ATOM 4961 C CA . LEU A 1 649 ? -28.331 9.285 23.108 1.00 92.00 649 LEU A CA 1
ATOM 4962 C C . LEU A 1 649 ? -29.260 10.487 23.308 1.00 92.00 649 LEU A C 1
ATOM 4964 O O . LEU A 1 649 ? -28.823 11.611 23.524 1.00 92.00 649 LEU A O 1
ATOM 4968 N N . ASN A 1 650 ? -30.571 10.242 23.276 1.00 89.88 650 ASN A N 1
ATOM 4969 C CA . ASN A 1 650 ? -31.567 11.306 23.406 1.00 89.88 650 ASN A CA 1
ATOM 4970 C C . ASN A 1 650 ? -31.852 11.637 24.879 1.00 89.88 650 ASN A C 1
ATOM 4972 O O . ASN A 1 650 ? -32.254 10.753 25.644 1.00 89.88 650 ASN A O 1
ATOM 4976 N N . ILE A 1 651 ? -31.762 12.920 25.237 1.00 87.00 651 ILE A N 1
ATOM 4977 C CA . ILE A 1 651 ? -32.110 13.456 26.559 1.00 87.00 651 ILE A CA 1
ATOM 4978 C C . ILE A 1 651 ? -33.286 14.436 26.462 1.00 87.00 651 ILE A C 1
ATOM 4980 O O . ILE A 1 651 ? -33.394 15.220 25.521 1.00 87.00 651 ILE A O 1
ATOM 4984 N N . SER A 1 652 ? -34.216 14.363 27.413 1.00 89.62 652 SER A N 1
ATOM 4985 C CA . SER A 1 652 ? -35.369 15.265 27.495 1.00 89.62 652 SER A CA 1
ATOM 4986 C C . SER A 1 652 ? -35.105 16.401 28.481 1.00 89.62 652 SER A C 1
ATOM 4988 O O . SER A 1 652 ? -34.375 16.235 29.453 1.00 89.62 652 SER A O 1
ATOM 4990 N N . ALA A 1 653 ? -35.720 17.563 28.254 1.00 86.12 653 ALA A N 1
ATOM 4991 C CA . ALA A 1 653 ? -35.571 18.703 29.155 1.00 86.12 653 ALA A CA 1
ATOM 4992 C C . ALA A 1 653 ? -36.005 18.349 30.591 1.00 86.12 653 ALA A C 1
ATOM 4994 O O . ALA A 1 653 ? -37.097 17.818 30.793 1.00 86.12 653 ALA A O 1
ATOM 4995 N N . GLY A 1 654 ? -35.160 18.678 31.574 1.00 86.56 654 GLY A N 1
ATOM 4996 C CA . GLY A 1 654 ? -35.398 18.388 32.994 1.00 86.56 654 GLY A CA 1
ATOM 4997 C C . GLY A 1 654 ? -35.047 16.962 33.436 1.00 86.56 654 GLY A C 1
ATOM 4998 O O . GLY A 1 654 ? -35.335 16.607 34.579 1.00 86.56 654 GLY A O 1
ATOM 4999 N N . ASN A 1 655 ? -34.441 16.158 32.558 1.00 89.75 655 ASN A N 1
ATOM 5000 C CA . ASN A 1 655 ? -33.987 14.809 32.870 1.00 89.75 655 ASN A CA 1
ATOM 5001 C C . ASN A 1 655 ? -32.456 14.723 32.965 1.00 89.75 655 ASN A C 1
ATOM 5003 O O . ASN A 1 655 ? -31.763 15.440 32.249 1.00 89.75 655 ASN A O 1
ATOM 5007 N N . ASP A 1 656 ? -31.961 13.773 33.762 1.00 89.19 656 ASP A N 1
ATOM 5008 C CA . ASP A 1 656 ? -30.556 13.360 33.806 1.00 89.19 656 ASP A CA 1
ATOM 5009 C C . ASP A 1 656 ? -30.334 12.048 33.036 1.00 89.19 656 ASP A C 1
ATOM 5011 O O . ASP A 1 656 ? -31.259 11.254 32.793 1.00 89.19 656 ASP A O 1
ATOM 5015 N N . TYR A 1 657 ? -29.076 11.819 32.653 1.00 90.56 657 TYR A N 1
ATOM 5016 C CA . TYR A 1 657 ? -28.630 10.637 31.927 1.00 90.56 657 TYR A CA 1
ATOM 5017 C C . TYR A 1 657 ? -27.235 10.221 32.414 1.00 90.56 657 TYR A C 1
ATOM 5019 O O . TYR A 1 657 ? -26.279 10.979 32.287 1.00 90.56 657 TYR A O 1
ATOM 5027 N N . LEU A 1 658 ? -27.113 9.007 32.954 1.00 92.25 658 LEU A N 1
ATOM 5028 C CA . LEU A 1 658 ? -25.824 8.385 33.231 1.00 92.25 658 LEU A CA 1
ATOM 5029 C C . LEU A 1 658 ? -25.207 7.891 31.917 1.00 92.25 658 LEU A C 1
ATOM 5031 O O . LEU A 1 658 ? -25.696 6.932 31.315 1.00 92.25 658 LEU A O 1
ATOM 5035 N N . VAL A 1 659 ? -24.136 8.552 31.495 1.00 91.62 659 VAL A N 1
ATOM 5036 C CA . VAL A 1 659 ? -23.365 8.234 30.290 1.00 91.62 659 VAL A CA 1
ATOM 5037 C C . VAL A 1 659 ? -21.903 8.008 30.655 1.00 91.62 659 VAL A C 1
ATOM 5039 O O . VAL A 1 659 ? -21.440 8.486 31.691 1.00 91.62 659 VAL A O 1
ATOM 5042 N N . GLY A 1 660 ? -21.180 7.288 29.809 1.00 90.75 660 GLY A N 1
ATOM 5043 C CA . GLY A 1 660 ? -19.734 7.131 29.926 1.00 90.75 660 GLY A CA 1
ATOM 5044 C C . GLY A 1 660 ? -19.083 7.045 28.553 1.00 90.75 660 GLY A C 1
ATOM 5045 O O . GLY A 1 660 ? -19.768 7.093 27.532 1.00 90.75 660 GLY A O 1
ATOM 5046 N N . ASN A 1 661 ? -17.759 6.929 28.533 1.00 92.56 661 ASN A N 1
ATOM 5047 C CA . ASN A 1 661 ? -16.998 6.812 27.297 1.00 92.56 661 ASN A CA 1
ATOM 5048 C C . ASN A 1 661 ? -17.314 5.471 26.598 1.00 92.56 661 ASN A C 1
ATOM 5050 O O . ASN A 1 661 ? -17.083 4.417 27.201 1.00 92.56 661 ASN A O 1
ATOM 5054 N N . PRO A 1 662 ? -17.871 5.479 25.371 1.00 95.38 662 PRO A N 1
ATOM 5055 C CA . PRO A 1 662 ? -18.199 4.257 24.648 1.00 95.38 662 PRO A CA 1
ATOM 5056 C C . PRO A 1 662 ? -17.029 3.707 23.825 1.00 95.38 662 PRO A C 1
ATOM 5058 O O . PRO A 1 662 ? -17.214 2.691 23.161 1.00 95.38 662 PRO A O 1
ATOM 5061 N N . TYR A 1 663 ? -15.867 4.363 23.818 1.00 96.06 663 TYR A N 1
ATOM 5062 C CA . TYR A 1 663 ? -14.751 4.019 22.940 1.00 96.06 663 TYR A CA 1
ATOM 5063 C C . TYR A 1 663 ? -13.581 3.386 23.708 1.00 96.06 663 TYR A C 1
ATOM 5065 O O . TYR A 1 663 ? -13.370 3.700 24.881 1.00 96.06 663 TYR A O 1
ATOM 5073 N N . PRO A 1 664 ? -12.777 2.530 23.052 1.00 95.50 664 PRO A N 1
ATOM 5074 C CA . PRO A 1 664 ? -11.566 1.926 23.619 1.00 95.50 664 PRO A CA 1
ATOM 5075 C C . PRO A 1 664 ? -10.361 2.888 23.695 1.00 95.50 664 PRO A C 1
ATOM 5077 O O . PRO A 1 664 ? -9.218 2.442 23.783 1.00 95.50 664 PRO A O 1
ATOM 5080 N N . SER A 1 665 ? -10.599 4.200 23.676 1.00 95.44 665 SER A N 1
ATOM 5081 C CA . SER A 1 665 ? -9.604 5.272 23.795 1.00 95.44 665 SER A CA 1
ATOM 5082 C C . SER A 1 665 ? -10.072 6.328 24.785 1.00 95.44 665 SER A C 1
ATOM 5084 O O . SER A 1 665 ? -11.249 6.368 25.130 1.00 95.44 665 SER A O 1
ATOM 5086 N N . ALA A 1 666 ? -9.188 7.225 25.221 1.00 91.69 666 ALA A N 1
ATOM 5087 C CA . ALA A 1 666 ? -9.605 8.380 26.016 1.00 91.69 666 ALA A CA 1
ATOM 5088 C C . ALA A 1 666 ? -10.534 9.321 25.216 1.00 91.69 666 ALA A C 1
ATOM 5090 O O . ALA A 1 666 ? -10.459 9.385 23.989 1.00 91.69 666 ALA A O 1
ATOM 5091 N N . ILE A 1 667 ? -11.396 10.062 25.924 1.00 88.06 667 ILE A N 1
ATOM 5092 C CA . ILE A 1 667 ? -12.257 11.111 25.358 1.00 88.06 667 ILE A CA 1
ATOM 5093 C C . ILE A 1 667 ? -11.861 12.473 25.932 1.00 88.06 667 ILE A C 1
ATOM 5095 O O . ILE A 1 667 ? -11.603 12.596 27.132 1.00 88.06 667 ILE A O 1
ATOM 5099 N N . ASP A 1 668 ? -11.826 13.497 25.081 1.00 89.19 668 ASP A N 1
ATOM 5100 C CA . ASP A 1 668 ? -11.595 14.872 25.514 1.00 89.19 668 ASP A CA 1
ATOM 5101 C C . ASP A 1 668 ? -12.872 15.442 26.157 1.00 89.19 668 ASP A C 1
ATOM 5103 O O . ASP A 1 668 ? -13.928 15.542 25.526 1.00 89.19 668 ASP A O 1
ATOM 5107 N N . ALA A 1 669 ? -12.785 15.794 27.442 1.00 86.06 669 ALA A N 1
ATOM 5108 C CA . ALA A 1 669 ? -13.916 16.300 28.212 1.00 86.06 669 ALA A CA 1
ATOM 5109 C C . ALA A 1 669 ? -14.364 17.707 27.779 1.00 86.06 669 ALA A C 1
ATOM 5111 O O . ALA A 1 669 ? -15.552 18.019 27.879 1.00 86.06 669 ALA A O 1
ATOM 5112 N N . GLU A 1 670 ? -13.442 18.554 27.311 1.00 86.00 670 GLU A N 1
ATOM 5113 C CA . GLU A 1 670 ? -13.767 19.882 26.786 1.00 86.00 670 GLU A CA 1
ATOM 5114 C C . GLU A 1 670 ? -14.510 19.740 25.460 1.00 86.00 670 GLU A C 1
ATOM 5116 O O . GLU A 1 670 ? -15.603 20.293 25.318 1.00 86.00 670 GLU A O 1
ATOM 5121 N N . GLN A 1 671 ? -13.991 18.917 24.544 1.00 86.88 671 GLN A N 1
ATOM 5122 C CA . GLN A 1 671 ? -14.655 18.654 23.266 1.00 86.88 671 GLN A CA 1
ATOM 5123 C C . GLN A 1 671 ? -16.041 18.029 23.471 1.00 86.88 671 GLN A C 1
ATOM 5125 O O . GLN A 1 671 ? -17.019 18.492 22.887 1.00 86.88 671 GLN A O 1
ATOM 5130 N N . PHE A 1 672 ? -16.175 17.066 24.391 1.00 86.25 672 PHE A N 1
ATOM 5131 C CA . PHE A 1 672 ? -17.474 16.482 24.732 1.00 86.25 672 PHE A CA 1
ATOM 5132 C C . PHE A 1 672 ? -18.492 17.537 25.200 1.00 86.25 672 PHE A C 1
ATOM 5134 O O . PHE A 1 672 ? -19.661 17.490 24.806 1.00 86.25 672 PHE A O 1
ATOM 5141 N N . ILE A 1 673 ? -18.072 18.503 26.030 1.00 84.69 673 ILE A N 1
ATOM 5142 C CA . ILE A 1 673 ? -18.929 19.611 26.478 1.00 84.69 673 ILE A CA 1
ATOM 5143 C C . ILE A 1 673 ? -19.295 20.530 25.310 1.00 84.69 673 ILE A C 1
ATOM 5145 O O . ILE A 1 673 ? -20.446 20.959 25.231 1.00 84.69 673 ILE A O 1
ATOM 5149 N N . LEU A 1 674 ? -18.355 20.847 24.419 1.00 83.31 674 LEU A N 1
ATOM 5150 C CA . LEU A 1 674 ? -18.608 21.706 23.258 1.00 83.31 674 LEU A CA 1
ATOM 5151 C C . LEU A 1 674 ? -19.623 21.071 22.299 1.00 83.31 674 LEU A C 1
ATOM 5153 O O . LEU A 1 674 ? -20.557 21.749 21.859 1.00 83.31 674 LEU A O 1
ATOM 5157 N N . ASP A 1 675 ? -19.507 19.765 22.068 1.00 82.44 675 ASP A N 1
ATOM 5158 C CA . ASP A 1 675 ? -20.400 19.018 21.179 1.00 82.44 675 ASP A CA 1
ATOM 5159 C C . ASP A 1 675 ? -21.814 18.864 21.770 1.00 82.44 675 ASP A C 1
ATOM 5161 O O . ASP A 1 675 ? -22.804 18.838 21.036 1.00 82.44 675 ASP A O 1
ATOM 5165 N N . ASN A 1 676 ? -21.937 18.816 23.106 1.00 82.44 676 ASN A N 1
ATOM 5166 C CA . ASN A 1 676 ? -23.193 18.499 23.804 1.00 82.44 676 ASN A CA 1
ATOM 5167 C C . ASN A 1 676 ? -23.796 19.650 24.644 1.00 82.44 676 ASN A C 1
ATOM 5169 O O . ASN A 1 676 ? -24.877 19.484 25.226 1.00 82.44 676 ASN A O 1
ATOM 5173 N N . GLY A 1 677 ? -23.144 20.812 24.732 1.00 73.38 677 GLY A N 1
ATOM 5174 C CA . GLY A 1 677 ? -23.500 21.941 25.608 1.00 73.38 677 GLY A CA 1
ATOM 5175 C C . GLY A 1 677 ? -24.677 22.811 25.140 1.00 73.38 677 GLY A C 1
ATOM 5176 O O . GLY A 1 677 ? -25.249 22.598 24.075 1.00 73.38 677 GLY A O 1
ATOM 5177 N N . ALA A 1 678 ? -25.055 23.809 25.952 1.00 65.56 678 ALA A N 1
ATOM 5178 C CA . ALA A 1 678 ? -26.207 24.678 25.692 1.00 65.56 678 ALA A CA 1
ATOM 5179 C C . ALA A 1 678 ? -25.867 25.665 24.575 1.00 65.56 678 ALA A C 1
ATOM 5181 O O . ALA A 1 678 ? -24.852 26.355 24.655 1.00 65.56 678 ALA A O 1
ATOM 5182 N N . THR A 1 679 ? -26.733 25.773 23.566 1.00 57.91 679 THR A N 1
ATOM 5183 C CA . THR A 1 679 ? -26.553 26.645 22.393 1.00 57.91 679 THR A CA 1
ATOM 5184 C C . THR A 1 679 ? -26.004 28.042 22.726 1.00 57.91 679 THR A C 1
ATOM 5186 O O . THR A 1 679 ? -26.749 28.948 23.100 1.00 57.91 679 THR A O 1
ATOM 5189 N N . ILE A 1 680 ? -24.699 28.220 22.504 1.00 50.19 680 ILE A N 1
ATOM 5190 C CA . ILE A 1 680 ? -24.083 29.475 22.044 1.00 50.19 680 ILE A CA 1
ATOM 5191 C C . ILE A 1 680 ? -23.216 29.208 20.790 1.00 50.19 680 ILE A C 1
ATOM 5193 O O . ILE A 1 680 ? -23.129 30.096 19.947 1.00 50.19 680 ILE A O 1
ATOM 5197 N N . ALA A 1 681 ? -22.674 27.989 20.593 1.00 50.19 681 ALA A N 1
ATOM 5198 C CA . ALA A 1 681 ? -21.945 27.614 19.365 1.00 50.19 681 ALA A CA 1
ATOM 5199 C C . ALA A 1 681 ? -21.962 26.110 18.959 1.00 50.19 681 ALA A C 1
ATOM 5201 O O . ALA A 1 681 ? -21.309 25.771 17.980 1.00 50.19 681 ALA A O 1
ATOM 5202 N N . GLY A 1 682 ? -22.696 25.219 19.648 1.00 51.34 682 GLY A N 1
ATOM 5203 C CA . GLY A 1 682 ? -22.764 23.773 19.336 1.00 51.34 682 GLY A CA 1
ATOM 5204 C C . GLY A 1 682 ? -24.202 23.235 19.164 1.00 51.34 682 GLY A C 1
ATOM 5205 O O . GLY A 1 682 ? -25.151 23.959 19.484 1.00 51.34 682 GLY A O 1
ATOM 5206 N N . PRO A 1 683 ? -24.392 21.991 18.667 1.00 49.66 683 PRO A N 1
ATOM 5207 C CA . PRO A 1 683 ? -25.708 21.379 18.411 1.00 49.66 683 PRO A CA 1
ATOM 5208 C C . PRO A 1 683 ? -26.420 20.811 19.663 1.00 49.66 683 PRO A C 1
ATOM 5210 O O . PRO A 1 683 ? -27.535 20.295 19.554 1.00 49.66 683 PRO A O 1
ATOM 5213 N N . GLY A 1 684 ? -25.792 20.876 20.840 1.00 56.47 684 GLY A N 1
ATOM 5214 C CA . GLY A 1 684 ? -26.210 20.184 22.061 1.00 56.47 684 GLY A CA 1
ATOM 5215 C C . GLY A 1 684 ? -27.380 20.785 22.862 1.00 56.47 684 GLY A C 1
ATOM 5216 O O . GLY A 1 684 ? -27.881 21.878 22.603 1.00 56.47 684 GLY A O 1
ATOM 5217 N N . SER A 1 685 ? -27.849 20.019 23.859 1.00 65.44 685 SER A N 1
ATOM 5218 C CA . SER A 1 685 ? -29.035 20.313 24.697 1.00 65.44 685 SER A CA 1
ATOM 5219 C C . SER A 1 685 ? -28.764 20.289 26.214 1.00 65.44 685 SER A C 1
ATOM 5221 O O . SER A 1 685 ? -29.710 20.336 27.002 1.00 65.44 685 SER A O 1
ATOM 5223 N N . THR A 1 686 ? -27.502 20.189 26.648 1.00 70.88 686 THR A N 1
ATOM 5224 C CA . THR A 1 686 ? -27.128 20.112 28.079 1.00 70.88 686 THR A CA 1
ATOM 5225 C C . THR A 1 686 ? -26.641 21.457 28.620 1.00 70.88 686 THR A C 1
ATOM 5227 O O . THR A 1 686 ? -26.445 22.395 27.865 1.00 70.88 686 THR A O 1
ATOM 5230 N N . THR A 1 687 ? -26.412 21.593 29.927 1.00 71.25 687 THR A N 1
ATOM 5231 C CA . THR A 1 687 ? -25.824 22.812 30.522 1.00 71.25 687 THR A CA 1
ATOM 5232 C C . THR A 1 687 ? -24.297 22.888 30.389 1.00 71.25 687 THR A C 1
ATOM 5234 O O . THR A 1 687 ? -23.703 23.855 30.861 1.00 71.25 687 THR A O 1
ATOM 5237 N N . GLY A 1 688 ? -23.651 21.880 29.785 1.00 71.56 688 GLY A N 1
ATOM 5238 C CA . GLY A 1 688 ? -22.191 21.791 29.671 1.00 71.56 688 GLY A CA 1
ATOM 5239 C C . GLY A 1 688 ? -21.463 21.529 30.996 1.00 71.56 688 GLY A C 1
ATOM 5240 O O . GLY A 1 688 ? -20.274 21.799 31.110 1.00 71.56 688 GLY A O 1
ATOM 5241 N N . THR A 1 689 ? -22.168 21.047 32.025 1.00 75.31 689 THR A N 1
ATOM 5242 C CA . THR A 1 689 ? -21.574 20.685 33.322 1.00 75.31 689 THR A CA 1
ATOM 5243 C C . THR A 1 689 ? -21.385 19.174 33.411 1.00 75.31 689 THR A C 1
ATOM 5245 O O . THR A 1 689 ? -22.353 18.430 33.266 1.00 75.31 689 THR A O 1
ATOM 5248 N N . LEU A 1 690 ? -20.159 18.724 33.691 1.00 74.69 690 LEU A N 1
ATOM 5249 C CA . LEU A 1 690 ? -19.868 17.325 34.010 1.00 74.69 690 LEU A CA 1
ATOM 5250 C C . LEU A 1 690 ? -19.953 17.107 35.522 1.00 74.69 690 LEU A C 1
ATOM 5252 O O . LEU A 1 690 ? -19.292 17.797 36.299 1.00 74.69 690 LEU A O 1
ATOM 5256 N N . TYR A 1 691 ? -20.761 16.134 35.932 1.00 75.38 691 TYR A N 1
ATOM 5257 C CA . TYR A 1 691 ? -20.856 15.696 37.320 1.00 75.38 691 TYR A CA 1
ATOM 5258 C C . TYR A 1 691 ? -20.088 14.388 37.479 1.00 75.38 691 TYR A C 1
ATOM 5260 O O . TYR A 1 691 ? -20.475 13.365 36.920 1.00 75.38 691 TYR A O 1
ATOM 5268 N N . PHE A 1 692 ? -19.015 14.419 38.264 1.00 71.50 692 PHE A N 1
ATOM 5269 C CA . PHE A 1 692 ? -18.279 13.217 38.642 1.00 71.50 692 PHE A CA 1
ATOM 5270 C C . PHE A 1 692 ? -18.858 12.676 39.944 1.00 71.50 692 PHE A C 1
ATOM 5272 O O . PHE A 1 692 ? -18.977 13.407 40.931 1.00 71.50 692 PHE A O 1
ATOM 5279 N N . TRP A 1 693 ? -19.258 11.406 39.938 1.00 66.38 693 TRP A N 1
ATOM 5280 C CA . TRP A 1 693 ? -19.840 10.762 41.108 1.00 66.38 693 TRP A CA 1
ATOM 5281 C C . TRP A 1 693 ? -18.788 9.905 41.802 1.00 66.38 693 TRP A C 1
ATOM 5283 O O . TRP A 1 693 ? -18.279 8.952 41.220 1.00 66.38 693 TRP A O 1
ATOM 5293 N N . GLU A 1 694 ? -18.484 10.227 43.056 1.00 61.41 694 GLU A N 1
ATOM 5294 C CA . GLU A 1 694 ? -17.552 9.459 43.876 1.00 61.41 694 GLU A CA 1
ATOM 5295 C C . GLU A 1 694 ? -18.203 9.109 45.215 1.00 61.41 694 GLU A C 1
ATOM 5297 O O . GLU A 1 694 ? -18.800 9.956 45.886 1.00 61.41 694 GLU A O 1
ATOM 5302 N N . HIS A 1 695 ? -18.104 7.842 45.614 1.00 60.06 695 HIS A N 1
ATOM 5303 C CA . HIS A 1 695 ? -18.722 7.357 46.841 1.00 60.06 695 HIS A CA 1
ATOM 5304 C C . HIS A 1 695 ? -17.737 7.429 48.017 1.00 60.06 695 HIS A C 1
ATOM 5306 O O . HIS A 1 695 ? -17.038 6.466 48.327 1.00 60.06 695 HIS A O 1
ATOM 5312 N N . TRP A 1 696 ? -17.709 8.566 48.715 1.00 48.84 696 TRP A N 1
ATOM 5313 C CA . TRP A 1 696 ? -16.986 8.708 49.980 1.00 48.84 696 TRP A CA 1
ATOM 5314 C C . TRP A 1 696 ? -17.900 8.296 51.137 1.00 48.84 696 TRP A C 1
ATOM 5316 O O . TRP A 1 696 ? -18.909 8.947 51.383 1.00 48.84 696 TRP A O 1
ATOM 5326 N N . VAL A 1 697 ? -17.495 7.279 51.904 1.00 43.66 697 VAL A N 1
ATOM 5327 C CA . VAL A 1 697 ? -18.101 6.796 53.168 1.00 43.66 697 VAL A CA 1
ATOM 5328 C C . VAL A 1 697 ? -19.055 5.597 53.028 1.00 43.66 697 VAL A C 1
ATOM 5330 O O . VAL A 1 697 ? -20.243 5.712 52.741 1.00 43.66 697 VAL A O 1
ATOM 5333 N N . VAL A 1 698 ? -18.551 4.422 53.423 1.00 43.66 698 VAL A N 1
ATOM 5334 C CA . VAL A 1 698 ? -19.381 3.298 53.880 1.00 43.66 698 VAL A CA 1
ATOM 5335 C C . VAL A 1 698 ? -19.783 3.573 55.332 1.00 43.66 698 VAL A C 1
ATOM 5337 O O . VAL A 1 698 ? -19.010 3.321 56.259 1.00 43.66 698 VAL A O 1
ATOM 5340 N N . VAL A 1 699 ? -20.990 4.094 55.565 1.00 33.59 699 VAL A N 1
ATOM 5341 C CA . VAL A 1 699 ? -21.565 4.111 56.920 1.00 33.59 699 VAL A CA 1
ATOM 5342 C C . VAL A 1 699 ? -22.007 2.685 57.240 1.00 33.59 699 VAL A C 1
ATOM 5344 O O . VAL A 1 699 ? -23.065 2.237 56.805 1.00 33.59 699 VAL A O 1
ATOM 5347 N N . ARG A 1 700 ? -21.178 1.946 57.984 1.00 34.88 700 ARG A N 1
ATOM 5348 C CA . ARG A 1 700 ? -21.596 0.679 58.598 1.00 34.88 700 ARG A CA 1
ATOM 5349 C C . ARG A 1 700 ? -22.574 1.019 59.726 1.00 34.88 700 ARG A C 1
ATOM 5351 O O . ARG A 1 700 ? -22.148 1.598 60.723 1.00 34.88 700 ARG A O 1
ATOM 5358 N N . ILE A 1 701 ? -23.861 0.725 59.536 1.00 31.47 701 ILE A N 1
ATOM 5359 C CA . ILE A 1 701 ? -24.882 0.801 60.597 1.00 31.47 701 ILE A CA 1
ATOM 5360 C C . ILE A 1 701 ? -24.862 -0.496 61.398 1.00 31.47 701 ILE A C 1
ATOM 5362 O O . ILE A 1 701 ? -24.848 -1.571 60.753 1.00 31.47 701 ILE A O 1
#

InterPro domains:
  IPR006558 LamG-like jellyroll fold [SM00560] (210-338)
  IPR013320 Concanavalin A-like lectin/glucanase domain superfamily [SSF49899] (173-343)

Sequence (701 aa):
MHDASESNTVPDSDGDGIPNYLDLDSDNDTIFDVDESGATNTGDSNYQNGDGDITGNGVGDGTDTDAVRETDIDSDGVIEYFTDGILDIYDFFEGGTMATAYGNSNQGSTGSGWEYFVVDSDNDGTPNYLDTTSNGTSYDISHTLYSNLDADNNGIIDDTNDADGDGIVDLFDTDDTAFGSPRLLDRKLHLFFDGRNDYASEAPVINGWDEASMMCWIKIDPSATGDQIIIGQNVFYIQLNSDKTITAFADGYSISSSNPVNTGIWTHISATYSCDCVDGEFKLYINGLEVASTTTNSGVLPSDTSNFTLGKTPDINSKYYKGYMDEVRVFNKTLSTNEIHKMVHQEIENNSGIVRGSVIPLNITDFVDASTITPLNWSNLIRYYKLDRYNGNIIDDLTTPSIDISSGARIYNSKIIDVQSAPLPYTTVASASGNWSNPSNWEHGSVWDIHSTPPNCAIVHIKGNLETSSSMSSVGLILDSGSTLTVNGDSGLTNSWYLKLDGKIDLEGESQLIQTEDSTLDPTSAGTLEKDQQGTADTFTYNYWSSPVGKRNNSTNNNDFNVTDVFSNVNFLSSGYNGSASPLGIADYWIWKFSNRLSDDYASWQHVRQSGTLKVGEGFTMKGPGSGAINDEQNYILEGKPNNGNINLNISAGNDYLVGNPYPSAIDAEQFILDNGATIAGPGSTTGTLYFWEHWVVVRI

Foldseek 3Di:
DDPVVVPDDQDQQCPLPFGPVLAQQSVQLLQGCQQFFQQDEPVDPQDTGLQQVWLQQSDGDADQQAQADFDPPVPPPDTDGDGPPDHLSNFHPPDPDSNHGHRCVPQQPDDDVRPRSGDQQCPPPDGRSSDLCSVVPAGPSVVDPRVVQCPVRPSHGPFSDQQCRRNHGPVSAPDSNDRTRFDFFFAFWWFFWAFAFWKWWAWDQDFQFQKKKKKWKWAAAPPDAAKAWAWFAPQWTWIQHRQQWIWIHHNNDIKIAPDHDDHLAIKMKMWIFHLDQPATKTFIDILLHTRTMDHHHHDTRHGGRWIIMGQHYTPDSDRGGGTMMFWIWMFSHGDASQLCLQDQQAHWDQDPQFIAGPVHGGFRWNDPDPVPIDTHGLVRTRFTQGLNGDGRQFGAGVSDPDGDDPHHIGITSTNDMGHDDRPNPFEFDLAADEAQLDLNRTPRSSRHPRNDANRQSHAYAFNAEYEDAEAHHYCHYAYAAPYEYEYHNLYEYEHEAEYAAQEEYEYPDNYFYHYHQNYDYQLQRQYKYKDKDKAFQAFPDKDKDAAQAAAGDRHGAQDWHFPVRWWDQEAEDDDDRAAAVVSGYWDQQQWWFFAQAAPPDPVRIGRQGRPRIDGQFTMIITGHRNPDDRPDIDMIMTMHHGHDHDDDGDYDPRTDGHGDDNHRHDDDLQVVLQQADDPPPYPHDHPSDDDDDDDDDDPDD

pLDDT: mean 90.3, std 12.09, range [31.47, 98.88]

Organism: NCBI:txid504487